Protein AF-0000000083521951 (afdb_homodimer)

Sequence (674 aa):
MRNNLVDVCEKLQLRLASVEKFTAETLSNKSQGVKSNASDARELIIQRLNFIREICENEEQRLLEVIHDEEEQVQQSILTQKTYWMESQQKLVDIKSYLVDTLTKMDDSALLKRQKEIFERAEEAEGILEPVDSNKLNFNLSCAHSHLLGNLWASAAMICIADAEDLHIDEKTLHSSLMLSESKKRLTFVKKKVHSYPDCPERFAHWPNALGLESFQSGLHTWTVDVRNSCAYKVGLAYSCLPRKSSSHESRLGYNSSSWVFSRYDEEYTVAHDGQLKTLDLLRCPKSIGVMVDYDGGEILFYDADACAIIHSYRTKFILPIHAALAVADESIAIVHMRNNLVDVCEKLQLRLASVEKFTAETLSNKSQGVKSNASDARELIIQRLNFIREICENEEQRLLEVIHDEEEQVQQSILTQKTYWMESQQKLVDIKSYLVDTLTKMDDSALLKRQKEIFERAEEAEGILEPVDSNKLNFNLSCAHSHLLGNLWASAAMICIADAEDLHIDEKTLHSSLMLSESKKRLTFVKKKVHSYPDCPERFAHWPNALGLESFQSGLHTWTVDVRNSCAYKVGLAYSCLPRKSSSHESRLGYNSSSWVFSRYDEEYTVAHDGQLKTLDLLRCPKSIGVMVDYDGGEILFYDADACAIIHSYRTKFILPIHAALAVADESIAIVH

pLDDT: mean 91.63, std 6.64, range [57.34, 98.5]

Solvent-accessible surface area (backbone atoms only — not comparable to full-atom values): 35038 Å² total; per-residue (Å²): 111,68,69,58,51,52,52,52,47,52,53,48,50,53,50,46,50,52,46,48,45,42,54,64,47,53,51,45,53,33,51,51,47,28,54,51,51,47,50,52,50,51,49,49,52,50,51,47,50,49,52,49,51,50,52,50,52,52,49,49,54,51,42,54,48,49,43,51,51,50,47,51,52,29,50,50,51,46,51,52,49,44,54,52,48,53,50,49,45,50,50,44,52,50,47,45,51,49,50,50,49,47,65,73,70,45,53,72,72,58,46,63,74,42,40,67,61,53,50,51,49,52,48,54,52,65,67,60,71,80,84,71,93,56,72,73,50,43,67,68,69,71,63,63,63,44,71,64,60,50,49,44,40,49,55,49,44,66,66,66,59,62,81,37,40,90,68,36,50,28,73,66,20,40,9,49,38,48,44,70,43,94,82,24,33,36,42,33,40,39,91,62,72,72,51,86,68,83,87,50,88,65,20,20,65,60,53,50,33,34,34,32,59,59,71,42,82,59,50,78,47,37,38,28,32,39,34,67,68,33,47,24,37,35,46,41,33,24,34,82,80,48,57,32,64,50,81,49,63,57,36,37,87,12,35,22,89,40,24,44,29,43,34,36,52,69,88,45,34,34,38,24,40,50,61,45,72,46,79,49,70,58,61,34,80,63,48,26,45,24,41,36,37,31,45,77,75,16,37,37,38,36,23,32,54,85,73,71,38,82,73,48,74,46,79,47,82,72,86,62,47,35,22,43,29,39,31,44,78,29,48,38,40,29,55,76,46,109,68,68,58,51,53,51,50,47,52,52,48,50,53,52,48,50,51,46,48,46,42,53,62,47,51,48,46,51,33,52,51,47,29,53,50,52,46,49,51,50,51,50,47,52,51,50,49,50,48,50,49,50,50,52,50,51,52,47,49,52,50,41,54,48,48,41,51,52,52,48,51,51,29,50,49,49,46,50,52,50,43,53,51,50,53,51,50,47,50,51,44,51,52,46,46,51,50,50,52,48,47,65,72,72,46,51,72,70,58,47,63,74,42,40,67,62,53,51,52,52,54,48,56,50,66,66,60,69,80,88,73,91,56,74,73,51,45,67,67,69,71,64,62,64,45,72,65,60,51,49,45,40,49,54,49,45,68,66,63,59,65,79,39,40,90,68,37,51,28,74,65,19,41,8,46,39,48,44,68,43,94,80,26,34,34,44,32,38,39,89,64,74,71,52,87,69,83,88,48,87,64,20,21,65,61,52,50,33,34,34,32,59,59,71,44,82,59,50,77,47,38,38,29,30,40,34,67,68,33,48,24,36,34,45,41,34,24,35,80,81,50,55,33,66,50,80,49,63,58,36,37,85,12,35,22,89,42,23,43,28,44,33,34,53,68,89,44,36,35,39,25,39,52,60,45,72,44,80,52,76,46,38,45,81,62,48,25,45,24,42,35,35,30,43,77,76,15,38,37,37,37,25,29,54,84,73,71,38,82,73,47,75,46,79,46,84,71,87,62,46,34,22,43,28,38,31,44,77,28,49,38,36,27,55,77,45

Organism: Scyliorhinus torazame (NCBI:txid75743)

Secondary structure (DSSP, 8-state):
-HHHHHHHHHHHHHHHHHHHHIIIIIHHHHHHHHHHHHHHHHHHHHHHHHHHHHHHHHHHHHHHHHHHHHHHHHHHHHHHHHHHHHHHHHHHHHHHHHHHHHHHH--HHHHHHTHHHHHHHHHHHHTSPPP---GGGS--GGGG--HHHHHHHHHHHHHH--------B-GGG--TTEEE-TTS-EEEE-SS----PPP-TTS-SSS-EEEBS--BSSSEEEEEEE-TT-SEEEEEEEETT---S--SGGGSTTSSTTEEEEEEETTEEEEEETTEEEEE--SS--SEEEEEEETTTTEEEEEETTTTEEEEEEE----S-EEEEEEESSSEEEE--/-HHHHHHHHHHHHHHHHHHHHIIIIIHHHHHHHHHHHHHHHHHHHHHHHHHHHHHHHHHHHHHHHHHHHHHHHHHHHHHHHHHHHHHHHHHHHHHHHHHHHHHHH--HHHHHHTHHHHHHHHHHHHTSPPP---GGGS--GGGG--HHHHHHHHHHHHHH--------B-GGG--TTEEE-TTS-EEEE-SS----PPP-TTS-SSS-EEEEEEEESSSEEEEEEE-TT-SEEEEEEEETT---S--SGGGSTTSSTTEEEEEEETTEEEEEETTEEEEE--SS--SEEEEEEETTTTEEEEEETTTTEEEEEEE----S-EEEEEEESSSEEEE--

Radius of gyration: 38.74 Å; Cα contacts (8 Å, |Δi|>4): 1230; chains: 2; bounding box: 55×136×100 Å

InterPro domains:
  IPR001870 B30.2/SPRY domain [PS50188] (147-337)
  IPR003877 SPRY domain [PF00622] (221-314)
  IPR003879 Butyrophylin-like, SPRY domain [PR01407] (163-180)
  IPR003879 Butyrophylin-like, SPRY domain [PR01407] (203-227)
  IPR003879 Butyrophylin-like, SPRY domain [PR01407] (280-304)
  IPR006574 SPRY-associated [PF13765] (169-216)
  IPR006574 SPRY-associated [SM00589] (164-217)
  IPR013320 Concanavalin A-like lectin/glucanase domain superfamily [SSF49899] (166-331)
  IPR043136 B30.2/SPRY domain superfamily [G3DSA:2.60.120.920] (158-335)
  IPR051051 E3 ubiquitin-protein ligase TRIM/RNF [PTHR25465] (5-328)

Nearest PDB structures (foldseek):
  3kb5-assembly1_A  TM=8.795E-01  e=1.484E-16  Homo sapiens
  7y4s-assembly1_B  TM=4.906E-01  e=6.947E-21  Homo sapiens
  7xz0-assembly1_B  TM=4.959E-01  e=2.452E-20  Mus musculus
  7xt2-assembly1_B  TM=4.968E-01  e=3.055E-19  Homo sapiens
  7xv2-assembly1_A  TM=4.978E-01  e=5.245E-19  Mus musculus

Foldseek 3Di:
DVVVVVVVVVVVVVVVVVVCCCVPPVVVVVVVVVVVVVVVVVVVVVVVVVVVVVVVVVLVVVLVVLQVVLVVQLVVVVVVVVVVVVVLVVLLVVLVVVLVCCVPPDDPVRCVVCVVVNVVSVVVNVVDDDDDDDCSNPRDPCSNDDPVVVVVVLLCCLVPVPPADPWAWDPLAFEQQWDADPSRFKIFGHPDSPDDDDDDQNYAYAAGKTWIPDKDQAFKHKWKKFCQQAQWKKWWKFFSPQHGYDPDLSNPAQCHQTHWIWTGHRHWTWTGHNRDIDTFDDPDDQRMWMWMDHQCQQKIFIARSVVSGTRDMDGDHDDGIMIIMMHGNGTMMGIDD/DVVVVVVVVVVVVVVVVVVCCCVPPVVVVVVVVVVVVVVVVVVVVVVVVVVVVVVVVVLVVVLVVLQVVLVVQLVVVVVVVVVVVVVLVVLLVVLVVVLVCCVPPPDPVRCVVCVVVNVVSVVVNVVDDDDDDDCSNPRDPCSNDDPVVVVVVLLCCLVPVPPADPWAWDPLAFEQQWDADPSRFKIFGHPPSPDDDDDDQNYAYAAGKTWIPDKDQAAKHKWKKFCQQAQWKKKWKFFSPQHGYDPDLSNPAQCHQTHWIWTGHRHWTWIGHNRDIDTFDDPDDARMWMWMDHQVQQKIWIARSVVSGTRDMDGDHDDGIMIIMMGGNGTMMGIDD

Structure (mmCIF, N/CA/C/O backbone):
data_AF-0000000083521951-model_v1
#
loop_
_entity.id
_entity.type
_entity.pdbx_description
1 polymer 'B30.2/SPRY domain-containing protein'
#
loop_
_atom_site.group_PDB
_atom_site.id
_atom_site.type_symbol
_atom_site.label_atom_id
_atom_site.label_alt_id
_atom_site.label_comp_id
_atom_site.label_asym_id
_atom_site.label_entity_id
_atom_site.label_seq_id
_atom_site.pdbx_PDB_ins_code
_atom_site.Cartn_x
_atom_site.Cartn_y
_atom_site.Cartn_z
_atom_site.occupancy
_atom_site.B_iso_or_equiv
_atom_site.auth_seq_id
_atom_site.auth_comp_id
_atom_site.auth_asym_id
_atom_site.auth_atom_id
_atom_site.pdbx_PDB_model_num
ATOM 1 N N . MET A 1 1 ? -1.303 -64.562 -40.531 1 82.94 1 MET A N 1
ATOM 2 C CA . MET A 1 1 ? -2.381 -63.562 -40.562 1 82.94 1 MET A CA 1
ATOM 3 C C . MET A 1 1 ? -3.154 -63.562 -39.25 1 82.94 1 MET A C 1
ATOM 5 O O . MET A 1 1 ? -3.305 -62.531 -38.594 1 82.94 1 MET A O 1
ATOM 9 N N . ARG A 1 2 ? -3.422 -64.875 -38.625 1 86.19 2 ARG A N 1
ATOM 10 C CA . ARG A 1 2 ? -4.246 -64.938 -37.438 1 86.19 2 ARG A CA 1
ATOM 11 C C . ARG A 1 2 ? -3.502 -64.438 -36.219 1 86.19 2 ARG A C 1
ATOM 13 O O . ARG A 1 2 ? -4.078 -63.688 -35.406 1 86.19 2 ARG A O 1
ATOM 20 N N . ASN A 1 3 ? -2.211 -64.75 -36.188 1 86.44 3 ASN A N 1
ATOM 21 C CA . ASN A 1 3 ? -1.419 -64.25 -35.031 1 86.44 3 ASN A CA 1
ATOM 22 C C . ASN A 1 3 ? -1.318 -62.75 -35.031 1 86.44 3 ASN A C 1
ATOM 24 O O . ASN A 1 3 ? -1.378 -62.125 -33.969 1 86.44 3 ASN A O 1
ATOM 28 N N . ASN A 1 4 ? -1.228 -62.188 -36.188 1 87.06 4 ASN A N 1
ATOM 29 C CA . ASN A 1 4 ? -1.158 -60.75 -36.312 1 87.06 4 ASN A CA 1
ATOM 30 C C . ASN A 1 4 ? -2.467 -60.062 -35.906 1 87.06 4 ASN A C 1
ATOM 32 O O . ASN A 1 4 ? -2.457 -59.031 -35.25 1 87.06 4 ASN A O 1
ATOM 36 N N . LEU A 1 5 ? -3.57 -60.719 -36.188 1 88.56 5 LEU A N 1
ATOM 37 C CA . LEU A 1 5 ? -4.883 -60.188 -35.875 1 88.56 5 LEU A CA 1
ATOM 38 C C . LEU A 1 5 ? -5.117 -60.25 -34.344 1 88.56 5 LEU A C 1
ATOM 40 O O . LEU A 1 5 ? -5.758 -59.375 -33.781 1 88.56 5 LEU A O 1
ATOM 44 N N . VAL A 1 6 ? -4.578 -61.344 -33.812 1 91.5 6 VAL A N 1
ATOM 45 C CA . VAL A 1 6 ? -4.691 -61.469 -32.344 1 91.5 6 VAL A CA 1
ATOM 46 C C . VAL A 1 6 ? -3.92 -60.344 -31.672 1 91.5 6 VAL A C 1
ATOM 48 O O . VAL A 1 6 ? -4.398 -59.75 -30.703 1 91.5 6 VAL A O 1
ATOM 51 N N . ASP A 1 7 ? -2.723 -60.031 -32.219 1 91.31 7 ASP A N 1
ATOM 52 C CA . ASP A 1 7 ? -1.905 -58.938 -31.672 1 91.31 7 ASP A CA 1
ATOM 53 C C . ASP A 1 7 ? -2.621 -57.594 -31.797 1 91.31 7 ASP A C 1
ATOM 55 O O . ASP A 1 7 ? -2.57 -56.781 -30.891 1 91.31 7 ASP A O 1
ATOM 59 N N . VAL A 1 8 ? -3.244 -57.375 -32.906 1 90.06 8 VAL A N 1
ATOM 60 C CA . VAL A 1 8 ? -3.977 -56.125 -33.156 1 90.06 8 VAL A CA 1
ATOM 61 C C . VAL A 1 8 ? -5.133 -56 -32.156 1 90.06 8 VAL A C 1
ATOM 63 O O . VAL A 1 8 ? -5.383 -54.906 -31.625 1 90.06 8 VAL A O 1
ATOM 66 N N . CYS A 1 9 ? -5.812 -57.094 -31.891 1 91.25 9 CYS A N 1
ATOM 67 C CA . CYS A 1 9 ? -6.941 -57.094 -30.969 1 91.25 9 CYS A CA 1
ATOM 68 C C . CYS A 1 9 ? -6.48 -56.781 -29.547 1 91.25 9 CYS A C 1
ATOM 70 O O . CYS A 1 9 ? -7.176 -56.094 -28.797 1 91.25 9 CYS A O 1
ATOM 72 N N . GLU A 1 10 ? -5.324 -57.312 -29.203 1 92.38 10 GLU A N 1
ATOM 73 C CA . GLU A 1 10 ? -4.777 -57.031 -27.875 1 92.38 10 GLU A CA 1
ATOM 74 C C . GLU A 1 10 ? -4.422 -55.562 -27.719 1 92.38 10 GLU A C 1
ATOM 76 O O . GLU A 1 10 ? -4.688 -54.969 -26.672 1 92.38 10 GLU A O 1
ATOM 81 N N . LYS A 1 11 ? -3.779 -55 -28.781 1 90.81 11 LYS A N 1
ATOM 82 C CA . LYS A 1 11 ? -3.439 -53.594 -28.75 1 90.81 11 LYS A CA 1
ATOM 83 C C . LYS A 1 11 ? -4.695 -52.719 -28.672 1 90.81 11 LYS A C 1
ATOM 85 O O . LYS A 1 11 ? -4.715 -51.719 -27.953 1 90.81 11 LYS A O 1
ATOM 90 N N . LEU A 1 12 ? -5.703 -53.125 -29.359 1 92.06 12 LEU A N 1
ATOM 91 C CA . LEU A 1 12 ? -6.969 -52.406 -29.359 1 92.06 12 LEU A CA 1
ATOM 92 C C . LEU A 1 12 ? -7.629 -52.469 -27.984 1 92.06 12 LEU A C 1
ATOM 94 O O . LEU A 1 12 ? -8.258 -51.469 -27.562 1 92.06 12 LEU A O 1
ATOM 98 N N . GLN A 1 13 ? -7.445 -53.625 -27.344 1 92.94 13 GLN A N 1
ATOM 99 C CA . GLN A 1 13 ? -8.008 -53.75 -26.016 1 92.94 13 GLN A CA 1
ATOM 100 C C . GLN A 1 13 ? -7.336 -52.812 -25.031 1 92.94 13 GLN A C 1
ATOM 102 O O . GLN A 1 13 ? -8 -52.219 -24.172 1 92.94 13 GLN A O 1
ATOM 107 N N . LEU A 1 14 ? -6.02 -52.656 -25.172 1 92.94 14 LEU A N 1
ATOM 108 C CA . LEU A 1 14 ? -5.281 -51.75 -24.312 1 92.94 14 LEU A CA 1
ATOM 109 C C . LEU A 1 14 ? -5.688 -50.312 -24.578 1 92.94 14 LEU A C 1
ATOM 111 O O . LEU A 1 14 ? -5.855 -49.531 -23.641 1 92.94 14 LEU A O 1
ATOM 115 N N . ARG A 1 15 ? -5.832 -49.969 -25.828 1 92.25 15 ARG A N 1
ATOM 116 C CA . ARG A 1 15 ? -6.246 -48.625 -26.203 1 92.25 15 ARG A CA 1
ATOM 117 C C . ARG A 1 15 ? -7.645 -48.312 -25.672 1 92.25 15 ARG A C 1
ATOM 119 O O . ARG A 1 15 ? -7.906 -47.219 -25.203 1 92.25 15 ARG A O 1
ATOM 126 N N . LEU A 1 16 ? -8.492 -49.312 -25.781 1 93.75 16 LEU A N 1
ATOM 127 C CA . LEU A 1 16 ? -9.867 -49.156 -25.297 1 93.75 16 LEU A CA 1
ATOM 128 C C . LEU A 1 16 ? -9.891 -48.906 -23.797 1 93.75 16 LEU A C 1
ATOM 130 O O . LEU A 1 16 ? -10.656 -48.094 -23.312 1 93.75 16 LEU A O 1
ATOM 134 N N . ALA A 1 17 ? -9.062 -49.656 -23.109 1 93.62 17 ALA A N 1
ATOM 135 C CA . ALA A 1 17 ? -8.984 -49.469 -21.656 1 93.62 17 ALA A CA 1
ATOM 136 C C . ALA A 1 17 ? -8.5 -48.094 -21.281 1 93.62 17 ALA A C 1
ATOM 138 O O . ALA A 1 17 ? -9 -47.469 -20.328 1 93.62 17 ALA A O 1
ATOM 139 N N . SER A 1 18 ? -7.508 -47.594 -21.984 1 92.88 18 SER A N 1
ATOM 140 C CA . SER A 1 18 ? -6.965 -46.25 -21.75 1 92.88 18 SER A CA 1
ATOM 141 C C . SER A 1 18 ? -8.008 -45.188 -22 1 92.88 18 SER A C 1
ATOM 143 O O . SER A 1 18 ? -8.125 -44.219 -21.219 1 92.88 18 SER A O 1
ATOM 145 N N . VAL A 1 19 ? -8.742 -45.344 -23.062 1 94.31 19 VAL A N 1
ATOM 146 C CA . VAL A 1 19 ? -9.773 -44.375 -23.422 1 94.31 19 VAL A CA 1
ATOM 147 C C . VAL A 1 19 ? -10.891 -44.406 -22.391 1 94.31 19 VAL A C 1
ATOM 149 O O . VAL A 1 19 ? -11.406 -43.375 -22 1 94.31 19 VAL A O 1
ATOM 152 N N . GLU A 1 20 ? -11.227 -45.594 -21.938 1 93.06 20 GLU A N 1
ATOM 153 C CA . GLU A 1 20 ? -12.273 -45.75 -20.938 1 93.06 20 GLU A CA 1
ATOM 154 C C . GLU A 1 20 ? -11.867 -45.094 -19.625 1 93.06 20 GLU A C 1
ATOM 156 O O . GLU A 1 20 ? -12.672 -44.375 -19 1 93.06 20 GLU A O 1
ATOM 161 N N . LYS A 1 21 ? -10.68 -45.344 -19.219 1 94.06 21 LYS A N 1
ATOM 162 C CA . LYS A 1 21 ? -10.18 -44.75 -17.984 1 94.06 21 LYS A CA 1
ATOM 163 C C . LYS A 1 21 ? -10.148 -43.219 -18.094 1 94.06 21 LYS A C 1
ATOM 165 O O . LYS A 1 21 ? -10.531 -42.531 -17.156 1 94.06 21 LYS A O 1
ATOM 170 N N . PHE A 1 22 ? -9.672 -42.719 -19.234 1 94.62 22 PHE A N 1
ATOM 171 C CA . PHE A 1 22 ? -9.578 -41.281 -19.453 1 94.62 22 PHE A CA 1
ATOM 172 C C . PHE A 1 22 ? -10.961 -40.625 -19.422 1 94.62 22 PHE A C 1
ATOM 174 O O . PHE A 1 22 ? -11.156 -39.625 -18.766 1 94.62 22 PHE A O 1
ATOM 181 N N . THR A 1 23 ? -11.906 -41.219 -20.062 1 92.31 23 THR A N 1
ATOM 182 C CA . THR A 1 23 ? -13.242 -40.656 -20.203 1 92.31 23 THR A CA 1
ATOM 183 C C . THR A 1 23 ? -14.023 -40.781 -18.891 1 92.31 23 THR A C 1
ATOM 185 O O . THR A 1 23 ? -14.68 -39.812 -18.469 1 92.31 23 THR A O 1
ATOM 188 N N . ALA A 1 24 ? -13.906 -41.844 -18.219 1 90.94 24 ALA A N 1
ATOM 189 C CA . ALA A 1 24 ? -14.742 -42.125 -17.047 1 90.94 24 ALA A CA 1
ATOM 190 C C . ALA A 1 24 ? -14.109 -41.531 -15.789 1 90.94 24 ALA A C 1
ATOM 192 O O . ALA A 1 24 ? -14.805 -40.938 -14.953 1 90.94 24 ALA A O 1
ATOM 193 N N . GLU A 1 25 ? -12.812 -41.656 -15.68 1 92.44 25 GLU A N 1
ATOM 194 C CA . GLU A 1 25 ? -12.18 -41.281 -14.414 1 92.44 25 GLU A CA 1
ATOM 195 C C . GLU A 1 25 ? -11.477 -39.938 -14.523 1 92.44 25 GLU A C 1
ATOM 197 O O . GLU A 1 25 ? -11.797 -39 -13.797 1 92.44 25 GLU A O 1
ATOM 202 N N . THR A 1 26 ? -10.562 -39.812 -15.492 1 93.81 26 THR A N 1
ATOM 203 C CA . THR A 1 26 ? -9.727 -38.625 -15.586 1 93.81 26 THR A CA 1
ATOM 204 C C . THR A 1 26 ? -10.57 -37.375 -15.852 1 93.81 26 THR A C 1
ATOM 206 O O . THR A 1 26 ? -10.453 -36.375 -15.148 1 93.81 26 THR A O 1
ATOM 209 N N . LEU A 1 27 ? -11.461 -37.438 -16.875 1 95.19 27 LEU A N 1
ATOM 210 C CA . LEU A 1 27 ? -12.258 -36.25 -17.234 1 95.19 27 LEU A CA 1
ATOM 211 C C . LEU A 1 27 ? -13.25 -35.938 -16.141 1 95.19 27 LEU A C 1
ATOM 213 O O . LEU A 1 27 ? -13.523 -34.75 -15.875 1 95.19 27 LEU A O 1
ATOM 217 N N . SER A 1 28 ? -13.797 -36.969 -15.508 1 94 28 SER A N 1
ATOM 218 C CA . SER A 1 28 ? -14.711 -36.719 -14.398 1 94 28 SER A CA 1
ATOM 219 C C . SER A 1 28 ? -14 -36.062 -13.227 1 94 28 SER A C 1
ATOM 221 O O . SER A 1 28 ? -14.547 -35.125 -12.625 1 94 28 SER A O 1
ATOM 223 N N . ASN A 1 29 ? -12.805 -36.531 -12.906 1 95 29 ASN A N 1
ATOM 224 C CA . ASN A 1 29 ? -12.016 -35.906 -11.836 1 95 29 ASN A CA 1
ATOM 225 C C . ASN A 1 29 ? -11.633 -34.469 -12.172 1 95 29 ASN A C 1
ATOM 227 O O . ASN A 1 29 ? -11.633 -33.594 -11.289 1 95 29 ASN A O 1
ATOM 231 N N . LYS A 1 30 ? -11.344 -34.281 -13.406 1 95.44 30 LYS A N 1
ATOM 232 C CA . LYS A 1 30 ? -11 -32.938 -13.852 1 95.44 30 LYS A CA 1
ATOM 233 C C . LYS A 1 30 ? -12.195 -31.984 -13.719 1 95.44 30 LYS A C 1
ATOM 235 O O . LYS A 1 30 ? -12.039 -30.844 -13.289 1 95.44 30 LYS A O 1
ATOM 240 N N . SER A 1 31 ? -13.312 -32.5 -14.148 1 96.12 31 SER A N 1
ATOM 241 C CA . SER A 1 31 ? -14.531 -31.688 -14.039 1 96.12 31 SER A CA 1
ATOM 242 C C . SER A 1 31 ? -14.812 -31.312 -12.594 1 96.12 31 SER A C 1
ATOM 244 O O . SER A 1 31 ? -15.148 -30.156 -12.305 1 96.12 31 SER A O 1
ATOM 246 N N . GLN A 1 32 ? -14.656 -32.25 -11.719 1 96.25 32 GLN A N 1
ATOM 247 C CA . GLN A 1 32 ? -14.859 -31.984 -10.297 1 96.25 32 GLN A CA 1
ATOM 248 C C . GLN A 1 32 ? -13.805 -31.016 -9.766 1 96.25 32 GLN A C 1
ATOM 250 O O . GLN A 1 32 ? -14.109 -30.156 -8.93 1 96.25 32 GLN A O 1
ATOM 255 N N . GLY A 1 33 ? -12.562 -31.156 -10.195 1 95.81 33 GLY A N 1
ATOM 256 C CA . GLY A 1 33 ? -11.492 -30.25 -9.797 1 95.81 33 GLY A CA 1
ATOM 257 C C . GLY A 1 33 ? -11.742 -28.828 -10.227 1 95.81 33 GLY A C 1
ATOM 258 O O . GLY A 1 33 ? -11.461 -27.891 -9.469 1 95.81 33 GLY A O 1
ATOM 259 N N . VAL A 1 34 ? -12.273 -28.719 -11.422 1 97.25 34 VAL A N 1
ATOM 260 C CA . VAL A 1 34 ? -12.586 -27.391 -11.945 1 97.25 34 VAL A CA 1
ATOM 261 C C . VAL A 1 34 ? -13.633 -26.719 -11.055 1 97.25 34 VAL A C 1
ATOM 263 O O . VAL A 1 34 ? -13.484 -25.562 -10.672 1 97.25 34 VAL A O 1
ATOM 266 N N . LYS A 1 35 ? -14.656 -27.438 -10.672 1 97.19 35 LYS A N 1
ATOM 267 C CA . LYS A 1 35 ? -15.711 -26.906 -9.82 1 97.19 35 LYS A CA 1
ATOM 268 C C . LYS A 1 35 ? -15.164 -26.516 -8.453 1 97.19 35 LYS A C 1
ATOM 270 O O . LYS A 1 35 ? -15.477 -25.438 -7.938 1 97.19 35 LYS A O 1
ATOM 275 N N . SER A 1 36 ? -14.359 -27.359 -7.895 1 96.25 36 SER A N 1
ATOM 276 C CA . SER A 1 36 ? -13.797 -27.109 -6.57 1 96.25 36 SER A CA 1
ATOM 277 C C . SER A 1 36 ? -12.859 -25.906 -6.586 1 96.25 36 SER A C 1
ATOM 279 O O . SER A 1 36 ? -12.938 -25.047 -5.711 1 96.25 36 SER A O 1
ATOM 281 N N . ASN A 1 37 ? -11.992 -25.844 -7.594 1 94.62 37 ASN A N 1
ATOM 282 C CA . ASN A 1 37 ? -11.047 -24.734 -7.699 1 94.62 37 ASN A CA 1
ATOM 283 C C . ASN A 1 37 ? -11.758 -23.406 -7.926 1 94.62 37 ASN A C 1
ATOM 285 O O . ASN A 1 37 ? -11.375 -22.391 -7.352 1 94.62 37 ASN A O 1
ATOM 289 N N . ALA A 1 38 ? -12.719 -23.469 -8.742 1 97 38 ALA A N 1
ATOM 290 C CA . ALA A 1 38 ? -13.5 -22.25 -8.977 1 97 38 ALA A CA 1
ATOM 291 C C . ALA A 1 38 ? -14.203 -21.797 -7.703 1 97 38 ALA A C 1
ATOM 293 O O . ALA A 1 38 ? -14.203 -20.594 -7.383 1 97 38 ALA A O 1
ATOM 294 N N . SER A 1 39 ? -14.758 -22.734 -6.992 1 96.69 39 SER A N 1
ATOM 295 C CA . SER A 1 39 ? -15.43 -22.422 -5.734 1 96.69 39 SER A CA 1
ATOM 296 C C . SER A 1 39 ? -14.453 -21.844 -4.715 1 96.69 39 SER A C 1
ATOM 298 O O . SER A 1 39 ? -14.758 -20.859 -4.047 1 96.69 39 SER A O 1
ATOM 300 N N . ASP A 1 40 ? -13.344 -22.453 -4.613 1 93.06 40 ASP A N 1
ATOM 301 C CA . ASP A 1 40 ? -12.32 -21.984 -3.689 1 93.06 40 ASP A CA 1
ATOM 302 C C . ASP A 1 40 ? -11.883 -20.562 -4.043 1 93.06 40 ASP A C 1
ATOM 304 O O . ASP A 1 40 ? -11.688 -19.734 -3.158 1 93.06 40 ASP A O 1
ATOM 308 N N . ALA A 1 41 ? -11.688 -20.328 -5.309 1 94.12 41 ALA A N 1
ATOM 309 C CA . ALA A 1 41 ? -11.273 -19.016 -5.77 1 94.12 41 ALA A CA 1
ATOM 310 C C . ALA A 1 41 ? -12.32 -17.953 -5.422 1 94.12 41 ALA A C 1
ATOM 312 O O . ALA A 1 41 ? -11.984 -16.875 -4.938 1 94.12 41 ALA A O 1
ATOM 313 N N . ARG A 1 42 ? -13.586 -18.312 -5.645 1 96.69 42 ARG A N 1
ATOM 314 C CA . ARG A 1 42 ? -14.672 -17.391 -5.324 1 96.69 42 ARG A CA 1
ATOM 315 C C . ARG A 1 42 ? -14.719 -17.109 -3.826 1 96.69 42 ARG A C 1
ATOM 317 O O . ARG A 1 42 ? -14.867 -15.953 -3.412 1 96.69 42 ARG A O 1
ATOM 324 N N . GLU A 1 43 ? -14.594 -18.109 -3.068 1 94.69 43 GLU A N 1
ATOM 325 C CA . GLU A 1 43 ? -14.656 -17.969 -1.618 1 94.69 43 GLU A CA 1
ATOM 326 C C . GLU A 1 43 ? -13.523 -17.094 -1.1 1 94.69 43 GLU A C 1
ATOM 328 O O . GLU A 1 43 ? -13.719 -16.281 -0.191 1 94.69 43 GLU A O 1
ATOM 333 N N . LEU A 1 44 ? -12.359 -17.297 -1.646 1 93.5 44 LEU A N 1
ATOM 334 C CA . LEU A 1 44 ? -11.211 -16.5 -1.224 1 93.5 44 LEU A CA 1
ATOM 335 C C . LEU A 1 44 ? -11.445 -15.016 -1.522 1 93.5 44 LEU A C 1
ATOM 337 O O . LEU A 1 44 ? -11.18 -14.156 -0.679 1 93.5 44 LEU A O 1
ATOM 341 N N . ILE A 1 45 ? -11.922 -14.719 -2.689 1 95 45 ILE A N 1
ATOM 342 C CA . ILE A 1 45 ? -12.203 -13.344 -3.094 1 95 45 ILE A CA 1
ATOM 343 C C . ILE A 1 45 ? -13.219 -12.727 -2.141 1 95 45 ILE A C 1
ATOM 345 O O . ILE A 1 45 ? -13.031 -11.602 -1.66 1 95 45 ILE A O 1
ATOM 349 N N . ILE A 1 46 ? -14.227 -13.484 -1.825 1 96.12 46 ILE A N 1
ATOM 350 C CA . ILE A 1 46 ? -15.297 -13 -0.963 1 96.12 46 ILE A CA 1
ATOM 351 C C . ILE A 1 46 ? -14.758 -12.773 0.449 1 96.12 46 ILE A C 1
ATOM 353 O O . ILE A 1 46 ? -15.086 -11.773 1.09 1 96.12 46 ILE A O 1
ATOM 357 N N . GLN A 1 47 ? -13.961 -13.656 0.851 1 93.75 47 GLN A N 1
ATOM 358 C CA . GLN A 1 47 ? -13.375 -13.531 2.18 1 93.75 47 GLN A CA 1
ATOM 359 C C . GLN A 1 47 ? -12.5 -12.273 2.277 1 93.75 47 GLN A C 1
ATOM 361 O O . GLN A 1 47 ? -12.578 -11.539 3.264 1 93.75 47 GLN A O 1
ATOM 366 N N . ARG A 1 48 ? -11.695 -12.094 1.272 1 93.69 48 ARG A N 1
ATOM 367 C CA . ARG A 1 48 ? -10.812 -10.93 1.264 1 93.69 48 ARG A CA 1
ATOM 368 C C . ARG A 1 48 ? -11.609 -9.633 1.234 1 93.69 48 ARG A C 1
ATOM 370 O O . ARG A 1 48 ? -11.312 -8.695 1.977 1 93.69 48 ARG A O 1
ATOM 377 N N . LEU A 1 49 ? -12.602 -9.633 0.419 1 96.06 49 LEU A N 1
ATOM 378 C CA . LEU A 1 49 ? -13.406 -8.43 0.273 1 96.06 49 LEU A CA 1
ATOM 379 C C . LEU A 1 49 ? -14.195 -8.148 1.548 1 96.06 49 LEU A C 1
ATOM 381 O O . LEU A 1 49 ? -14.328 -6.996 1.961 1 96.06 49 LEU A O 1
ATOM 385 N N . ASN A 1 50 ? -14.695 -9.211 2.146 1 95.44 50 ASN A N 1
ATOM 386 C CA . ASN A 1 50 ? -15.414 -9.047 3.402 1 95.44 50 ASN A CA 1
ATOM 387 C C . ASN A 1 50 ? -14.508 -8.492 4.5 1 95.44 50 ASN A C 1
ATOM 389 O O . ASN A 1 50 ? -14.93 -7.66 5.301 1 95.44 50 ASN A O 1
ATOM 393 N N . PHE A 1 51 ? -13.367 -8.961 4.504 1 93.94 51 PHE A N 1
ATOM 394 C CA . PHE A 1 51 ? -12.406 -8.445 5.469 1 93.94 51 PHE A CA 1
ATOM 395 C C . PHE A 1 51 ? -12.195 -6.949 5.281 1 93.94 51 PHE A C 1
ATOM 397 O O . PHE A 1 51 ? -12.258 -6.184 6.246 1 93.94 51 PHE A O 1
ATOM 404 N N . ILE A 1 52 ? -11.922 -6.523 4.086 1 94.5 52 ILE A N 1
ATOM 405 C CA . ILE A 1 52 ? -11.68 -5.117 3.775 1 94.5 52 ILE A CA 1
ATOM 406 C C . ILE A 1 52 ? -12.914 -4.293 4.148 1 94.5 52 ILE A C 1
ATOM 408 O O . ILE A 1 52 ? -12.797 -3.23 4.762 1 94.5 52 ILE A O 1
ATOM 412 N N . ARG A 1 53 ? -14.086 -4.828 3.797 1 95.56 53 ARG A N 1
ATOM 413 C CA . ARG A 1 53 ? -15.336 -4.129 4.086 1 95.56 53 ARG A CA 1
ATOM 414 C C . ARG A 1 53 ? -15.516 -3.932 5.586 1 95.56 53 ARG A C 1
ATOM 416 O O . ARG A 1 53 ? -15.891 -2.846 6.035 1 95.56 53 ARG A O 1
ATOM 423 N N . GLU A 1 54 ? -15.234 -4.922 6.305 1 95.12 54 GLU A N 1
ATOM 424 C CA . GLU A 1 54 ? -15.398 -4.859 7.754 1 95.12 54 GLU A CA 1
ATOM 425 C C . GLU A 1 54 ? -14.422 -3.857 8.375 1 95.12 54 GLU A C 1
ATOM 427 O O . GLU A 1 54 ? -14.812 -3.064 9.234 1 95.12 54 GLU A O 1
ATOM 432 N N . ILE A 1 55 ? -13.242 -3.934 7.945 1 93.88 55 ILE A N 1
ATOM 433 C CA . ILE A 1 55 ? -12.234 -3.031 8.492 1 93.88 55 ILE A CA 1
ATOM 434 C C . ILE A 1 55 ? -12.594 -1.588 8.148 1 93.88 55 ILE A C 1
ATOM 436 O O . ILE A 1 55 ? -12.43 -0.686 8.969 1 93.88 55 ILE A O 1
ATOM 440 N N . CYS A 1 56 ? -13.008 -1.372 6.926 1 95.06 56 CYS A N 1
ATOM 441 C CA . CYS A 1 56 ? -13.406 -0.035 6.5 1 95.06 56 CYS A CA 1
ATOM 442 C C . CYS A 1 56 ? -14.586 0.476 7.328 1 95.06 56 CYS A C 1
ATOM 444 O O . CYS A 1 56 ? -14.594 1.636 7.742 1 95.06 56 CYS A O 1
ATOM 446 N N . GLU A 1 57 ? -15.578 -0.406 7.582 1 96.12 57 GLU A N 1
ATOM 447 C CA . GLU A 1 57 ? -16.734 -0.022 8.375 1 96.12 57 GLU A CA 1
ATOM 448 C C . GLU A 1 57 ? -16.344 0.342 9.805 1 96.12 57 GLU A C 1
ATOM 450 O O . GLU A 1 57 ? -16.797 1.352 10.344 1 96.12 57 GLU A O 1
ATOM 455 N N . ASN A 1 58 ? -15.484 -0.453 10.383 1 95.88 58 ASN A N 1
ATOM 456 C CA . ASN A 1 58 ? -15 -0.183 11.734 1 95.88 58 ASN A CA 1
ATOM 457 C C . ASN A 1 58 ? -14.219 1.123 11.805 1 95.88 58 ASN A C 1
ATOM 459 O O . ASN A 1 58 ? -14.391 1.911 12.734 1 95.88 58 ASN A O 1
ATOM 463 N N . GLU A 1 59 ? -13.391 1.309 10.836 1 96.12 59 GLU A N 1
ATOM 464 C CA . GLU A 1 59 ? -12.578 2.52 10.805 1 96.12 59 GLU A CA 1
ATOM 465 C C . GLU A 1 59 ? -13.438 3.76 10.594 1 96.12 59 GLU A C 1
ATOM 467 O O . GLU A 1 59 ? -13.18 4.812 11.172 1 96.12 59 GLU A O 1
ATOM 472 N N . GLU A 1 60 ? -14.453 3.607 9.75 1 96.94 60 GLU A N 1
ATOM 473 C CA . GLU A 1 60 ? -15.383 4.707 9.531 1 96.94 60 GLU A CA 1
ATOM 474 C C . GLU A 1 60 ? -16.062 5.129 10.836 1 96.94 60 GLU A C 1
ATOM 476 O O . GLU A 1 60 ? -16.094 6.312 11.172 1 96.94 60 GLU A O 1
ATOM 481 N N . GLN A 1 61 ? -16.547 4.168 11.531 1 97.5 61 GLN A N 1
ATOM 482 C CA . GLN A 1 61 ? -17.219 4.441 12.789 1 97.5 61 GLN A CA 1
ATOM 483 C C . GLN A 1 61 ? -16.281 5.078 13.797 1 97.5 61 GLN A C 1
ATOM 485 O O . GLN A 1 61 ? -16.641 6.051 14.469 1 97.5 61 GLN A O 1
ATOM 490 N N . ARG A 1 62 ? -15.109 4.566 13.875 1 97.38 62 ARG A N 1
ATOM 491 C CA . ARG A 1 62 ? -14.125 5.098 14.812 1 97.38 62 ARG A CA 1
ATOM 492 C C . ARG A 1 62 ? -13.797 6.551 14.492 1 97.38 62 ARG A C 1
ATOM 494 O O . ARG A 1 62 ? -13.805 7.406 15.383 1 97.38 62 ARG A O 1
ATOM 501 N N . LEU A 1 63 ? -13.492 6.836 13.211 1 97.62 63 LEU A N 1
ATOM 502 C CA . LEU A 1 63 ? -13.086 8.172 12.797 1 97.62 63 LEU A CA 1
ATOM 503 C C . LEU A 1 63 ? -14.219 9.172 12.992 1 97.62 63 LEU A C 1
ATOM 505 O O . LEU A 1 63 ? -13.992 10.297 13.445 1 97.62 63 LEU A O 1
ATOM 509 N N . LEU A 1 64 ? -15.461 8.758 12.656 1 97.88 64 LEU A N 1
ATOM 510 C CA . LEU A 1 64 ? -16.594 9.656 12.828 1 97.88 64 LEU A CA 1
ATOM 511 C C . LEU A 1 64 ? -16.844 9.945 14.305 1 97.88 64 LEU A C 1
ATOM 513 O O . LEU A 1 64 ? -17.188 11.07 14.672 1 97.88 64 LEU A O 1
ATOM 517 N N . GLU A 1 65 ? -16.625 8.961 15.133 1 98.06 65 GLU A N 1
ATOM 518 C CA . GLU A 1 65 ? -16.766 9.156 16.578 1 98.06 65 GLU A CA 1
ATOM 519 C C . GLU A 1 65 ? -15.711 10.109 17.109 1 98.06 65 GLU A C 1
ATOM 521 O O . GLU A 1 65 ? -16.016 10.992 17.922 1 98.06 65 GLU A O 1
ATOM 526 N N . VAL A 1 66 ? -14.539 9.914 16.703 1 98 66 VAL A N 1
ATOM 527 C CA . VAL A 1 66 ? -13.438 10.75 17.172 1 98 66 VAL A CA 1
ATOM 528 C C . VAL A 1 66 ? -13.672 12.203 16.75 1 98 66 VAL A C 1
ATOM 530 O O . VAL A 1 66 ? -13.422 13.133 17.516 1 98 66 VAL A O 1
ATOM 533 N N . ILE A 1 67 ? -14.094 12.391 15.516 1 97.88 67 ILE A N 1
ATOM 534 C CA . ILE A 1 67 ? -14.375 13.727 15.008 1 97.88 67 ILE A CA 1
ATOM 535 C C . ILE A 1 67 ? -15.5 14.359 15.82 1 97.88 67 ILE A C 1
ATOM 537 O O . ILE A 1 67 ? -15.414 15.531 16.203 1 97.88 67 ILE A O 1
ATOM 541 N N . HIS A 1 68 ? -16.547 13.594 16.109 1 97.94 68 HIS A N 1
ATOM 542 C CA . HIS A 1 68 ? -17.672 14.078 16.891 1 97.94 68 HIS A CA 1
ATOM 543 C C . HIS A 1 68 ? -17.234 14.492 18.297 1 97.94 68 HIS A C 1
ATOM 545 O O . HIS A 1 68 ? -17.609 15.562 18.766 1 97.94 68 HIS A O 1
ATOM 551 N N . ASP A 1 69 ? -16.438 13.656 18.906 1 98.19 69 ASP A N 1
ATOM 552 C CA . ASP A 1 69 ? -15.945 13.938 20.25 1 98.19 69 ASP A CA 1
ATOM 553 C C . ASP A 1 69 ? -15.086 15.203 20.266 1 98.19 69 ASP A C 1
ATOM 555 O O . ASP A 1 69 ? -15.203 16.031 21.172 1 98.19 69 ASP A O 1
ATOM 559 N N . GLU A 1 70 ? -14.203 15.336 19.266 1 98.19 70 GLU A N 1
ATOM 560 C CA . GLU A 1 70 ? -13.359 16.516 19.172 1 98.19 70 GLU A CA 1
ATOM 561 C C . GLU A 1 70 ? -14.195 17.781 18.969 1 98.19 70 GLU A C 1
ATOM 563 O O . GLU A 1 70 ? -13.953 18.797 19.609 1 98.19 70 GLU A O 1
ATOM 568 N N . GLU A 1 71 ? -15.156 17.688 18.078 1 98.12 71 GLU A N 1
ATOM 569 C CA . GLU A 1 71 ? -16.047 18.812 17.828 1 98.12 71 GLU A CA 1
ATOM 570 C C . GLU A 1 71 ? -16.781 19.234 19.109 1 98.12 71 GLU A C 1
ATOM 572 O O . GLU A 1 71 ? -16.812 20.422 19.438 1 98.12 71 GLU A O 1
ATOM 577 N N . GLU A 1 72 ? -17.297 18.312 19.844 1 97.81 72 GLU A N 1
ATOM 578 C CA . GLU A 1 72 ? -18.047 18.578 21.062 1 97.81 72 GLU A CA 1
ATOM 579 C C . GLU A 1 72 ? -17.125 19.172 22.141 1 97.81 72 GLU A C 1
ATOM 581 O O . GLU A 1 72 ? -17.516 20.109 22.844 1 97.81 72 GLU A O 1
ATOM 586 N N . GLN A 1 73 ? -16 18.641 22.266 1 97.62 73 GLN A N 1
ATOM 587 C CA . GLN A 1 73 ? -15.07 19.109 23.281 1 97.62 73 GLN A CA 1
ATOM 588 C C . GLN A 1 73 ? -14.641 20.547 23.031 1 97.62 73 GLN A C 1
ATOM 590 O O . GLN A 1 73 ? -14.633 21.375 23.938 1 97.62 73 GLN A O 1
ATOM 595 N N . VAL A 1 74 ? -14.289 20.828 21.766 1 97.94 74 VAL A N 1
ATOM 596 C CA . VAL A 1 74 ? -13.844 22.172 21.422 1 97.94 74 VAL A CA 1
ATOM 597 C C . VAL A 1 74 ? -15.008 23.141 21.562 1 97.94 74 VAL A C 1
ATOM 599 O O . VAL A 1 74 ? -14.836 24.25 22.078 1 97.94 74 VAL A O 1
ATOM 602 N N . GLN A 1 75 ? -16.25 22.703 21.156 1 97.38 75 GLN A N 1
ATOM 603 C CA . GLN A 1 75 ? -17.438 23.547 21.281 1 97.38 75 GLN A CA 1
ATOM 604 C C . GLN A 1 75 ? -17.719 23.859 22.75 1 97.38 75 GLN A C 1
ATOM 606 O O . GLN A 1 75 ? -18.109 24.984 23.094 1 97.38 75 GLN A O 1
ATOM 611 N N . GLN A 1 76 ? -17.516 22.906 23.609 1 97.12 76 GLN A N 1
ATOM 612 C CA . GLN A 1 76 ? -17.719 23.109 25.031 1 97.12 76 GLN A CA 1
ATOM 613 C C . GLN A 1 76 ? -16.688 24.078 25.609 1 97.12 76 GLN A C 1
ATOM 615 O O . GLN A 1 76 ? -17 24.891 26.484 1 97.12 76 GLN A O 1
ATOM 620 N N . SER A 1 77 ? -15.531 23.969 25.141 1 96.38 77 SER A N 1
ATOM 621 C CA . SER A 1 77 ? -14.484 24.891 25.578 1 96.38 77 SER A CA 1
ATOM 622 C C . SER A 1 77 ? -14.805 26.328 25.156 1 96.38 77 SER A C 1
ATOM 624 O O . SER A 1 77 ? -14.586 27.266 25.922 1 96.38 77 SER A O 1
ATOM 626 N N . ILE A 1 78 ? -15.297 26.422 23.891 1 96.69 78 ILE A N 1
ATOM 627 C CA . ILE A 1 78 ? -15.672 27.734 23.391 1 96.69 78 ILE A CA 1
ATOM 628 C C . ILE A 1 78 ? -16.812 28.297 24.234 1 96.69 78 ILE A C 1
ATOM 630 O O . ILE A 1 78 ? -16.812 29.484 24.609 1 96.69 78 ILE A O 1
ATOM 634 N N . LEU A 1 79 ? -17.797 27.484 24.594 1 95.62 79 LEU A N 1
ATOM 635 C CA . LEU A 1 79 ? -18.938 27.906 25.391 1 95.62 79 LEU A CA 1
ATOM 636 C C . LEU A 1 79 ? -18.484 28.328 26.797 1 95.62 79 LEU A C 1
ATOM 638 O O . LEU A 1 79 ? -18.984 29.328 27.328 1 95.62 79 LEU A O 1
ATOM 642 N N . THR A 1 80 ? -17.547 27.594 27.344 1 95.81 80 THR A N 1
ATOM 643 C CA . THR A 1 80 ? -17 27.938 28.656 1 95.81 80 THR A CA 1
ATOM 644 C C . THR A 1 80 ? -16.297 29.281 28.609 1 95.81 80 THR A C 1
ATOM 646 O O . THR A 1 80 ? -16.469 30.125 29.5 1 95.81 80 THR A O 1
ATOM 649 N N . GLN A 1 81 ? -15.523 29.484 27.562 1 94.62 81 GLN A N 1
ATOM 650 C CA . GLN A 1 81 ? -14.844 30.766 27.391 1 94.62 81 GLN A CA 1
ATOM 651 C C . GLN A 1 81 ? -15.852 31.891 27.188 1 94.62 81 GLN A C 1
ATOM 653 O O . GLN A 1 81 ? -15.688 32.969 27.75 1 94.62 81 GLN A O 1
ATOM 658 N N . LYS A 1 82 ? -16.859 31.625 26.391 1 94.31 82 LYS A N 1
ATOM 659 C CA . LYS A 1 82 ? -17.891 32.625 26.141 1 94.31 82 LYS A CA 1
ATOM 660 C C . LYS A 1 82 ? -18.578 33.062 27.438 1 94.31 82 LYS A C 1
ATOM 662 O O . LYS A 1 82 ? -18.766 34.25 27.688 1 94.31 82 LYS A O 1
ATOM 667 N N . THR A 1 83 ? -18.906 32.125 28.297 1 95.31 83 THR A N 1
ATOM 668 C CA . THR A 1 83 ? -19.547 32.406 29.578 1 95.31 83 THR A CA 1
ATOM 669 C C . THR A 1 83 ? -18.625 33.219 30.484 1 95.31 83 THR A C 1
ATOM 671 O O . THR A 1 83 ? -19.047 34.219 31.094 1 95.31 83 THR A O 1
ATOM 674 N N . TYR A 1 84 ? -17.422 32.812 30.516 1 95.06 84 TYR A N 1
ATOM 675 C CA . TYR A 1 84 ? -16.453 33.5 31.359 1 95.06 84 TYR A CA 1
ATOM 676 C C . TYR A 1 84 ? -16.297 34.969 30.922 1 95.06 84 TYR A C 1
ATOM 678 O O . TYR A 1 84 ? -16.328 35.875 31.75 1 95.06 84 TYR A O 1
ATOM 686 N N . TRP A 1 85 ? -16.188 35.125 29.703 1 95.19 85 TRP A N 1
ATOM 687 C CA . TRP A 1 85 ? -15.875 36.469 29.219 1 95.19 85 TRP A CA 1
ATOM 688 C C . TRP A 1 85 ? -17.125 37.344 29.203 1 95.19 85 TRP A C 1
ATOM 690 O O . TRP A 1 85 ? -17.047 38.562 29.328 1 95.19 85 TRP A O 1
ATOM 700 N N . MET A 1 86 ? -18.266 36.719 29.078 1 94.69 86 MET A N 1
ATOM 701 C CA . MET A 1 86 ? -19.516 37.469 29.234 1 94.69 86 MET A CA 1
ATOM 702 C C . MET A 1 86 ? -19.656 38 30.656 1 94.69 86 MET A C 1
ATOM 704 O O . MET A 1 86 ? -20.062 39.156 30.844 1 94.69 86 MET A O 1
ATOM 708 N N . GLU A 1 87 ? -19.234 37.219 31.609 1 95.12 87 GLU A N 1
ATOM 709 C CA . GLU A 1 87 ? -19.266 37.656 33 1 95.12 87 GLU A CA 1
ATOM 710 C C . GLU A 1 87 ? -18.234 38.719 33.281 1 95.12 87 GLU A C 1
ATOM 712 O O . GLU A 1 87 ? -18.5 39.688 34 1 95.12 87 GLU A O 1
ATOM 717 N N . SER A 1 88 ? -17.109 38.5 32.719 1 94.5 88 SER A N 1
ATOM 718 C CA . SER A 1 88 ? -16.031 39.469 32.875 1 94.5 88 SER A CA 1
ATOM 719 C C . SER A 1 88 ? -16.406 40.812 32.25 1 94.5 88 SER A C 1
ATOM 721 O O . SER A 1 88 ? -16.094 41.875 32.812 1 94.5 88 SER A O 1
ATOM 723 N N . GLN A 1 89 ? -17.047 40.719 31.094 1 94.75 89 GLN A N 1
ATOM 724 C CA . GLN A 1 89 ? -17.5 41.938 30.422 1 94.75 89 GLN A CA 1
ATOM 725 C C . GLN A 1 89 ? -18.484 42.719 31.281 1 94.75 89 GLN A C 1
ATOM 727 O O . GLN A 1 89 ? -18.391 43.938 31.406 1 94.75 89 GLN A O 1
ATOM 732 N N . GLN A 1 90 ? -19.391 42.031 31.891 1 95.19 90 GLN A N 1
ATOM 733 C CA . GLN A 1 90 ? -20.375 42.656 32.75 1 95.19 90 GLN A CA 1
ATOM 734 C C . GLN A 1 90 ? -19.719 43.312 33.969 1 95.19 90 GLN A C 1
ATOM 736 O O . GLN A 1 90 ? -20.078 44.438 34.344 1 95.19 90 GLN A O 1
ATOM 741 N N . LYS A 1 91 ? -18.766 42.625 34.5 1 94.81 91 LYS A N 1
ATOM 742 C CA . LYS A 1 91 ? -18.031 43.188 35.625 1 94.81 91 LYS A CA 1
ATOM 743 C C . LYS A 1 91 ? -17.312 44.469 35.25 1 94.81 91 LYS A C 1
ATOM 745 O O . LYS A 1 91 ? -17.328 45.438 35.969 1 94.81 91 LYS A O 1
ATOM 750 N N . LEU A 1 92 ? -16.734 44.406 34.094 1 94.94 92 LEU A N 1
ATOM 751 C CA . LEU A 1 92 ? -16 45.594 33.625 1 94.94 92 LEU A CA 1
ATOM 752 C C . LEU A 1 92 ? -16.953 46.75 33.375 1 94.94 92 LEU A C 1
ATOM 754 O O . LEU A 1 92 ? -16.641 47.906 33.688 1 94.94 92 LEU A O 1
ATOM 758 N N . VAL A 1 93 ? -18.062 46.406 32.812 1 94.94 93 VAL A N 1
ATOM 759 C CA . VAL A 1 93 ? -19.062 47.438 32.531 1 94.94 93 VAL A CA 1
ATOM 760 C C . VAL A 1 93 ? -19.531 48.062 33.844 1 94.94 93 VAL A C 1
ATOM 762 O O . VAL A 1 93 ? -19.656 49.281 33.938 1 94.94 93 VAL A O 1
ATOM 765 N N . ASP A 1 94 ? -19.719 47.281 34.875 1 95.69 94 ASP A N 1
ATOM 766 C CA . ASP A 1 94 ? -20.156 47.75 36.188 1 95.69 94 ASP A CA 1
ATOM 767 C C . ASP A 1 94 ? -19.109 48.656 36.812 1 95.69 94 ASP A C 1
ATOM 769 O O . ASP A 1 94 ? -19.438 49.719 37.344 1 95.69 94 ASP A O 1
ATOM 773 N N . ILE A 1 95 ? -17.938 48.188 36.688 1 95 95 ILE A N 1
ATOM 774 C CA . ILE A 1 95 ? -16.859 48.969 37.281 1 95 95 ILE A CA 1
ATOM 775 C C . ILE A 1 95 ? -16.703 50.281 36.562 1 95 95 ILE A C 1
ATOM 777 O O . ILE A 1 95 ? -16.547 51.344 37.188 1 95 95 ILE A O 1
ATOM 781 N N . LYS A 1 96 ? -16.734 50.25 35.281 1 94.25 96 LYS A N 1
ATOM 782 C CA . LYS A 1 96 ? -16.625 51.469 34.5 1 94.25 96 LYS A CA 1
ATOM 783 C C . LYS A 1 96 ? -17.75 52.438 34.844 1 94.25 96 LYS A C 1
ATOM 785 O O . LYS A 1 96 ? -17.516 53.625 35.031 1 94.25 96 LYS A O 1
ATOM 790 N N . SER A 1 97 ? -18.984 51.906 34.875 1 94.38 97 SER A N 1
ATOM 791 C CA . SER A 1 97 ? -20.125 52.75 35.219 1 94.38 97 SER A CA 1
ATOM 792 C C . SER A 1 97 ? -19.938 53.375 36.594 1 94.38 97 SER A C 1
ATOM 794 O O . SER A 1 97 ? -20.266 54.562 36.781 1 94.38 97 SER A O 1
ATOM 796 N N . TYR A 1 98 ? -19.422 52.594 37.469 1 94.5 98 TYR A N 1
ATOM 797 C CA . TYR A 1 98 ? -19.156 53.094 38.812 1 94.5 98 TYR A CA 1
ATOM 798 C C . TYR A 1 98 ? -18.125 54.219 38.781 1 94.5 98 TYR A C 1
ATOM 800 O O . TYR A 1 98 ? -18.328 55.281 39.406 1 94.5 98 TYR A O 1
ATOM 808 N N . LEU A 1 99 ? -17.109 54 38.094 1 92.69 99 LEU A N 1
ATOM 809 C CA . LEU A 1 99 ? -16.031 54.969 38.031 1 92.69 99 LEU A CA 1
ATOM 810 C C . LEU A 1 99 ? -16.469 56.25 37.312 1 92.69 99 LEU A C 1
ATOM 812 O O . LEU A 1 99 ? -16.141 57.344 37.75 1 92.69 99 LEU A O 1
ATOM 816 N N . VAL A 1 100 ? -17.203 56.031 36.25 1 92.75 100 VAL A N 1
ATOM 817 C CA . VAL A 1 100 ? -17.703 57.188 35.531 1 92.75 100 VAL A CA 1
ATOM 818 C C . VAL A 1 100 ? -18.672 58 36.375 1 92.75 100 VAL A C 1
ATOM 820 O O . VAL A 1 100 ? -18.625 59.219 36.406 1 92.75 100 VAL A O 1
ATOM 823 N N . ASP A 1 101 ? -19.531 57.312 37.125 1 92.56 101 ASP A N 1
ATOM 824 C CA . ASP A 1 101 ? -20.469 57.969 38.031 1 92.56 101 ASP A CA 1
ATOM 825 C C . ASP A 1 101 ? -19.734 58.75 39.125 1 92.56 101 ASP A C 1
ATOM 827 O O . ASP A 1 101 ? -20.109 59.875 39.5 1 92.56 101 ASP A O 1
ATOM 831 N N . THR A 1 102 ? -18.703 58.094 39.562 1 90.62 102 THR A N 1
ATOM 832 C CA . THR A 1 102 ? -17.891 58.719 40.625 1 90.62 102 THR A CA 1
ATOM 833 C C . THR A 1 102 ? -17.219 59.969 40.125 1 90.62 102 THR A C 1
ATOM 835 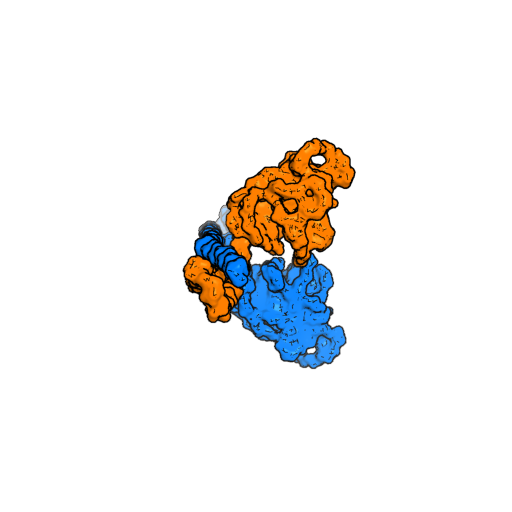O O . THR A 1 102 ? -17.188 61 40.812 1 90.62 102 THR A O 1
ATOM 838 N N . LEU A 1 103 ? -16.781 59.938 38.938 1 88.94 103 LEU A N 1
ATOM 839 C CA . LEU A 1 103 ? -16.062 61.062 38.344 1 88.94 103 LEU A CA 1
ATOM 840 C C . LEU A 1 103 ? -17.016 62.219 38.031 1 88.94 103 LEU A C 1
ATOM 842 O O . LEU A 1 103 ? -16.641 63.375 38.125 1 88.94 103 LEU A O 1
ATOM 846 N N . THR A 1 104 ? -18.203 61.906 37.656 1 91.06 104 THR A N 1
ATOM 847 C CA . THR A 1 104 ? -19.125 62.938 37.188 1 91.06 104 THR A CA 1
ATOM 848 C C . THR A 1 104 ? -19.938 63.5 38.344 1 91.06 104 THR A C 1
ATOM 850 O O . THR A 1 104 ? -20.297 64.688 38.312 1 91.06 104 THR A O 1
ATOM 853 N N . LYS A 1 105 ? -20.188 62.719 39.375 1 90.19 105 LYS A N 1
ATOM 854 C CA . LYS A 1 105 ? -21.141 63.156 40.375 1 90.19 105 LYS A CA 1
ATOM 855 C C . LYS A 1 105 ? -20.422 63.625 41.656 1 90.19 105 LYS A C 1
ATOM 857 O O . LYS A 1 105 ? -20.984 64.375 42.438 1 90.19 105 LYS A O 1
ATOM 862 N N . MET A 1 106 ? -19.25 63.125 41.875 1 88.44 106 MET A N 1
ATOM 863 C CA . MET A 1 106 ? -18.594 63.438 43.125 1 88.44 106 MET A CA 1
ATOM 864 C C . MET A 1 106 ? -17.641 64.625 43 1 88.44 106 MET A C 1
ATOM 866 O O . MET A 1 106 ? -16.969 64.75 41.969 1 88.44 106 MET A O 1
ATOM 870 N N . ASP A 1 107 ? -17.641 65.438 44.062 1 88.94 107 ASP A N 1
ATOM 871 C CA . ASP A 1 107 ? -16.656 66.5 44.094 1 88.94 107 ASP A CA 1
ATOM 872 C C . ASP A 1 107 ? -15.312 66 44.625 1 88.94 107 ASP A C 1
ATOM 874 O O . ASP A 1 107 ? -15.195 64.875 45.094 1 88.94 107 ASP A O 1
ATOM 878 N N . ASP A 1 108 ? -14.281 66.875 44.625 1 85.5 108 ASP A N 1
ATOM 879 C CA . ASP A 1 108 ? -12.906 66.5 44.906 1 85.5 108 ASP A CA 1
ATOM 880 C C . ASP A 1 108 ? -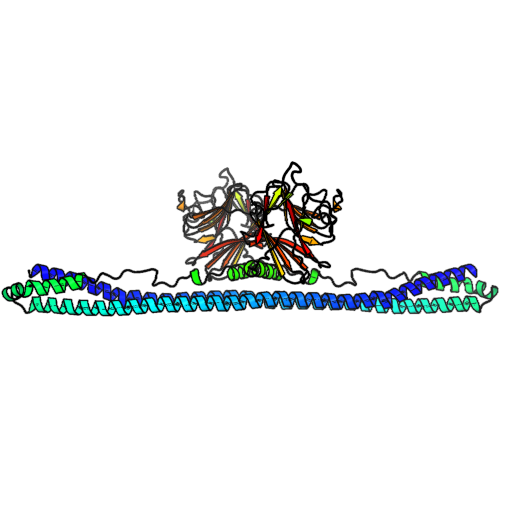12.773 66 46.375 1 85.5 108 ASP A C 1
ATOM 882 O O . ASP A 1 108 ? -12.016 65.062 46.656 1 85.5 108 ASP A O 1
ATOM 886 N N . SER A 1 109 ? -13.523 66.688 47.25 1 90.38 109 SER A N 1
ATOM 887 C CA . SER A 1 109 ? -13.445 66.312 48.656 1 90.38 109 SER A CA 1
ATOM 888 C C . SER A 1 109 ? -14.039 64.938 48.875 1 90.38 109 SER A C 1
ATOM 890 O O . SER A 1 109 ? -13.477 64.125 49.625 1 90.38 109 SER A O 1
ATOM 892 N N . ALA A 1 110 ? -15.133 64.688 48.188 1 89.5 110 ALA A N 1
ATOM 893 C CA . ALA A 1 110 ? -15.797 63.406 48.281 1 89.5 110 ALA A CA 1
ATOM 894 C C . ALA A 1 110 ? -14.938 62.281 47.688 1 89.5 110 ALA A C 1
ATOM 896 O O . ALA A 1 110 ? -14.891 61.188 48.219 1 89.5 110 ALA A O 1
ATOM 897 N N . LEU A 1 111 ? -14.195 62.625 46.625 1 88.5 111 LEU A N 1
ATOM 898 C CA . LEU A 1 111 ? -13.336 61.688 45.938 1 88.5 111 LEU A CA 1
ATOM 899 C C . LEU A 1 111 ? -12.18 61.25 46.844 1 88.5 111 LEU A C 1
ATOM 901 O O . LEU A 1 111 ? -11.812 60.062 46.875 1 88.5 111 LEU A O 1
ATOM 905 N N . LEU A 1 112 ? -11.641 62.125 47.594 1 86.69 112 LEU A N 1
ATOM 906 C CA . LEU A 1 112 ? -10.516 61.875 48.469 1 86.69 112 LEU A CA 1
ATOM 907 C C . LEU A 1 112 ? -10.93 60.969 49.625 1 86.69 112 LEU A C 1
ATOM 909 O O . LEU A 1 112 ? -10.148 60.125 50.062 1 86.69 112 LEU A O 1
ATOM 913 N N . LYS A 1 113 ? -12.203 61.031 50.031 1 91.12 113 LYS A N 1
ATOM 914 C CA . LYS A 1 113 ? -12.711 60.219 51.156 1 91.12 113 LYS A CA 1
ATOM 915 C C . LYS A 1 113 ? -12.938 58.781 50.719 1 91.12 113 LYS A C 1
ATOM 917 O O . LYS A 1 113 ? -12.82 57.844 51.531 1 91.12 113 LYS A O 1
ATOM 922 N N . ARG A 1 114 ? -13.25 58.688 49.469 1 91.12 114 ARG A N 1
ATOM 923 C CA . ARG A 1 114 ? -13.562 57.344 48.969 1 91.12 114 ARG A CA 1
ATOM 924 C C . ARG A 1 114 ? -12.422 56.812 48.094 1 91.12 114 ARG A C 1
ATOM 926 O O . ARG A 1 114 ? -12.625 55.938 47.25 1 91.12 114 ARG A O 1
ATOM 933 N N . GLN A 1 115 ? -11.258 57.375 48.312 1 89.12 115 GLN A N 1
ATOM 934 C CA . GLN A 1 115 ? -10.094 57.094 47.469 1 89.12 115 GLN A CA 1
ATOM 935 C C . GLN A 1 115 ? -9.742 55.625 47.531 1 89.12 115 GLN A C 1
ATOM 937 O O . GLN A 1 115 ? -9.438 55 46.5 1 89.12 115 GLN A O 1
ATOM 942 N N . LYS A 1 116 ? -9.773 55.031 48.688 1 90.62 116 LYS A N 1
ATOM 943 C CA . LYS A 1 116 ? -9.406 53.625 48.844 1 90.62 116 LYS A CA 1
ATOM 944 C C . LYS A 1 116 ? -10.359 52.719 48.062 1 90.62 116 LYS A C 1
ATOM 946 O O . LYS A 1 116 ? -9.914 51.781 47.375 1 90.62 116 LYS A O 1
ATOM 951 N N . GLU A 1 117 ? -11.68 52.906 48.219 1 90.94 117 GLU A N 1
ATOM 952 C CA . GLU A 1 117 ? -12.695 52.125 47.531 1 90.94 117 GLU A CA 1
ATOM 953 C C . GLU A 1 117 ? -12.547 52.219 46.031 1 90.94 117 GLU A C 1
ATOM 955 O O . GLU A 1 117 ? -12.68 51.25 45.312 1 90.94 117 GLU A O 1
ATOM 960 N N . ILE A 1 118 ? -12.32 53.438 45.562 1 90.81 118 ILE A N 1
ATOM 961 C CA . ILE A 1 118 ? -12.18 53.719 44.156 1 90.81 118 ILE A CA 1
ATOM 962 C C . ILE A 1 118 ? -10.984 52.938 43.594 1 90.81 118 ILE A C 1
ATOM 964 O O . ILE A 1 118 ? -11.086 52.281 42.531 1 90.81 118 ILE A O 1
ATOM 968 N N . PHE A 1 119 ? -9.898 52.906 44.312 1 88.12 119 PHE A N 1
ATOM 969 C CA . PHE A 1 119 ? -8.695 52.219 43.844 1 88.12 119 PHE A CA 1
ATOM 970 C C . PHE A 1 119 ? -8.883 50.719 43.875 1 88.12 119 PHE A C 1
ATOM 972 O O . PHE A 1 119 ? -8.352 50 43.031 1 88.12 119 PHE A O 1
ATOM 979 N N . GLU A 1 120 ? -9.578 50.25 44.844 1 91.56 120 GLU A N 1
ATOM 980 C CA . GLU A 1 120 ? -9.852 48.844 44.938 1 91.56 120 GLU A CA 1
ATOM 981 C C . GLU A 1 120 ? -10.68 48.344 43.75 1 91.56 120 GLU A C 1
ATOM 983 O O . GLU A 1 120 ? -10.422 47.281 43.188 1 91.56 120 GLU A O 1
ATOM 988 N N . ARG A 1 121 ? -11.648 49.125 43.344 1 90.5 121 ARG A N 1
ATOM 989 C CA . ARG A 1 121 ? -12.484 48.781 42.188 1 90.5 121 ARG A CA 1
ATOM 990 C C . ARG A 1 121 ? -11.68 48.844 40.906 1 90.5 121 ARG A C 1
ATOM 992 O O . ARG A 1 121 ? -11.867 48 40 1 90.5 121 ARG A O 1
ATOM 999 N N . ALA A 1 122 ? -10.859 49.844 40.812 1 88.06 122 ALA A N 1
ATOM 1000 C CA . ALA A 1 122 ? -10.008 50 39.656 1 88.06 122 ALA A CA 1
ATOM 1001 C C . ALA A 1 122 ? -9.055 48.812 39.531 1 88.06 122 ALA A C 1
ATOM 1003 O O . ALA A 1 122 ? -8.789 48.312 38.406 1 88.06 122 ALA A O 1
ATOM 1004 N N . GLU A 1 123 ? -8.555 48.375 40.656 1 90.5 123 GLU A N 1
ATOM 1005 C CA . GLU A 1 123 ? -7.641 47.219 40.688 1 90.5 123 GLU A CA 1
ATOM 1006 C C . GLU A 1 123 ? -8.359 45.938 40.312 1 90.5 123 GLU A C 1
ATOM 1008 O O . GLU A 1 123 ? -7.762 45.062 39.688 1 90.5 123 GLU A O 1
ATOM 1013 N N . GLU A 1 124 ? -9.57 45.844 40.75 1 90.19 124 GLU A N 1
ATOM 1014 C CA . GLU A 1 124 ? -10.367 44.688 40.375 1 90.19 124 GLU A CA 1
ATOM 1015 C C . GLU A 1 124 ? -10.5 44.562 38.844 1 90.19 124 GLU A C 1
ATOM 1017 O O . GLU A 1 124 ? -10.43 43.469 38.281 1 90.19 124 GLU A O 1
ATOM 1022 N N . ALA A 1 125 ? -10.727 45.656 38.219 1 88.06 125 ALA A N 1
ATOM 1023 C CA . ALA A 1 125 ? -10.828 45.688 36.75 1 88.06 125 ALA A CA 1
ATOM 1024 C C . ALA A 1 125 ? -9.5 45.312 36.094 1 88.06 125 ALA A C 1
ATOM 1026 O O . ALA A 1 125 ? -9.477 44.625 35.062 1 88.06 125 ALA A O 1
ATOM 1027 N N . GLU A 1 126 ? -8.406 45.812 36.75 1 86.38 126 GLU A N 1
ATOM 1028 C CA . GLU A 1 126 ? -7.078 45.5 36.219 1 86.38 126 GLU A CA 1
ATOM 1029 C C . GLU A 1 126 ? -6.758 44.031 36.312 1 86.38 126 GLU A C 1
ATOM 1031 O O . GLU A 1 126 ? -5.941 43.5 35.562 1 86.38 126 GLU A O 1
ATOM 1036 N N . GLY A 1 127 ? -7.383 43.375 37.188 1 87.75 127 GLY A N 1
ATOM 1037 C CA . GLY A 1 127 ? -7.176 41.938 37.375 1 87.75 127 GLY A CA 1
ATOM 1038 C C . GLY A 1 127 ? -7.773 41.094 36.25 1 87.75 127 GLY A C 1
ATOM 1039 O O . GLY A 1 127 ? -7.387 39.938 36.062 1 87.75 127 GLY A O 1
ATOM 1040 N N . ILE A 1 128 ? -8.766 41.656 35.531 1 90.25 128 ILE A N 1
ATOM 1041 C CA . ILE A 1 128 ? -9.359 40.969 34.406 1 90.25 128 ILE A CA 1
ATOM 1042 C C . ILE A 1 128 ? -8.492 41.156 33.156 1 90.25 128 ILE A C 1
ATOM 1044 O O . ILE A 1 128 ? -8.531 42.188 32.531 1 90.25 128 ILE A O 1
ATOM 1048 N N . LEU A 1 129 ? -7.723 40.156 32.906 1 85.69 129 LEU A N 1
ATOM 1049 C CA . LEU A 1 129 ? -6.766 40.219 31.797 1 85.69 129 LEU A CA 1
ATOM 1050 C C . LEU A 1 129 ? -7.477 40.125 30.453 1 85.69 129 LEU A C 1
ATOM 1052 O O . LEU A 1 129 ? -8.656 39.781 30.391 1 85.69 129 LEU A O 1
ATOM 1056 N N . GLU A 1 130 ? -6.816 40.5 29.406 1 89.06 130 GLU A N 1
ATOM 1057 C CA . GLU A 1 130 ? -7.355 40.469 28.047 1 89.06 130 GLU A CA 1
ATOM 1058 C C . GLU A 1 130 ? -7.379 39.031 27.516 1 89.06 130 GLU A C 1
ATOM 1060 O O . GLU A 1 130 ? -6.516 38.219 27.859 1 89.06 130 GLU A O 1
ATOM 1065 N N . PRO A 1 131 ? -8.445 38.781 26.703 1 91.06 131 PRO A N 1
ATOM 1066 C CA . PRO A 1 131 ? -8.539 37.438 26.125 1 91.06 131 PRO A CA 1
ATOM 1067 C C . PRO A 1 131 ? -7.426 37.125 25.125 1 91.06 131 PRO A C 1
ATOM 1069 O O . PRO A 1 131 ? -6.973 38.031 24.422 1 91.06 131 PRO A O 1
ATOM 1072 N N . VAL A 1 132 ? -6.883 35.938 25.156 1 87 132 VAL A N 1
ATOM 1073 C CA . VAL A 1 132 ? -5.852 35.5 24.234 1 87 132 VAL A CA 1
ATOM 1074 C 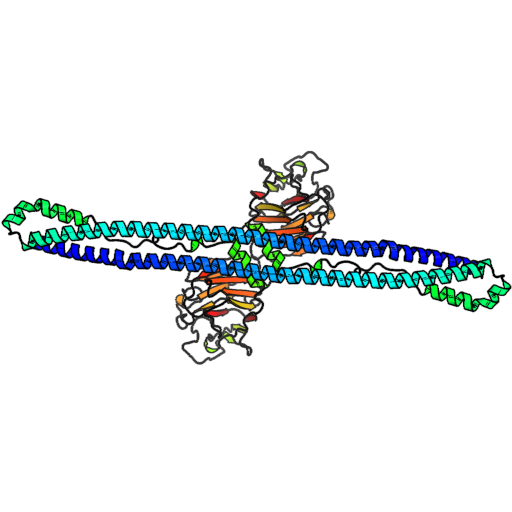C . VAL A 1 132 ? -6.379 34.312 23.422 1 87 132 VAL A C 1
ATOM 1076 O O . VAL A 1 132 ? -7.07 33.438 23.953 1 87 132 VAL A O 1
ATOM 1079 N N . ASP A 1 133 ? -6.129 34.438 22.141 1 86.31 133 ASP A N 1
ATOM 1080 C CA . ASP A 1 133 ? -6.52 33.344 21.266 1 86.31 133 ASP A CA 1
ATOM 1081 C C . ASP A 1 133 ? -5.703 32.094 21.531 1 86.31 133 ASP A C 1
ATOM 1083 O O . ASP A 1 133 ? -4.543 32.188 21.953 1 86.31 133 ASP A O 1
ATOM 1087 N N . SER A 1 134 ? -6.367 30.969 21.594 1 86.62 134 SER A N 1
ATOM 1088 C CA . SER A 1 134 ? -5.711 29.688 21.875 1 86.62 134 SER A CA 1
ATOM 1089 C C . SER A 1 134 ? -6.055 28.656 20.812 1 86.62 134 SER A C 1
ATOM 1091 O O . SER A 1 134 ? -7.16 28.656 20.266 1 86.62 134 SER A O 1
ATOM 1093 N N . ASN A 1 135 ? -5.074 27.812 20.531 1 87.94 135 ASN A N 1
ATOM 1094 C CA . ASN A 1 135 ? -5.289 26.703 19.609 1 87.94 135 ASN A CA 1
ATOM 1095 C C . ASN A 1 135 ? -6.277 25.688 20.156 1 87.94 135 ASN A C 1
ATOM 1097 O O . ASN A 1 135 ? -6.855 24.906 19.406 1 87.94 135 ASN A O 1
ATOM 1101 N N . LYS A 1 136 ? -6.395 25.781 21.422 1 89.38 136 LYS A N 1
ATOM 1102 C CA . LYS A 1 136 ? -7.32 24.875 22.078 1 89.38 136 LYS A CA 1
ATOM 1103 C C . LYS A 1 136 ? -8.766 25.156 21.656 1 89.38 136 LYS A C 1
ATOM 1105 O O . LYS A 1 136 ? -9.648 24.328 21.875 1 89.38 136 LYS A O 1
ATOM 1110 N N . LEU A 1 137 ? -8.945 26.344 21.062 1 95.06 137 LEU A N 1
ATOM 1111 C CA . LEU A 1 137 ? -10.289 26.734 20.641 1 95.06 137 LEU A CA 1
ATOM 1112 C C . LEU A 1 137 ? -10.5 26.438 19.156 1 95.06 137 LEU A C 1
ATOM 1114 O O . LEU A 1 137 ? -11.5 26.859 18.578 1 95.06 137 LEU A O 1
ATOM 1118 N N . ASN A 1 138 ? -9.539 25.703 18.547 1 95.12 138 ASN A N 1
ATOM 1119 C CA . ASN A 1 138 ? -9.641 25.281 17.156 1 95.12 138 ASN A CA 1
ATOM 1120 C C . ASN A 1 138 ? -9.859 23.781 17.047 1 95.12 138 ASN A C 1
ATOM 1122 O O . ASN A 1 138 ? -9.461 23.016 17.922 1 95.12 138 ASN A O 1
ATOM 1126 N N . PHE A 1 139 ? -10.57 23.453 15.961 1 96 139 PHE A N 1
ATOM 1127 C CA . PHE A 1 139 ? -10.734 22.031 15.648 1 96 139 PHE A CA 1
ATOM 1128 C C . PHE A 1 139 ? -9.398 21.406 15.266 1 96 139 PHE A C 1
ATOM 1130 O O . PHE A 1 139 ? -8.672 21.953 14.422 1 96 139 PHE A O 1
ATOM 1137 N N . ASN A 1 140 ? -9.016 20.328 15.953 1 94.38 140 ASN A N 1
ATOM 1138 C CA . ASN A 1 140 ? -7.785 19.609 15.617 1 94.38 140 ASN A CA 1
ATOM 1139 C C . ASN A 1 140 ? -7.984 18.672 14.43 1 94.38 140 ASN A C 1
ATOM 1141 O O . ASN A 1 140 ? -8.492 17.562 14.578 1 94.38 140 ASN A O 1
ATOM 1145 N N . LEU A 1 141 ? -7.496 19.109 13.391 1 88.5 141 LEU A N 1
ATOM 1146 C CA . LEU A 1 141 ? -7.695 18.359 12.156 1 88.5 141 LEU A CA 1
ATOM 1147 C C . LEU A 1 141 ? -6.969 17.016 12.211 1 88.5 141 LEU A C 1
ATOM 1149 O O . LEU A 1 141 ? -7.344 16.078 11.508 1 88.5 141 LEU A O 1
ATOM 1153 N N . SER A 1 142 ? -5.934 16.859 12.961 1 88.75 142 SER A N 1
ATOM 1154 C CA . SER A 1 142 ? -5.105 15.664 13.016 1 88.75 142 SER A CA 1
ATOM 1155 C C . SER A 1 142 ? -5.895 14.477 13.562 1 88.75 142 SER A C 1
ATOM 1157 O O . SER A 1 142 ? -5.512 13.3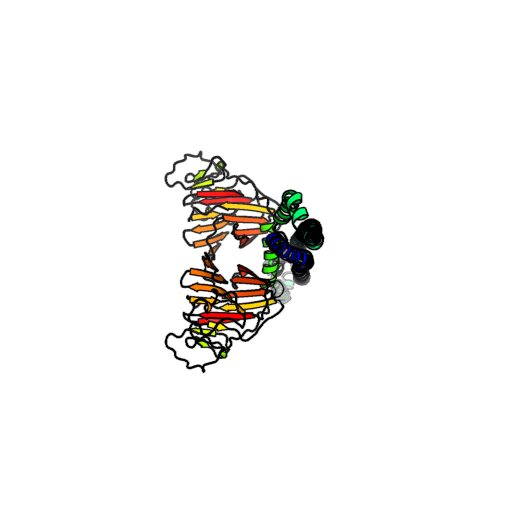2 13.352 1 88.75 142 SER A O 1
ATOM 1159 N N . CYS A 1 143 ? -7.008 14.797 14.234 1 92.75 143 CYS A N 1
ATOM 1160 C CA . CYS A 1 143 ? -7.789 13.711 14.82 1 92.75 143 CYS A CA 1
ATOM 1161 C C . CYS A 1 143 ? -8.453 12.867 13.734 1 92.75 143 CYS A C 1
ATOM 1163 O O . CYS A 1 143 ? -8.812 11.719 13.969 1 92.75 143 CYS A O 1
ATOM 1165 N N . ALA A 1 144 ? -8.586 13.445 12.555 1 90.94 144 ALA A N 1
ATOM 1166 C CA . ALA A 1 144 ? -9.242 12.75 11.453 1 90.94 144 ALA A CA 1
ATOM 1167 C C . ALA A 1 144 ? -8.227 11.969 10.625 1 90.94 144 ALA A C 1
ATOM 1169 O O . ALA A 1 144 ? -8.586 11.32 9.633 1 90.94 144 ALA A O 1
ATOM 1170 N N . HIS A 1 145 ? -7.02 12.008 11 1 88.25 145 HIS A N 1
ATOM 1171 C CA . HIS A 1 145 ? -5.984 11.305 10.25 1 88.25 145 HIS A CA 1
ATOM 1172 C C . HIS A 1 145 ? -6 9.812 10.562 1 88.25 145 HIS A C 1
ATOM 1174 O O . HIS A 1 145 ? -6.062 9.422 11.727 1 88.25 145 HIS A O 1
ATOM 1180 N N . SER A 1 146 ? -6.078 9.078 9.508 1 91.44 146 SER A N 1
ATOM 1181 C CA . SER A 1 146 ? -6.055 7.625 9.641 1 91.44 146 SER A CA 1
ATOM 1182 C C . SER A 1 146 ? -5.02 7.004 8.711 1 91.44 146 SER A C 1
ATOM 1184 O O . SER A 1 146 ? -5.148 7.086 7.484 1 91.44 146 SER A O 1
ATOM 1186 N N . HIS A 1 147 ? -4.113 6.312 9.289 1 86.19 147 HIS A N 1
ATOM 1187 C CA . HIS A 1 147 ? -3.1 5.621 8.5 1 86.19 147 HIS A CA 1
ATOM 1188 C C . HIS A 1 147 ? -3.719 4.516 7.656 1 86.19 147 HIS A C 1
ATOM 1190 O O . HIS A 1 147 ? -3.354 4.344 6.488 1 86.19 147 HIS A O 1
ATOM 1196 N N . LEU A 1 148 ? -4.609 3.82 8.227 1 89.38 148 LEU A N 1
ATOM 1197 C CA . LEU A 1 148 ? -5.285 2.736 7.516 1 89.38 148 LEU A CA 1
ATOM 1198 C C . LEU A 1 148 ? -6.039 3.266 6.305 1 89.38 148 LEU A C 1
ATOM 1200 O O . LEU A 1 148 ? -5.82 2.807 5.18 1 89.38 148 LEU A O 1
ATOM 1204 N N . LEU A 1 149 ? -6.883 4.238 6.551 1 92.38 149 LEU A N 1
ATOM 1205 C CA . LEU A 1 149 ? -7.695 4.777 5.469 1 92.38 149 LEU A CA 1
ATOM 1206 C C . LEU A 1 1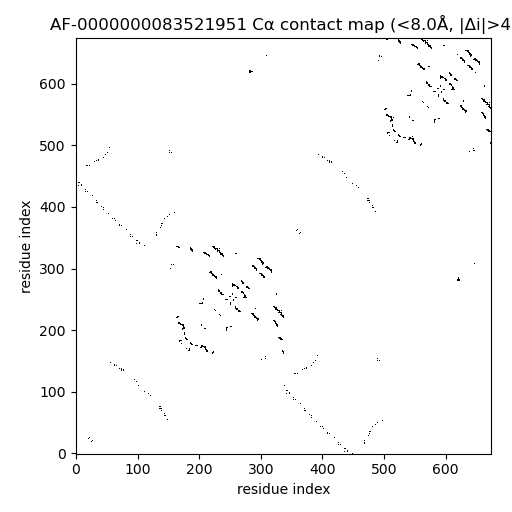49 ? -6.82 5.395 4.387 1 92.38 149 LEU A C 1
ATOM 1208 O O . LEU A 1 149 ? -7.066 5.203 3.193 1 92.38 149 LEU A O 1
ATOM 1212 N N . GLY A 1 150 ? -5.809 6.125 4.871 1 88.81 150 GLY A N 1
ATOM 1213 C CA . GLY A 1 150 ? -4.895 6.734 3.922 1 88.81 150 GLY A CA 1
ATOM 1214 C C . GLY A 1 150 ? -4.219 5.727 3.012 1 88.81 150 GLY A C 1
ATOM 1215 O O . GLY A 1 150 ? -4.152 5.926 1.797 1 88.81 150 GLY A O 1
ATOM 1216 N N . ASN A 1 151 ? -3.828 4.652 3.518 1 86.94 151 ASN A N 1
ATOM 1217 C CA . ASN A 1 151 ? -3.131 3.625 2.752 1 86.94 151 ASN A CA 1
ATOM 1218 C C . ASN A 1 151 ? -4.078 2.893 1.803 1 86.94 151 ASN A C 1
ATOM 1220 O O . ASN A 1 151 ? -3.715 2.602 0.662 1 86.94 151 ASN A O 1
ATOM 1224 N N . LEU A 1 152 ? -5.18 2.549 2.311 1 91.44 152 LEU A N 1
ATOM 1225 C CA . LEU A 1 152 ? -6.156 1.87 1.464 1 91.44 152 LEU A CA 1
ATOM 1226 C C . LEU A 1 152 ? -6.543 2.744 0.276 1 91.44 152 LEU A C 1
ATOM 1228 O O . LEU A 1 152 ? -6.566 2.275 -0.865 1 91.44 152 LEU A O 1
ATOM 1232 N N . TRP A 1 153 ? -6.797 3.965 0.579 1 91.38 153 TRP A N 1
ATOM 1233 C CA . TRP A 1 153 ? -7.16 4.895 -0.483 1 91.38 153 TRP A CA 1
ATOM 1234 C C . TRP A 1 153 ? -6.023 5.051 -1.487 1 91.38 153 TRP A C 1
ATOM 1236 O O . TRP A 1 153 ? -6.242 4.977 -2.699 1 91.38 153 TRP A O 1
ATOM 1246 N N . ALA A 1 154 ? -4.891 5.289 -0.955 1 86.88 154 ALA A N 1
ATOM 1247 C CA . ALA A 1 154 ? -3.736 5.496 -1.829 1 86.88 154 ALA A CA 1
ATOM 1248 C C . ALA A 1 154 ? -3.5 4.277 -2.721 1 86.88 154 ALA A C 1
ATOM 1250 O O . ALA A 1 154 ? -3.273 4.418 -3.924 1 86.88 154 ALA A O 1
ATOM 1251 N N . SER A 1 155 ? -3.562 3.135 -2.17 1 84.94 155 SER A N 1
ATOM 1252 C CA . SER A 1 155 ? -3.365 1.904 -2.93 1 84.94 155 SER A CA 1
ATOM 1253 C C . SER A 1 155 ? -4.406 1.767 -4.035 1 84.94 155 SER A C 1
ATOM 1255 O O . SER A 1 155 ? -4.066 1.435 -5.176 1 84.94 155 SER A O 1
ATOM 1257 N N . ALA A 1 156 ? -5.609 2.008 -3.693 1 88.81 156 ALA A N 1
ATOM 1258 C CA . ALA A 1 156 ? -6.691 1.919 -4.668 1 88.81 156 ALA A CA 1
ATOM 1259 C C . ALA A 1 156 ? -6.531 2.971 -5.762 1 88.81 156 ALA A C 1
ATOM 1261 O O . ALA A 1 156 ? -6.672 2.668 -6.949 1 88.81 156 ALA A O 1
ATOM 1262 N N . ALA A 1 157 ? -6.195 4.145 -5.355 1 86.38 157 ALA A N 1
ATOM 1263 C CA . ALA A 1 157 ? -6.094 5.254 -6.301 1 86.38 157 ALA A CA 1
ATOM 1264 C C . ALA A 1 157 ? -4.938 5.043 -7.273 1 86.38 157 ALA A C 1
ATOM 1266 O O . ALA A 1 157 ? -5.07 5.301 -8.469 1 86.38 157 ALA A O 1
ATOM 1267 N N . MET A 1 158 ? -3.869 4.578 -6.82 1 82.5 158 MET A N 1
ATOM 1268 C CA . MET A 1 158 ? -2.688 4.383 -7.656 1 82.5 158 MET A CA 1
ATOM 1269 C C . MET A 1 158 ? -2.934 3.307 -8.703 1 82.5 158 MET A C 1
ATOM 1271 O O . MET A 1 158 ? -2.443 3.408 -9.828 1 82.5 158 MET A O 1
ATOM 1275 N N . ILE A 1 159 ? -3.73 2.359 -8.297 1 79.88 159 ILE A N 1
ATOM 1276 C CA . ILE A 1 159 ? -3.947 1.229 -9.195 1 79.88 159 ILE A CA 1
ATOM 1277 C C . ILE A 1 159 ? -5.07 1.556 -10.172 1 79.88 159 ILE A C 1
ATOM 1279 O O . ILE A 1 159 ? -5 1.2 -11.352 1 79.88 159 ILE A O 1
ATOM 1283 N N . CYS A 1 160 ? -6.059 2.205 -9.68 1 78 160 CYS A N 1
ATOM 1284 C CA . CYS A 1 160 ? -7.266 2.367 -10.484 1 78 160 CYS A CA 1
ATOM 1285 C C . CYS A 1 160 ? -7.199 3.641 -11.32 1 78 160 CYS A C 1
ATOM 1287 O O . CYS A 1 160 ? -7.906 3.771 -12.32 1 78 160 CYS A O 1
ATOM 1289 N N . ILE A 1 161 ? -6.523 4.711 -10.812 1 69.44 161 ILE A N 1
ATOM 1290 C CA . ILE A 1 161 ? -6.59 5.988 -11.508 1 69.44 161 ILE A CA 1
ATOM 1291 C C . ILE A 1 161 ? -5.656 5.969 -12.719 1 69.44 161 ILE A C 1
ATOM 1293 O O . ILE A 1 161 ? -4.441 6.125 -12.57 1 69.44 161 ILE A O 1
ATOM 1297 N N . ALA A 1 162 ? -5.695 4.918 -13.531 1 57.34 162 ALA A N 1
ATOM 1298 C CA . ALA A 1 162 ? -4.922 4.754 -14.758 1 57.34 162 ALA A CA 1
ATOM 1299 C C . ALA A 1 162 ? -4.863 6.062 -15.547 1 57.34 162 ALA A C 1
ATOM 1301 O O . ALA A 1 162 ? -3.869 6.344 -16.219 1 57.34 162 ALA A O 1
ATOM 1302 N N . ASP A 1 163 ? -5.918 6.84 -15.539 1 62.12 163 ASP A N 1
ATOM 1303 C CA . ASP A 1 163 ? -5.875 7.785 -16.641 1 62.12 163 ASP A CA 1
ATOM 1304 C C . ASP A 1 163 ? -4.992 8.984 -16.312 1 62.12 163 ASP A C 1
ATOM 1306 O O . ASP A 1 163 ? -5.465 9.969 -15.742 1 62.12 163 ASP A O 1
ATOM 1310 N N . ALA A 1 164 ? -3.68 8.547 -16.25 1 67.75 164 ALA A N 1
ATOM 1311 C CA . ALA A 1 164 ? -2.684 9.602 -16.078 1 67.75 164 ALA A CA 1
ATOM 1312 C C . ALA A 1 164 ? -2.945 10.758 -17.047 1 67.75 164 ALA A C 1
ATOM 1314 O O . ALA A 1 164 ? -3.438 10.547 -18.156 1 67.75 164 ALA A O 1
ATOM 1315 N N . GLU A 1 165 ? -2.939 11.992 -16.438 1 76.75 165 GLU A N 1
ATOM 1316 C CA . GLU A 1 165 ? -3.109 13.219 -17.203 1 76.75 165 GLU A CA 1
ATOM 1317 C C . GLU A 1 165 ? -2.094 13.297 -18.344 1 76.75 165 GLU A C 1
ATOM 1319 O O . GLU A 1 165 ? -0.96 12.828 -18.203 1 76.75 165 GLU A O 1
ATOM 1324 N N . ASP A 1 166 ? -2.637 13.57 -19.469 1 85.69 166 ASP A N 1
ATOM 1325 C CA . ASP A 1 166 ? -1.705 13.93 -20.531 1 85.69 166 ASP A CA 1
ATOM 1326 C C . ASP A 1 166 ? -1.15 15.336 -20.312 1 85.69 166 ASP A C 1
ATOM 1328 O O . ASP A 1 166 ? -1.662 16.297 -20.891 1 85.69 166 ASP A O 1
ATOM 1332 N N . LEU A 1 167 ? -0.061 15.383 -19.562 1 93.31 167 LEU A N 1
ATOM 1333 C CA . LEU A 1 167 ? 0.499 16.672 -19.188 1 93.31 167 LEU A CA 1
ATOM 1334 C C . LEU A 1 167 ? 1.604 17.094 -20.156 1 93.31 167 LEU A C 1
ATOM 1336 O O . LEU A 1 167 ? 2.309 16.234 -20.703 1 93.31 167 LEU A O 1
ATOM 1340 N N . HIS A 1 168 ? 1.685 18.422 -20.344 1 96.69 168 HIS A N 1
ATOM 1341 C CA . HIS A 1 168 ? 2.748 19.031 -21.141 1 96.69 168 HIS A CA 1
ATOM 1342 C C . HIS A 1 168 ? 3.496 20.094 -20.359 1 96.69 168 HIS A C 1
ATOM 1344 O O . HIS A 1 168 ? 2.928 20.719 -19.453 1 96.69 168 HIS A O 1
ATOM 1350 N N . ILE A 1 169 ? 4.727 20.219 -20.75 1 97.31 169 ILE A N 1
ATOM 1351 C CA . ILE A 1 169 ? 5.527 21.25 -20.109 1 97.31 169 ILE A CA 1
ATOM 1352 C C . ILE A 1 169 ? 5.305 22.594 -20.812 1 97.31 169 ILE A C 1
ATOM 1354 O O . ILE A 1 169 ? 5.258 22.641 -22.047 1 97.31 169 ILE A O 1
ATOM 1358 N N . ASP A 1 170 ? 5.172 23.609 -20.062 1 96.56 170 ASP A N 1
ATOM 1359 C CA . ASP A 1 170 ? 4.953 24.953 -20.594 1 96.56 170 ASP A CA 1
ATOM 1360 C C . ASP A 1 170 ? 6.27 25.578 -21.031 1 96.56 170 ASP A C 1
ATOM 1362 O O . ASP A 1 170 ? 7.074 26.016 -20.203 1 96.56 170 ASP A O 1
ATOM 1366 N N . GLU A 1 171 ? 6.414 25.766 -22.266 1 94.75 171 GLU A N 1
ATOM 1367 C CA . GLU A 1 171 ? 7.641 26.312 -22.828 1 94.75 171 GLU A CA 1
ATOM 1368 C C . GLU A 1 171 ? 7.91 27.719 -22.312 1 94.75 171 GLU A C 1
ATOM 1370 O O . GLU A 1 171 ? 9.07 28.125 -22.156 1 94.75 171 GLU A O 1
ATOM 1375 N N . LYS A 1 172 ? 6.875 28.406 -21.969 1 93.94 172 LYS A N 1
ATOM 1376 C CA . LYS A 1 172 ? 7.016 29.781 -21.5 1 93.94 172 LYS A CA 1
ATOM 1377 C C . LYS A 1 172 ? 7.727 29.844 -20.156 1 93.94 172 LYS A C 1
ATOM 1379 O O . LYS A 1 172 ? 8.258 30.891 -19.766 1 93.94 172 LYS A O 1
ATOM 1384 N N . THR A 1 173 ? 7.723 28.703 -19.453 1 94.88 173 THR A N 1
ATOM 1385 C CA . THR A 1 173 ? 8.273 28.719 -18.094 1 94.88 173 THR A CA 1
ATOM 1386 C C . THR A 1 173 ? 9.719 28.234 -18.094 1 94.88 173 THR A C 1
ATOM 1388 O O . THR A 1 173 ? 10.414 28.344 -17.078 1 94.88 173 THR A O 1
ATOM 1391 N N . LEU A 1 174 ? 10.266 27.922 -19.125 1 93.56 174 LEU A N 1
ATOM 1392 C CA . LEU A 1 174 ? 11.531 27.188 -19.219 1 93.56 174 LEU A CA 1
ATOM 1393 C C . LEU A 1 174 ? 12.703 28.109 -18.891 1 93.56 174 LEU A C 1
ATOM 1395 O O . LEU A 1 174 ? 12.797 29.219 -19.406 1 93.56 174 LEU A O 1
ATOM 1399 N N . HIS A 1 175 ? 13.516 27.562 -18.078 1 91.56 175 HIS A N 1
ATOM 1400 C CA . HIS A 1 175 ? 14.812 28.203 -17.891 1 91.56 175 HIS A CA 1
ATOM 1401 C C . HIS A 1 175 ? 15.68 28.062 -19.141 1 91.56 175 HIS A C 1
ATOM 1403 O O . HIS A 1 175 ? 15.5 27.125 -19.922 1 91.56 175 HIS A O 1
ATOM 1409 N N . SER A 1 176 ? 16.688 28.828 -19.219 1 89.88 176 SER A N 1
ATOM 1410 C CA . SER A 1 176 ? 17.5 28.891 -20.438 1 89.88 176 SER A CA 1
ATOM 1411 C C . SER A 1 176 ? 18.422 27.688 -20.547 1 89.88 176 SER A C 1
ATOM 1413 O O . SER A 1 176 ? 18.891 27.359 -21.625 1 89.88 176 SER A O 1
ATOM 1415 N N . SER A 1 177 ? 18.594 27.078 -19.406 1 92 177 SER A N 1
ATOM 1416 C CA . SER A 1 177 ? 19.484 25.922 -19.438 1 92 177 SER A CA 1
ATOM 1417 C C . SER A 1 177 ? 18.719 24.641 -19.75 1 92 177 SER A C 1
ATOM 1419 O O . SER A 1 177 ? 19.25 23.531 -19.609 1 92 177 SER A O 1
ATOM 1421 N N . LEU A 1 178 ? 17.5 24.766 -20.109 1 94.62 178 LEU A N 1
ATOM 1422 C CA . LEU A 1 178 ? 16.672 23.594 -20.375 1 94.62 178 LEU A CA 1
ATOM 1423 C C . LEU A 1 178 ? 16.188 23.578 -21.828 1 94.62 178 LEU A C 1
ATOM 1425 O O . LEU A 1 178 ? 15.875 24.625 -22.391 1 94.62 178 LEU A O 1
ATOM 1429 N N . MET A 1 179 ? 16.188 22.422 -22.422 1 94.44 179 MET A N 1
ATOM 1430 C CA . MET A 1 179 ? 15.609 22.188 -23.734 1 94.44 179 MET A CA 1
ATOM 1431 C C . MET A 1 179 ? 14.359 21.312 -23.641 1 94.44 179 MET A C 1
ATOM 1433 O O . MET A 1 179 ? 14.32 20.359 -22.844 1 94.44 179 MET A O 1
ATOM 1437 N N . LEU A 1 180 ? 13.453 21.656 -24.438 1 95.31 180 LEU A N 1
ATOM 1438 C CA . LEU A 1 180 ? 12.172 20.953 -24.453 1 95.31 180 LEU A CA 1
ATOM 1439 C C . LEU A 1 180 ? 11.984 20.188 -25.75 1 95.31 180 LEU A C 1
ATOM 1441 O O . LEU A 1 180 ? 12.281 20.703 -26.828 1 95.31 180 LEU A O 1
ATOM 1445 N N . SER A 1 181 ? 11.562 19.016 -25.594 1 95.81 181 SER A N 1
ATOM 1446 C CA . SER A 1 181 ? 11.297 18.203 -26.781 1 95.81 181 SER A CA 1
ATOM 1447 C C . SER A 1 181 ? 10.117 18.75 -27.562 1 95.81 181 SER A C 1
ATOM 1449 O O . SER A 1 181 ? 9.375 19.609 -27.078 1 95.81 181 SER A O 1
ATOM 1451 N N . GLU A 1 182 ? 9.891 18.172 -28.766 1 94.81 182 GLU A N 1
ATOM 1452 C CA . GLU A 1 182 ? 8.781 18.594 -29.625 1 94.81 182 GLU A CA 1
ATOM 1453 C C . GLU A 1 182 ? 7.438 18.203 -29.016 1 94.81 182 GLU A C 1
ATOM 1455 O O . GLU A 1 182 ? 6.445 18.922 -29.172 1 94.81 182 GLU A O 1
ATOM 1460 N N . SER A 1 183 ? 7.449 17.094 -28.328 1 94.5 183 SER A N 1
ATOM 1461 C CA . SER A 1 183 ? 6.211 16.609 -27.719 1 94.5 183 SER A CA 1
ATOM 1462 C C . SER A 1 183 ? 5.883 17.391 -26.453 1 94.5 183 SER A C 1
ATOM 1464 O O . SER A 1 183 ? 4.805 17.219 -25.875 1 94.5 183 SER A O 1
ATOM 1466 N N . LYS A 1 184 ? 6.836 18.203 -25.969 1 96.44 184 LYS A N 1
ATOM 1467 C CA . LYS A 1 184 ? 6.699 19.016 -24.766 1 96.44 184 LYS A CA 1
ATOM 1468 C C . LYS A 1 184 ? 6.602 18.141 -23.516 1 96.44 184 LYS A C 1
ATOM 1470 O O . LYS A 1 184 ? 5.879 18.469 -22.578 1 96.44 184 LYS A O 1
ATOM 1475 N N . LYS A 1 185 ? 7.312 17.016 -23.578 1 96.81 185 LYS A N 1
ATOM 1476 C CA . LYS A 1 185 ? 7.223 16.094 -22.453 1 96.81 185 LYS A CA 1
ATOM 1477 C C . LYS A 1 185 ? 8.594 15.844 -21.844 1 96.81 185 LYS A C 1
ATOM 1479 O O . LYS A 1 185 ? 8.695 15.43 -20.688 1 96.81 185 LYS A O 1
ATOM 1484 N N . ARG A 1 186 ? 9.602 16.125 -22.578 1 97.56 186 ARG A N 1
ATOM 1485 C CA . ARG A 1 186 ? 10.945 15.805 -22.109 1 97.56 186 ARG A CA 1
ATOM 1486 C C . ARG A 1 186 ? 11.758 17.062 -21.859 1 97.56 186 ARG A C 1
ATOM 1488 O O . ARG A 1 186 ? 11.797 17.969 -22.703 1 97.56 186 ARG A O 1
ATOM 1495 N N . LEU A 1 187 ? 12.406 17.156 -20.781 1 96.94 187 LEU A N 1
ATOM 1496 C CA . LEU A 1 187 ? 13.289 18.25 -20.391 1 96.94 187 LEU A CA 1
ATOM 1497 C C . LEU A 1 187 ? 14.742 17.781 -20.312 1 96.94 187 LEU A C 1
ATOM 1499 O O . LEU A 1 187 ? 15.047 16.797 -19.641 1 96.94 187 LEU A O 1
ATOM 1503 N N . THR A 1 188 ? 15.555 18.453 -21.031 1 96.62 188 THR A N 1
ATOM 1504 C CA . THR A 1 188 ? 16.969 18.094 -21.031 1 96.62 188 THR A CA 1
ATOM 1505 C C . THR A 1 188 ? 17.828 19.266 -20.547 1 96.62 188 THR A C 1
ATOM 1507 O O . THR A 1 188 ? 17.641 20.406 -20.984 1 96.62 188 THR A O 1
ATOM 1510 N N . PHE A 1 189 ? 18.75 18.984 -19.672 1 96.62 189 PHE A N 1
ATOM 1511 C CA . PHE A 1 189 ? 19.672 20 -19.156 1 96.62 189 PHE A CA 1
ATOM 1512 C C . PHE A 1 189 ? 20.844 20.203 -20.109 1 96.62 189 PHE A C 1
ATOM 1514 O O . PHE A 1 189 ? 21.469 19.234 -20.547 1 96.62 189 PHE A O 1
ATOM 1521 N N . VAL A 1 190 ? 20.969 21.453 -20.391 1 92.25 190 VAL A N 1
ATOM 1522 C CA . VAL A 1 190 ? 22.094 21.797 -21.25 1 92.25 190 VAL A CA 1
ATOM 1523 C C . VAL A 1 190 ? 23 22.797 -20.562 1 92.25 190 VAL A C 1
ATOM 1525 O O . VAL A 1 190 ? 22.547 23.875 -20.141 1 92.25 190 VAL A O 1
ATOM 1528 N N . LYS A 1 191 ? 24.312 22.547 -20.344 1 78.31 191 LYS A N 1
ATOM 1529 C CA . LYS A 1 191 ? 25.266 23.406 -19.625 1 78.31 191 LYS A CA 1
ATOM 1530 C C . LYS A 1 191 ? 25.453 24.734 -20.328 1 78.31 191 LYS A C 1
ATOM 1532 O O . LYS A 1 191 ? 25.453 25.797 -19.688 1 78.31 191 LYS A O 1
ATOM 1537 N N . LYS A 1 192 ? 25.672 24.703 -21.516 1 73.06 192 LYS A N 1
ATOM 1538 C CA . LYS A 1 192 ? 25.875 25.938 -22.266 1 73.06 192 LYS A CA 1
ATOM 1539 C C . LYS A 1 192 ? 24.547 26.516 -22.75 1 73.06 192 LYS A C 1
ATOM 1541 O O . LYS A 1 192 ? 23.703 25.781 -23.281 1 73.06 192 LYS A O 1
ATOM 1546 N N . LYS A 1 193 ? 24.281 27.75 -22.297 1 63.94 193 LYS A N 1
ATOM 1547 C CA . LYS A 1 193 ? 23.062 28.438 -22.656 1 63.94 193 LYS A CA 1
ATOM 1548 C C . LYS A 1 193 ? 22.812 28.375 -24.172 1 63.94 193 LYS A C 1
ATOM 1550 O O . LYS A 1 193 ? 23.609 28.891 -24.953 1 63.94 193 LYS A O 1
ATOM 1555 N N . VAL A 1 194 ? 22.234 27.344 -24.547 1 61.12 194 VAL A N 1
ATOM 1556 C CA . VAL A 1 194 ? 22.141 27.156 -26 1 61.12 194 VAL A CA 1
ATOM 1557 C C . VAL A 1 194 ? 20.906 27.891 -26.531 1 61.12 194 VAL A C 1
ATOM 1559 O O . VAL A 1 194 ? 20.938 28.453 -27.625 1 61.12 194 VAL A O 1
ATOM 1562 N N . HIS A 1 195 ? 19.844 27.922 -25.562 1 65.38 195 HIS A N 1
ATOM 1563 C CA . HIS A 1 195 ? 18.625 28.391 -26.219 1 65.38 195 HIS A CA 1
ATOM 1564 C C . HIS A 1 195 ? 18.234 29.781 -25.734 1 65.38 195 HIS A C 1
ATOM 1566 O O . HIS A 1 195 ? 18.344 30.078 -24.547 1 65.38 195 HIS A O 1
ATOM 1572 N N . SER A 1 196 ? 18.188 30.609 -26.625 1 73.06 196 SER A N 1
ATOM 1573 C CA . SER A 1 196 ? 17.734 31.969 -26.344 1 73.06 196 SER A CA 1
ATOM 1574 C C . SER A 1 196 ? 16.219 32.062 -26.328 1 73.06 196 SER A C 1
ATOM 1576 O O . SER A 1 196 ? 15.578 31.953 -27.391 1 73.06 196 SER A O 1
ATOM 1578 N N . TYR A 1 197 ? 15.594 31.969 -25.156 1 79.88 197 TYR A N 1
ATOM 1579 C CA . TYR A 1 197 ? 14.156 32.188 -25.062 1 79.88 197 TYR A CA 1
ATOM 1580 C C . TYR A 1 197 ? 13.852 33.656 -24.734 1 79.88 197 TYR A C 1
ATOM 1582 O O . TYR A 1 197 ? 14.609 34.312 -24 1 79.88 197 TYR A O 1
ATOM 1590 N N . PRO A 1 198 ? 12.789 34.094 -25.422 1 84.44 198 PRO A N 1
ATOM 1591 C CA . PRO A 1 198 ? 12.414 35.469 -25.031 1 84.44 198 PRO A CA 1
ATOM 1592 C C . PRO A 1 198 ? 12.094 35.594 -23.547 1 84.44 198 PRO A C 1
ATOM 1594 O O . PRO A 1 198 ? 11.523 34.656 -22.953 1 84.44 198 PRO A O 1
ATOM 1597 N N . ASP A 1 199 ? 12.555 36.656 -23.031 1 85.69 199 ASP A N 1
ATOM 1598 C CA . ASP A 1 199 ? 12.266 36.906 -21.625 1 85.69 199 ASP A CA 1
ATOM 1599 C C . ASP A 1 199 ? 10.781 37.188 -21.406 1 85.69 199 ASP A C 1
ATOM 1601 O O . ASP A 1 199 ? 10.148 37.844 -22.219 1 85.69 199 ASP A O 1
ATOM 1605 N N . CYS A 1 200 ? 10.141 36.562 -20.484 1 89.62 200 CYS A N 1
ATOM 1606 C CA . CYS A 1 200 ? 8.766 36.781 -20.047 1 89.62 200 CYS A CA 1
ATOM 1607 C C . CYS A 1 200 ? 8.609 36.531 -18.562 1 89.62 200 CYS A C 1
ATOM 1609 O O . CYS A 1 200 ? 9.461 35.875 -17.938 1 89.62 200 CYS A O 1
ATOM 1611 N N . PRO A 1 201 ? 7.641 37.125 -18 1 90.06 201 PRO A N 1
ATOM 1612 C CA . PRO A 1 201 ? 7.473 37 -16.547 1 90.06 201 PRO A CA 1
ATOM 1613 C C . PRO A 1 201 ? 7.312 35.562 -16.094 1 90.06 201 PRO A C 1
ATOM 1615 O O . PRO A 1 201 ? 7.645 35.219 -14.953 1 90.06 201 PRO A O 1
ATOM 1618 N N . GLU A 1 202 ? 6.906 34.688 -16.984 1 93.12 202 GLU A N 1
ATOM 1619 C CA . GLU A 1 202 ? 6.621 33.312 -16.625 1 93.12 202 GLU A CA 1
ATOM 1620 C C . GLU A 1 202 ? 7.895 32.469 -16.609 1 93.12 202 GLU A C 1
ATOM 1622 O O . GLU A 1 202 ? 7.938 31.406 -15.984 1 93.12 202 GLU A O 1
ATOM 1627 N N . ARG A 1 203 ? 8.93 32.938 -17.234 1 93.56 203 ARG A N 1
ATOM 1628 C CA . ARG A 1 203 ? 10.125 32.125 -17.422 1 93.56 203 ARG A CA 1
ATOM 1629 C C . ARG A 1 203 ? 11.023 32.156 -16.188 1 93.56 203 ARG A C 1
ATOM 1631 O O . ARG A 1 203 ? 11.234 33.219 -15.594 1 93.56 203 ARG A O 1
ATOM 1638 N N . PHE A 1 204 ? 11.469 31.078 -15.812 1 93.06 204 PHE A N 1
ATOM 1639 C CA . PHE A 1 204 ? 12.438 31.016 -14.727 1 93.06 204 PHE A CA 1
ATOM 1640 C C . PHE A 1 204 ? 13.781 31.594 -15.156 1 93.06 204 PHE A C 1
ATOM 1642 O O . PHE A 1 204 ? 14.258 31.312 -16.266 1 93.06 204 PHE A O 1
ATOM 1649 N N . ALA A 1 205 ? 14.414 32.312 -14.305 1 89.94 205 ALA A N 1
ATOM 1650 C CA . ALA A 1 205 ? 15.633 33 -14.711 1 89.94 205 ALA A CA 1
ATOM 1651 C C . ALA A 1 205 ? 16.859 32.375 -14.078 1 89.94 205 ALA A C 1
ATOM 1653 O O . ALA A 1 205 ? 17.938 32.344 -14.68 1 89.94 205 ALA A O 1
ATOM 1654 N N . HIS A 1 206 ? 16.719 31.828 -12.93 1 89.94 206 HIS A N 1
ATOM 1655 C CA . HIS A 1 206 ? 17.922 31.438 -12.227 1 89.94 206 HIS A CA 1
ATOM 1656 C C . HIS A 1 206 ? 18 29.906 -12.078 1 89.94 206 HIS A C 1
ATOM 1658 O O . HIS A 1 206 ? 19.047 29.312 -12.344 1 89.94 206 HIS A O 1
ATOM 1664 N N . TRP A 1 207 ? 16.906 29.391 -11.68 1 92.44 207 TRP A N 1
ATOM 1665 C CA . TRP A 1 207 ? 16.891 27.953 -11.438 1 92.44 207 TRP A CA 1
ATOM 1666 C C . TRP A 1 207 ? 16.344 27.188 -12.648 1 92.44 207 TRP A C 1
ATOM 1668 O O . TRP A 1 207 ? 15.398 27.656 -13.297 1 92.44 207 TRP A O 1
ATOM 1678 N N . PRO A 1 208 ? 16.922 26.031 -12.922 1 93.69 208 PRO A N 1
ATOM 1679 C CA . PRO A 1 208 ? 16.5 25.281 -14.102 1 93.69 208 PRO A CA 1
ATOM 1680 C C . PRO A 1 208 ? 15.164 24.562 -13.898 1 93.69 208 PRO A C 1
ATOM 1682 O O . PRO A 1 208 ? 15.102 23.328 -13.938 1 93.69 208 PRO A O 1
ATOM 1685 N N . ASN A 1 209 ? 14.133 25.312 -13.758 1 95.62 209 ASN A N 1
ATOM 1686 C CA . ASN A 1 209 ? 12.789 24.828 -13.484 1 95.62 209 ASN A CA 1
ATOM 1687 C C . ASN A 1 209 ? 11.891 24.938 -14.711 1 95.62 209 ASN A C 1
ATOM 1689 O O . ASN A 1 209 ? 12.227 25.641 -15.672 1 95.62 209 ASN A O 1
ATOM 1693 N N . ALA A 1 210 ? 10.867 24.25 -14.68 1 96.31 210 ALA A N 1
ATOM 1694 C CA . ALA A 1 210 ? 9.758 24.359 -15.633 1 96.31 210 ALA A CA 1
ATOM 1695 C C . ALA A 1 210 ? 8.438 23.938 -14.984 1 96.31 210 ALA A C 1
ATOM 1697 O O . ALA A 1 210 ? 8.422 23.094 -14.078 1 96.31 210 ALA A O 1
ATOM 1698 N N . LEU A 1 211 ? 7.359 24.5 -15.422 1 97.12 211 LEU A N 1
ATOM 1699 C CA . LEU A 1 211 ? 6.031 24.141 -14.938 1 97.12 211 LEU A CA 1
ATOM 1700 C C . LEU A 1 211 ? 5.207 23.5 -16.047 1 97.12 211 LEU A C 1
ATOM 1702 O O . LEU A 1 211 ? 5.484 23.688 -17.234 1 97.12 211 LEU A O 1
ATOM 1706 N N . GLY A 1 212 ? 4.328 22.766 -15.578 1 96.5 212 GLY A N 1
ATOM 1707 C CA . GLY A 1 212 ? 3.377 22.203 -16.531 1 96.5 212 GLY A CA 1
ATOM 1708 C C . GLY A 1 212 ? 2.396 23.234 -17.062 1 96.5 212 GLY A C 1
ATOM 1709 O O . GLY A 1 212 ? 2.08 24.203 -16.391 1 96.5 212 GLY A O 1
ATOM 1710 N N . LEU A 1 213 ? 1.902 22.891 -18.219 1 96.38 213 LEU A N 1
ATOM 1711 C CA . LEU A 1 213 ? 0.942 23.766 -18.891 1 96.38 213 LEU A CA 1
ATOM 1712 C C . LEU A 1 213 ? -0.436 23.656 -18.25 1 96.38 213 LEU A C 1
ATOM 1714 O O . LEU A 1 213 ? -1.112 24.656 -18.047 1 96.38 213 LEU A O 1
ATOM 1718 N N . GLU A 1 214 ? -0.87 22.422 -17.969 1 95 214 GLU A N 1
ATOM 1719 C CA . GLU A 1 214 ? -2.197 22.172 -17.422 1 95 214 GLU A CA 1
ATOM 1720 C C . GLU A 1 214 ? -2.268 22.562 -15.953 1 95 214 GLU A C 1
ATOM 1722 O O . GLU A 1 214 ? -1.308 22.375 -15.203 1 95 214 GLU A O 1
ATOM 1727 N N . SER A 1 215 ? -3.365 23.109 -15.562 1 95.12 215 SER A N 1
ATOM 1728 C CA . SER A 1 215 ? -3.598 23.5 -14.18 1 95.12 215 SER A CA 1
ATOM 1729 C C . SER A 1 215 ? -4.797 22.766 -13.586 1 95.12 215 SER A C 1
ATOM 1731 O O . SER A 1 215 ? -5.742 22.438 -14.305 1 95.12 215 SER A O 1
ATOM 1733 N N . PHE A 1 216 ? -4.738 22.516 -12.289 1 94.62 216 PHE A N 1
ATOM 1734 C CA . PHE A 1 216 ? -5.801 21.781 -11.609 1 94.62 216 PHE A CA 1
ATOM 1735 C C . PHE A 1 216 ? -6.27 22.531 -10.367 1 94.62 216 PHE A C 1
ATOM 1737 O O . PHE A 1 216 ? -5.457 23.109 -9.633 1 94.62 216 PHE A O 1
ATOM 1744 N N . GLN A 1 217 ? -7.586 22.562 -10.156 1 95.81 217 GLN A N 1
ATOM 1745 C CA . GLN A 1 217 ? -8.133 23.25 -8.992 1 95.81 217 GLN A CA 1
ATOM 1746 C C . GLN A 1 217 ? -9.242 22.438 -8.336 1 95.81 217 GLN A C 1
ATOM 1748 O O . GLN A 1 217 ? -10.055 22.984 -7.594 1 95.81 217 GLN A O 1
ATOM 1753 N N . SER A 1 218 ? -9.312 21.219 -8.75 1 93.06 218 SER A N 1
ATOM 1754 C CA . SER A 1 218 ? -10.25 20.266 -8.156 1 93.06 218 SER A CA 1
ATOM 1755 C C . SER A 1 218 ? -9.969 18.844 -8.633 1 93.06 218 SER A C 1
ATOM 1757 O O . SER A 1 218 ? -9.281 18.656 -9.641 1 93.06 218 SER A O 1
ATOM 1759 N N . GLY A 1 219 ? -10.398 17.906 -7.824 1 90.38 219 GLY A N 1
ATOM 1760 C CA . GLY A 1 219 ? -10.398 16.531 -8.289 1 90.38 219 GLY A CA 1
ATOM 1761 C C . GLY A 1 219 ? -9.078 15.812 -8.047 1 90.38 219 GLY A C 1
ATOM 1762 O O . GLY A 1 219 ? -8.242 16.297 -7.277 1 90.38 219 GLY A O 1
ATOM 1763 N N . LEU A 1 220 ? -9.047 14.602 -8.57 1 90.88 220 LEU A N 1
ATOM 1764 C CA . LEU A 1 220 ? -7.891 13.727 -8.438 1 90.88 220 LEU A CA 1
ATOM 1765 C C . LEU A 1 220 ? -7.074 13.711 -9.727 1 90.88 220 LEU A C 1
ATOM 1767 O O . LEU A 1 220 ? -7.613 13.453 -10.805 1 90.88 220 LEU A O 1
ATOM 1771 N N . HIS A 1 221 ? -5.781 14 -9.578 1 91.75 221 HIS A N 1
ATOM 1772 C CA . HIS A 1 221 ? -4.898 14.062 -10.742 1 91.75 221 HIS A CA 1
ATOM 1773 C C . HIS A 1 221 ? -3.602 13.305 -10.484 1 91.75 221 HIS A C 1
ATOM 1775 O O . HIS A 1 221 ? -3.123 13.25 -9.352 1 91.75 221 HIS A O 1
ATOM 1781 N N . THR A 1 222 ? -3.09 12.719 -11.562 1 92.62 222 THR A N 1
ATOM 1782 C CA . THR A 1 222 ? -1.836 11.984 -11.43 1 92.62 222 THR A CA 1
ATOM 1783 C C . THR A 1 222 ? -0.981 12.141 -12.68 1 92.62 222 THR A C 1
ATOM 1785 O O . THR A 1 222 ? -1.51 12.297 -13.781 1 92.62 222 THR A O 1
ATOM 1788 N N . TRP A 1 223 ? 0.329 12.18 -12.477 1 93.12 223 TRP A N 1
ATOM 1789 C CA . TRP A 1 223 ? 1.273 12.086 -13.586 1 93.12 223 TRP A CA 1
ATOM 1790 C C . TRP A 1 223 ? 2.553 11.375 -13.156 1 93.12 223 TRP A C 1
ATOM 1792 O O . TRP A 1 223 ? 2.838 11.266 -11.961 1 93.12 223 TRP A O 1
ATOM 1802 N N . THR A 1 224 ? 3.223 10.789 -14.133 1 93.38 224 THR A N 1
ATOM 1803 C CA . THR A 1 224 ? 4.453 10.047 -13.891 1 93.38 224 THR A CA 1
ATOM 1804 C C . THR A 1 224 ? 5.605 10.625 -14.703 1 93.38 224 THR A C 1
ATOM 1806 O O . THR A 1 224 ? 5.43 10.992 -15.867 1 93.38 224 THR A O 1
ATOM 1809 N N . VAL A 1 225 ? 6.738 10.727 -14.039 1 96 225 VAL A N 1
ATOM 1810 C CA . VAL A 1 225 ? 7.926 11.273 -14.688 1 96 225 VAL A CA 1
ATOM 1811 C C . VAL A 1 225 ? 9.023 10.211 -14.742 1 96 225 VAL A C 1
ATOM 1813 O O . VAL A 1 225 ? 9.391 9.641 -13.711 1 96 225 VAL A O 1
ATOM 1816 N N . ASP A 1 226 ? 9.477 9.977 -15.914 1 97 226 ASP A N 1
ATOM 1817 C CA . ASP A 1 226 ? 10.641 9.117 -16.094 1 97 226 ASP A CA 1
ATOM 1818 C C . ASP A 1 226 ? 11.922 9.836 -15.664 1 97 226 ASP A C 1
ATOM 1820 O O . ASP A 1 226 ? 12.258 10.891 -16.203 1 97 226 ASP A O 1
ATOM 1824 N N . VAL A 1 227 ? 12.625 9.289 -14.719 1 96.88 227 VAL A N 1
ATOM 1825 C CA . VAL A 1 227 ? 13.789 9.977 -14.172 1 96.88 227 VAL A CA 1
ATOM 1826 C C . VAL A 1 227 ? 15.016 9.078 -14.273 1 96.88 227 VAL A C 1
ATOM 1828 O O . VAL A 1 227 ? 16.047 9.352 -13.648 1 96.88 227 VAL A O 1
ATOM 1831 N N . ARG A 1 228 ? 15.086 8.078 -15.031 1 93.62 228 ARG A N 1
ATOM 1832 C CA . ARG A 1 228 ? 16.094 7.023 -15.07 1 93.62 228 ARG A CA 1
ATOM 1833 C C . ARG A 1 228 ? 17.453 7.578 -15.469 1 93.62 228 ARG A C 1
ATOM 1835 O O . ARG A 1 228 ? 18.484 7.109 -14.984 1 93.62 228 ARG A O 1
ATOM 1842 N N . ASN A 1 229 ? 17.438 8.625 -16.188 1 93.38 229 ASN A N 1
ATOM 1843 C CA . ASN A 1 229 ? 18.688 9.062 -16.797 1 93.38 229 ASN A CA 1
ATOM 1844 C C . ASN A 1 229 ? 19.328 10.195 -16.016 1 93.38 229 ASN A C 1
ATOM 1846 O O . ASN A 1 229 ? 20.438 10.633 -16.328 1 93.38 229 ASN A O 1
ATOM 1850 N N . SER A 1 230 ? 18.672 10.633 -15.023 1 96.38 230 SER A N 1
ATOM 1851 C CA . SER A 1 230 ? 19.188 11.828 -14.344 1 96.38 230 SER A CA 1
ATOM 1852 C C . SER A 1 230 ? 19.547 11.531 -12.898 1 96.38 230 SER A C 1
ATOM 1854 O O . SER A 1 230 ? 18.828 10.805 -12.203 1 96.38 230 SER A O 1
ATOM 1856 N N . CYS A 1 231 ? 20.656 12.18 -12.453 1 95.06 231 CYS A N 1
ATOM 1857 C CA . CYS A 1 231 ? 21.062 12.062 -11.062 1 95.06 231 CYS A CA 1
ATOM 1858 C C . CYS A 1 231 ? 20.828 13.375 -10.312 1 95.06 231 CYS A C 1
ATOM 1860 O O . CYS A 1 231 ? 21.266 13.523 -9.172 1 95.06 231 CYS A O 1
ATOM 1862 N N . ALA A 1 232 ? 20.219 14.266 -10.914 1 97.06 232 ALA A N 1
ATOM 1863 C CA . ALA A 1 232 ? 19.906 15.547 -10.289 1 97.06 232 ALA A CA 1
ATOM 1864 C C . ALA A 1 232 ? 18.609 16.125 -10.859 1 97.06 232 ALA A C 1
ATOM 1866 O O . ALA A 1 232 ? 18.625 16.734 -11.93 1 97.06 232 ALA A O 1
ATOM 1867 N N . TYR A 1 233 ? 17.547 15.938 -10.117 1 98.06 233 TYR A N 1
ATOM 1868 C CA . TYR A 1 233 ? 16.25 16.391 -10.594 1 98.06 233 TYR A CA 1
ATOM 1869 C C . TYR A 1 233 ? 15.312 16.688 -9.43 1 98.06 233 TYR A C 1
ATOM 1871 O O . TYR A 1 233 ? 15.594 16.312 -8.289 1 98.06 233 TYR A O 1
ATOM 1879 N N . LYS A 1 234 ? 14.25 17.406 -9.742 1 98.38 234 LYS A N 1
ATOM 1880 C CA . LYS A 1 234 ? 13.094 17.594 -8.867 1 98.38 234 LYS A CA 1
ATOM 1881 C C . LYS A 1 234 ? 11.789 17.328 -9.609 1 98.38 234 LYS A C 1
ATOM 1883 O O . LYS A 1 234 ? 11.648 17.688 -10.781 1 98.38 234 LYS A O 1
ATOM 1888 N N . VAL A 1 235 ? 10.914 16.625 -8.953 1 98.38 235 VAL A N 1
ATOM 1889 C CA . VAL A 1 235 ? 9.586 16.328 -9.477 1 98.38 235 VAL A CA 1
ATOM 1890 C C . VAL A 1 235 ? 8.531 16.688 -8.422 1 98.38 235 VAL A C 1
ATOM 1892 O O . VAL A 1 235 ? 8.664 16.312 -7.254 1 98.38 235 VAL A O 1
ATOM 1895 N N . GLY A 1 236 ? 7.488 17.438 -8.852 1 98.25 236 GLY A N 1
ATOM 1896 C CA . GLY A 1 236 ? 6.434 17.766 -7.906 1 98.25 236 GLY A CA 1
ATOM 1897 C C . GLY A 1 236 ? 5.379 18.688 -8.477 1 98.25 236 GLY A C 1
ATOM 1898 O O . GLY A 1 236 ? 4.914 18.484 -9.602 1 98.25 236 GLY A O 1
ATOM 1899 N N . LEU A 1 237 ? 4.891 19.578 -7.637 1 98.19 237 LEU A N 1
ATOM 1900 C CA . LEU A 1 237 ? 3.852 20.516 -8.047 1 98.19 237 LEU A CA 1
ATOM 1901 C C . LEU A 1 237 ? 4.074 21.875 -7.406 1 98.19 237 LEU A C 1
ATOM 1903 O O . LEU A 1 237 ? 4.82 22 -6.426 1 98.19 237 LEU A O 1
ATOM 1907 N N . ALA A 1 238 ? 3.475 22.875 -8.016 1 97.75 238 ALA A N 1
ATOM 1908 C CA . ALA A 1 238 ? 3.611 24.25 -7.535 1 97.75 238 ALA A CA 1
ATOM 1909 C C . ALA A 1 238 ? 2.385 25.078 -7.895 1 97.75 238 ALA A C 1
ATOM 1911 O O . ALA A 1 238 ? 1.653 24.75 -8.828 1 97.75 238 ALA A O 1
ATOM 1912 N N . TYR A 1 239 ? 2.227 26.094 -7.078 1 96.75 239 TYR A N 1
ATOM 1913 C CA . TYR A 1 239 ? 1.259 27.109 -7.453 1 96.75 239 TYR A CA 1
ATOM 1914 C C . TYR A 1 239 ? 1.785 27.969 -8.602 1 96.75 239 TYR A C 1
ATOM 1916 O O . TYR A 1 239 ? 2.998 28.062 -8.805 1 96.75 239 TYR A O 1
ATOM 1924 N N . SER A 1 240 ? 0.838 28.578 -9.273 1 90.06 240 SER A N 1
ATOM 1925 C CA . SER A 1 240 ? 1.203 29.453 -10.383 1 90.06 240 SER A CA 1
ATOM 1926 C C . SER A 1 240 ? 1.985 30.672 -9.891 1 90.06 240 SER A C 1
ATOM 1928 O O . SER A 1 240 ? 2.779 31.25 -10.641 1 90.06 240 SER A O 1
ATOM 1930 N N . CYS A 1 241 ? 1.857 31 -8.633 1 89.62 241 CYS A N 1
ATOM 1931 C CA . CYS A 1 241 ? 2.432 32.25 -8.125 1 89.62 241 CYS A CA 1
ATOM 1932 C C . CYS A 1 241 ? 3.848 32 -7.609 1 89.62 241 CYS A C 1
ATOM 1934 O O . CYS A 1 241 ? 4.441 32.906 -7.008 1 89.62 241 CYS A O 1
ATOM 1936 N N . LEU A 1 242 ? 4.398 30.922 -7.797 1 90.88 242 LEU A N 1
ATOM 1937 C CA . LEU A 1 242 ? 5.781 30.641 -7.418 1 90.88 242 LEU A CA 1
ATOM 1938 C C . LEU A 1 242 ? 6.727 31.688 -8.016 1 90.88 242 LEU A C 1
ATOM 1940 O O . LEU A 1 242 ? 6.582 32.062 -9.18 1 90.88 242 LEU A O 1
ATOM 1944 N N . PRO A 1 243 ? 7.652 32.188 -7.141 1 89.81 243 PRO A N 1
ATOM 1945 C CA . PRO A 1 243 ? 8.633 33.125 -7.684 1 89.81 243 PRO A CA 1
ATOM 1946 C C . PRO A 1 243 ? 9.5 32.5 -8.781 1 89.81 243 PRO A C 1
ATOM 1948 O O . PRO A 1 243 ? 9.945 31.375 -8.656 1 89.81 243 PRO A O 1
ATOM 1951 N N . ARG A 1 244 ? 9.852 33.375 -9.828 1 91.88 244 ARG A N 1
ATOM 1952 C CA . ARG A 1 244 ? 10.516 32.781 -10.992 1 91.88 244 ARG A CA 1
ATOM 1953 C C . ARG A 1 244 ? 11.844 33.5 -11.258 1 91.88 244 ARG A C 1
ATOM 1955 O O . ARG A 1 244 ? 12.75 32.906 -11.859 1 91.88 244 ARG A O 1
ATOM 1962 N N . LYS A 1 245 ? 12.008 34.719 -10.836 1 90.19 245 LYS A N 1
ATOM 1963 C CA . LYS A 1 245 ? 13.117 35.531 -11.32 1 90.19 245 LYS A CA 1
ATOM 1964 C C . LYS A 1 245 ? 14.234 35.625 -10.281 1 90.19 245 LYS A C 1
ATOM 1966 O O . LYS A 1 245 ? 15.391 35.844 -10.617 1 90.19 245 LYS A O 1
ATOM 1971 N N . SER A 1 246 ? 13.914 35.344 -9.031 1 87.06 246 SER A N 1
ATOM 1972 C CA . SER A 1 246 ? 14.875 35.594 -7.961 1 87.06 246 SER A CA 1
ATOM 1973 C C . SER A 1 246 ? 15.883 34.438 -7.867 1 87.06 246 SER A C 1
ATOM 1975 O O . SER A 1 246 ? 15.555 33.281 -8.172 1 87.06 246 SER A O 1
ATOM 1977 N N . SER A 1 247 ? 17.125 34.812 -7.461 1 86.75 247 SER A N 1
ATOM 1978 C CA . SER A 1 247 ? 18.172 33.812 -7.211 1 86.75 247 SER A CA 1
ATOM 1979 C C . SER A 1 247 ? 18.125 33.312 -5.77 1 86.75 247 SER A C 1
ATOM 1981 O O . SER A 1 247 ? 18.844 32.375 -5.41 1 86.75 247 SER A O 1
ATOM 1983 N N . SER A 1 248 ? 17.234 33.906 -5.109 1 87.75 248 SER A N 1
ATOM 1984 C CA . SER A 1 248 ? 17.125 33.531 -3.703 1 87.75 248 SER A CA 1
ATOM 1985 C C . SER A 1 248 ? 16.562 32.125 -3.547 1 87.75 248 SER A C 1
ATOM 1987 O O . SER A 1 248 ? 15.906 31.609 -4.461 1 87.75 248 SER A O 1
ATOM 1989 N N . HIS A 1 249 ? 16.812 31.5 -2.402 1 86.88 249 HIS A N 1
ATOM 1990 C CA . HIS A 1 249 ? 16.312 30.172 -2.1 1 86.88 249 HIS A CA 1
ATOM 1991 C C . HIS A 1 249 ? 14.789 30.125 -2.154 1 86.88 249 HIS A C 1
ATOM 1993 O O . HIS A 1 249 ? 14.203 29.062 -2.398 1 86.88 249 HIS A O 1
ATOM 1999 N N . GLU A 1 250 ? 14.25 31.266 -2.129 1 84.31 250 GLU A N 1
ATOM 2000 C CA . GLU A 1 250 ? 12.797 31.328 -2.125 1 84.31 250 GLU A CA 1
ATOM 2001 C C . GLU A 1 250 ? 12.219 30.969 -3.49 1 84.31 250 GLU A C 1
ATOM 2003 O O . GLU A 1 250 ? 11.047 30.578 -3.598 1 84.31 250 GLU A O 1
ATOM 2008 N N . SER A 1 251 ? 13.078 31.062 -4.5 1 86.12 251 SER A N 1
ATOM 2009 C CA . SER A 1 251 ? 12.609 30.734 -5.844 1 86.12 251 SER A CA 1
ATOM 2010 C C . SER A 1 251 ? 12.945 29.297 -6.215 1 86.12 251 SER A C 1
ATOM 2012 O O . SER A 1 251 ? 12.562 28.828 -7.289 1 86.12 251 SER A O 1
ATOM 2014 N N . ARG A 1 252 ? 13.562 28.641 -5.332 1 92.31 252 ARG A N 1
ATOM 2015 C CA . ARG A 1 252 ? 13.906 27.25 -5.547 1 92.31 252 ARG A CA 1
ATOM 2016 C C . ARG A 1 252 ? 12.742 26.328 -5.195 1 92.31 252 ARG A C 1
ATOM 2018 O O . ARG A 1 252 ? 12.102 26.5 -4.156 1 92.31 252 ARG A O 1
ATOM 2025 N N . LEU A 1 253 ? 12.516 25.406 -6.082 1 96.5 253 LEU A N 1
ATOM 2026 C CA . LEU A 1 253 ? 11.438 24.469 -5.805 1 96.5 253 LEU A CA 1
ATOM 2027 C C . LEU A 1 253 ? 11.656 23.766 -4.473 1 96.5 253 LEU A C 1
ATOM 2029 O O . LEU A 1 253 ? 12.758 23.266 -4.207 1 96.5 253 LEU A O 1
ATOM 2033 N N . GLY A 1 254 ? 10.641 23.75 -3.631 1 96.56 254 GLY A N 1
ATOM 2034 C CA . GLY A 1 254 ? 10.711 23.062 -2.348 1 96.56 254 GLY A CA 1
ATOM 2035 C C . GLY A 1 254 ? 11.094 23.984 -1.203 1 96.56 254 GLY A C 1
ATOM 2036 O O . GLY A 1 254 ? 10.938 23.625 -0.034 1 96.56 254 GLY A O 1
ATOM 2037 N N . TYR A 1 255 ? 11.539 25.188 -1.451 1 95 255 TYR A N 1
ATOM 2038 C CA . TYR A 1 255 ? 12.039 26.078 -0.41 1 95 255 TYR A CA 1
ATOM 2039 C C . TYR A 1 255 ? 11.07 27.219 -0.163 1 95 255 TYR A C 1
ATOM 2041 O O . TYR A 1 255 ? 11.445 28.25 0.415 1 95 255 TYR A O 1
ATOM 2049 N N . ASN A 1 256 ? 9.945 27.062 -0.702 1 93.69 256 ASN A N 1
ATOM 2050 C CA . ASN A 1 256 ? 8.875 28.047 -0.538 1 93.69 256 ASN A CA 1
ATOM 2051 C C . ASN A 1 256 ? 7.543 27.375 -0.205 1 93.69 256 ASN A C 1
ATOM 2053 O O . ASN A 1 256 ? 7.438 26.141 -0.241 1 93.69 256 ASN A O 1
ATOM 2057 N N . SER A 1 257 ? 6.562 28.125 0.149 1 94.06 257 SER A N 1
ATOM 2058 C CA . SER A 1 257 ? 5.27 27.594 0.558 1 94.06 257 SER A CA 1
ATOM 2059 C C . SER A 1 257 ? 4.406 27.25 -0.652 1 94.06 257 SER A C 1
ATOM 2061 O O . SER A 1 257 ? 3.293 26.734 -0.503 1 94.06 257 SER A O 1
ATOM 2063 N N . SER A 1 258 ? 4.984 27.438 -1.845 1 95.62 258 SER A N 1
ATOM 2064 C CA . SER A 1 258 ? 4.16 27.312 -3.043 1 95.62 258 SER A CA 1
ATOM 2065 C C . SER A 1 258 ? 4.531 26.062 -3.834 1 95.62 258 SER A C 1
ATOM 2067 O O . SER A 1 258 ? 3.988 25.812 -4.914 1 95.62 258 SER A O 1
ATOM 2069 N N . SER A 1 259 ? 5.484 25.312 -3.391 1 97.56 259 SER A N 1
ATOM 2070 C CA . SER A 1 259 ? 5.883 24.125 -4.16 1 97.56 259 SER A CA 1
ATOM 2071 C C . SER A 1 259 ? 6.184 22.953 -3.25 1 97.56 259 SER A C 1
ATOM 2073 O O . SER A 1 259 ? 6.605 23.125 -2.107 1 97.56 259 SER A O 1
ATOM 2075 N N . TRP A 1 260 ? 5.859 21.688 -3.662 1 98.12 260 TRP A N 1
ATOM 2076 C CA . TRP A 1 260 ? 6.145 20.391 -3.061 1 98.12 260 TRP A CA 1
ATOM 2077 C C . TRP A 1 260 ? 6.938 19.516 -4.02 1 98.12 260 TRP A C 1
ATOM 2079 O O . TRP A 1 260 ? 6.469 19.203 -5.117 1 98.12 260 TRP A O 1
ATOM 2089 N N . VAL A 1 261 ? 8.164 19.047 -3.555 1 98.44 261 VAL A N 1
ATOM 2090 C CA . VAL A 1 261 ? 8.938 18.344 -4.57 1 98.44 261 VAL A CA 1
ATOM 2091 C C . VAL A 1 261 ? 9.641 17.141 -3.943 1 98.44 261 VAL A C 1
ATOM 2093 O O . VAL A 1 261 ? 9.953 17.141 -2.75 1 98.44 261 VAL A O 1
ATOM 2096 N N . PHE A 1 262 ? 9.75 16.156 -4.703 1 97.94 262 PHE A N 1
ATOM 2097 C CA . PHE A 1 262 ? 10.695 15.055 -4.527 1 97.94 262 PHE A CA 1
ATOM 2098 C C . PHE A 1 262 ? 11.945 15.273 -5.371 1 97.94 262 PHE A C 1
ATOM 2100 O O . PHE A 1 262 ? 11.852 15.641 -6.543 1 97.94 262 PHE A O 1
ATOM 2107 N N . SER A 1 263 ? 13.141 15.078 -4.73 1 97 263 SER A N 1
ATOM 2108 C CA . SER A 1 263 ? 14.352 15.406 -5.469 1 97 263 SER A CA 1
ATOM 2109 C C . SER A 1 263 ? 15.43 14.344 -5.273 1 97 263 SER A C 1
ATOM 2111 O O . SER A 1 263 ? 15.406 13.602 -4.285 1 97 263 SER A O 1
ATOM 2113 N N . ARG A 1 264 ? 16.203 14.305 -6.254 1 95.94 264 ARG A N 1
ATOM 2114 C CA . ARG A 1 264 ? 17.438 13.523 -6.191 1 95.94 264 ARG A CA 1
ATOM 2115 C C . ARG A 1 264 ? 18.656 14.375 -6.52 1 95.94 264 ARG A C 1
ATOM 2117 O O . ARG A 1 264 ? 18.625 15.164 -7.469 1 95.94 264 ARG A O 1
ATOM 2124 N N . TYR A 1 265 ? 19.672 14.25 -5.742 1 94.62 265 TYR A N 1
ATOM 2125 C CA . TYR A 1 265 ? 21 14.781 -6.035 1 94.62 265 TYR A CA 1
ATOM 2126 C C . TYR A 1 265 ? 22.078 13.734 -5.789 1 94.62 265 TYR A C 1
ATOM 2128 O O . TYR A 1 265 ? 22.422 13.453 -4.641 1 94.62 265 TYR A O 1
ATOM 2136 N N . ASP A 1 266 ? 22.484 13.188 -6.879 1 91.12 266 ASP A N 1
ATOM 2137 C CA . ASP A 1 266 ? 23.438 12.07 -6.82 1 91.12 266 ASP A CA 1
ATOM 2138 C C . ASP A 1 266 ? 22.812 10.875 -6.102 1 91.12 266 ASP A C 1
ATOM 2140 O O . ASP A 1 266 ? 21.938 10.203 -6.645 1 91.12 266 ASP A O 1
ATOM 2144 N N . GLU A 1 267 ? 23.281 10.719 -4.871 1 84.38 267 GLU A N 1
ATOM 2145 C CA . GLU A 1 267 ? 22.766 9.531 -4.195 1 84.38 267 GLU A CA 1
ATOM 2146 C C . GLU A 1 267 ? 21.766 9.906 -3.107 1 84.38 267 GLU A C 1
ATOM 2148 O O . GLU A 1 267 ? 21.188 9.031 -2.463 1 84.38 267 GLU A O 1
ATOM 2153 N N . GLU A 1 268 ? 21.516 11.125 -3.049 1 90.12 268 GLU A N 1
ATOM 2154 C CA . GLU A 1 268 ? 20.656 11.586 -1.963 1 90.12 268 GLU A CA 1
ATOM 2155 C C . GLU A 1 268 ? 19.25 11.891 -2.471 1 90.12 268 GLU A C 1
ATOM 2157 O O . GLU A 1 268 ? 19.094 12.57 -3.482 1 90.12 268 GLU A O 1
ATOM 2162 N N . TYR A 1 269 ? 18.281 11.328 -1.812 1 92.62 269 TYR A N 1
ATOM 2163 C CA . TYR A 1 269 ? 16.891 11.609 -2.102 1 92.62 269 TYR A CA 1
ATOM 2164 C C . TYR A 1 269 ? 16.25 12.438 -0.992 1 92.62 269 TYR A C 1
ATOM 2166 O O . TYR A 1 269 ? 16.469 12.172 0.192 1 92.62 269 TYR A O 1
ATOM 2174 N N . THR A 1 270 ? 15.453 13.484 -1.437 1 95.44 270 THR A N 1
ATOM 2175 C CA . THR A 1 270 ? 14.859 14.383 -0.454 1 95.44 270 THR A CA 1
ATOM 2176 C C . THR A 1 270 ? 13.461 14.805 -0.887 1 95.44 270 THR A C 1
ATOM 2178 O O . THR A 1 270 ? 13.164 14.852 -2.082 1 95.44 270 THR A O 1
ATOM 2181 N N . VAL A 1 271 ? 12.602 15.016 0.099 1 96.88 271 VAL A N 1
ATOM 2182 C CA . VAL A 1 271 ? 11.352 15.742 -0.13 1 96.88 271 VAL A CA 1
ATOM 2183 C C . VAL A 1 271 ? 11.422 17.109 0.551 1 96.88 271 VAL A C 1
ATOM 2185 O O . VAL A 1 271 ? 12.055 17.25 1.601 1 96.88 271 VAL A O 1
ATOM 2188 N N . ALA A 1 272 ? 10.828 18.062 -0.141 1 97.5 272 ALA A N 1
ATOM 2189 C CA . ALA A 1 272 ? 10.961 19.422 0.396 1 97.5 272 ALA A CA 1
ATOM 2190 C C . ALA A 1 272 ? 9.688 20.219 0.173 1 97.5 272 ALA A C 1
ATOM 2192 O O . ALA A 1 272 ? 9.055 20.125 -0.88 1 97.5 272 ALA A O 1
ATOM 2193 N N . HIS A 1 273 ? 9.328 20.969 1.171 1 97.25 273 HIS A N 1
ATOM 2194 C CA . HIS A 1 273 ? 8.25 21.953 1.141 1 97.25 273 HIS A CA 1
ATOM 2195 C C . HIS A 1 273 ? 8.477 23.047 2.178 1 97.25 273 HIS A C 1
ATOM 2197 O O . HIS A 1 273 ? 8.773 22.75 3.338 1 97.25 273 HIS A O 1
ATOM 2203 N N . ASP A 1 274 ? 8.414 24.25 1.734 1 95.31 274 ASP A N 1
ATOM 2204 C CA . ASP A 1 274 ? 8.492 25.406 2.609 1 95.31 274 ASP A CA 1
ATOM 2205 C C . ASP A 1 274 ? 9.805 25.422 3.398 1 95.31 274 ASP A C 1
ATOM 2207 O O . ASP A 1 274 ? 9.805 25.672 4.605 1 95.31 274 ASP A O 1
ATOM 2211 N N . GLY A 1 275 ? 10.805 25.016 2.748 1 92.88 275 GLY A N 1
ATOM 2212 C CA . GLY A 1 275 ? 12.133 25.047 3.342 1 92.88 275 GLY A CA 1
ATOM 2213 C C . GLY A 1 275 ? 12.406 23.859 4.246 1 92.88 275 GLY A C 1
ATOM 2214 O O . GLY A 1 275 ? 13.508 23.734 4.781 1 92.88 275 GLY A O 1
ATOM 2215 N N . GLN A 1 276 ? 11.414 23.078 4.488 1 94.88 276 GLN A N 1
ATOM 2216 C CA . GLN A 1 276 ? 11.617 21.875 5.273 1 94.88 276 GLN A CA 1
ATOM 2217 C C . GLN A 1 276 ? 12.008 20.688 4.379 1 94.88 276 GLN A C 1
ATOM 2219 O O . GLN A 1 276 ? 11.266 20.328 3.469 1 94.88 276 GLN A O 1
ATOM 2224 N N . LEU A 1 277 ? 13.188 20.172 4.684 1 94.62 277 LEU A N 1
ATOM 2225 C CA . LEU A 1 277 ? 13.711 19.062 3.893 1 94.62 277 LEU A CA 1
ATOM 2226 C C . LEU A 1 277 ? 13.773 17.781 4.719 1 94.62 277 LEU A C 1
ATOM 2228 O O . LEU A 1 277 ? 14.086 17.828 5.91 1 94.62 277 LEU A O 1
ATOM 2232 N N . LYS A 1 278 ? 13.367 16.734 4.16 1 94.06 278 LYS A N 1
ATOM 2233 C CA . LYS A 1 278 ? 13.516 15.422 4.766 1 94.06 278 LYS A CA 1
ATOM 2234 C C . LYS A 1 278 ? 14.258 14.461 3.834 1 94.06 278 LYS A C 1
ATOM 2236 O O . LYS A 1 278 ? 13.812 14.219 2.709 1 94.06 278 LYS A O 1
ATOM 2241 N N . THR A 1 279 ? 15.336 13.953 4.332 1 91.75 279 THR A N 1
ATOM 2242 C CA . THR A 1 279 ? 16.094 12.977 3.572 1 91.75 279 THR A CA 1
ATOM 2243 C C . THR A 1 279 ? 15.438 11.602 3.646 1 91.75 279 THR A C 1
ATOM 2245 O O . THR A 1 279 ? 14.984 11.18 4.711 1 91.75 279 THR A O 1
ATOM 2248 N N . LEU A 1 280 ? 15.469 11.039 2.416 1 86.5 280 LEU A N 1
ATOM 2249 C CA . LEU A 1 280 ? 14.852 9.719 2.334 1 86.5 280 LEU A CA 1
ATOM 2250 C C . LEU A 1 280 ? 15.906 8.633 2.164 1 86.5 280 LEU A C 1
ATOM 2252 O O . LEU A 1 280 ? 16.906 8.836 1.462 1 86.5 280 LEU A O 1
ATOM 2256 N N . ASP A 1 281 ? 15.797 7.609 2.889 1 76.56 281 ASP A N 1
ATOM 2257 C CA . ASP A 1 281 ? 16.703 6.469 2.758 1 76.56 281 ASP A CA 1
ATOM 2258 C C . ASP A 1 281 ? 16.172 5.465 1.731 1 76.56 281 ASP A C 1
ATOM 2260 O O . ASP A 1 281 ? 15.594 4.441 2.096 1 76.56 281 ASP A O 1
ATOM 2264 N N . LEU A 1 282 ? 16.359 5.887 0.462 1 75.75 282 LEU A N 1
ATOM 2265 C CA . LEU A 1 282 ? 15.922 4.988 -0.601 1 75.75 282 LEU A CA 1
ATOM 2266 C C . LEU A 1 282 ? 17.047 4.062 -1.038 1 75.75 282 LEU A C 1
ATOM 2268 O O . LEU A 1 282 ? 18.188 4.504 -1.218 1 75.75 282 LEU A O 1
ATOM 2272 N N . LEU A 1 283 ? 16.859 2.814 -1.023 1 65.12 283 LEU A N 1
ATOM 2273 C CA . LEU A 1 283 ? 17.859 1.844 -1.438 1 65.12 283 LEU A CA 1
ATOM 2274 C C . LEU A 1 283 ? 17.953 1.763 -2.959 1 65.12 283 LEU A C 1
ATOM 2276 O O . LEU A 1 283 ? 19.031 1.577 -3.516 1 65.12 283 LEU A O 1
ATOM 2280 N N . ARG A 1 284 ? 16.734 1.86 -3.59 1 67.25 284 ARG A N 1
ATOM 2281 C CA . ARG A 1 284 ? 16.672 1.765 -5.043 1 67.25 284 ARG A CA 1
ATOM 2282 C C . ARG A 1 284 ? 16.5 3.141 -5.676 1 67.25 284 ARG A C 1
ATOM 2284 O O . ARG A 1 284 ? 15.867 4.023 -5.09 1 67.25 284 ARG A O 1
ATOM 2291 N N . CYS A 1 285 ? 17.078 3.168 -6.805 1 77.88 285 CYS A N 1
ATOM 2292 C CA . CYS A 1 285 ? 16.891 4.355 -7.633 1 77.88 285 CYS A CA 1
ATOM 2293 C C . CYS A 1 285 ? 15.609 4.258 -8.445 1 77.88 285 CYS A C 1
ATOM 2295 O O . CYS A 1 285 ? 15.531 3.479 -9.398 1 77.88 285 CYS A O 1
ATOM 2297 N N . PRO A 1 286 ? 14.617 4.969 -8.039 1 86.81 286 PRO A N 1
ATOM 2298 C CA . PRO A 1 286 ? 13.398 4.914 -8.852 1 86.81 286 PRO A CA 1
ATOM 2299 C C . PRO A 1 286 ? 13.625 5.32 -10.305 1 86.81 286 PRO A C 1
ATOM 2301 O O . PRO A 1 286 ? 14.383 6.262 -10.57 1 86.81 286 PRO A O 1
ATOM 2304 N N . LYS A 1 287 ? 13.008 4.52 -11.148 1 90.31 287 LYS A N 1
ATOM 2305 C CA . LYS A 1 287 ? 13.109 4.848 -12.57 1 90.31 287 LYS A CA 1
ATOM 2306 C C . LYS A 1 287 ? 12.047 5.859 -12.977 1 90.31 287 LYS A C 1
ATOM 2308 O O . LYS A 1 287 ? 12.234 6.625 -13.922 1 90.31 287 LYS A O 1
ATOM 2313 N N . SER A 1 288 ? 10.953 5.793 -12.297 1 92.94 288 SER A N 1
ATOM 2314 C CA . SER A 1 288 ? 9.844 6.703 -12.555 1 92.94 288 SER A CA 1
ATOM 2315 C C . SER A 1 288 ? 9.18 7.148 -11.258 1 92.94 288 SER A C 1
ATOM 2317 O O . SER A 1 288 ? 8.961 6.34 -10.359 1 92.94 288 SER A O 1
ATOM 2319 N N . ILE A 1 289 ? 8.953 8.438 -11.195 1 93.62 289 ILE A N 1
ATOM 2320 C CA . ILE A 1 289 ? 8.305 9.008 -10.016 1 93.62 289 ILE A CA 1
ATOM 2321 C C . ILE A 1 289 ? 6.875 9.414 -10.367 1 93.62 289 ILE A C 1
ATOM 2323 O O . ILE A 1 289 ? 6.652 10.164 -11.32 1 93.62 289 ILE A O 1
ATOM 2327 N N . GLY A 1 290 ? 5.961 8.867 -9.609 1 92.62 290 GLY A N 1
ATOM 2328 C CA . GLY A 1 290 ? 4.578 9.297 -9.742 1 92.62 290 GLY A CA 1
ATOM 2329 C C . GLY A 1 290 ? 4.184 10.367 -8.742 1 92.62 290 GLY A C 1
ATOM 2330 O O . GLY A 1 290 ? 4.617 10.336 -7.594 1 92.62 290 GLY A O 1
ATOM 2331 N N . VAL A 1 291 ? 3.344 11.289 -9.195 1 94.81 291 VAL A N 1
ATOM 2332 C CA . VAL A 1 291 ? 2.734 12.312 -8.352 1 94.81 291 VAL A CA 1
ATOM 2333 C C . VAL A 1 291 ? 1.213 12.211 -8.438 1 94.81 291 VAL A C 1
ATOM 2335 O O . VAL A 1 291 ? 0.644 12.203 -9.531 1 94.81 291 VAL A O 1
ATOM 2338 N N . MET A 1 292 ? 0.619 12.039 -7.297 1 93.5 292 MET A N 1
ATOM 2339 C CA . MET A 1 292 ? -0.839 12.039 -7.23 1 93.5 292 MET A CA 1
ATOM 2340 C C . MET A 1 292 ? -1.344 13.141 -6.309 1 93.5 292 MET A C 1
ATOM 2342 O O . MET A 1 292 ? -0.848 13.297 -5.191 1 93.5 292 MET A O 1
ATOM 2346 N N . VAL A 1 293 ? -2.336 13.898 -6.836 1 94.12 293 VAL A N 1
ATOM 2347 C CA . VAL A 1 293 ? -2.873 15.016 -6.059 1 94.12 293 VAL A CA 1
ATOM 2348 C C . VAL A 1 293 ? -4.391 14.875 -5.938 1 94.12 293 VAL A C 1
ATOM 2350 O O . VAL A 1 293 ? -5.098 14.836 -6.949 1 94.12 293 VAL A O 1
ATOM 2353 N N . ASP A 1 294 ? -4.801 14.75 -4.773 1 92.75 294 ASP A N 1
ATOM 2354 C CA . ASP A 1 294 ? -6.211 14.945 -4.465 1 92.75 294 ASP A CA 1
ATOM 2355 C C . ASP A 1 294 ? -6.477 16.375 -4.004 1 92.75 294 ASP A C 1
ATOM 2357 O O . ASP A 1 294 ? -6.355 16.688 -2.814 1 92.75 294 ASP A O 1
ATOM 2361 N N . TYR A 1 295 ? -6.895 17.188 -4.898 1 93.56 295 TYR A N 1
ATOM 2362 C CA . TYR A 1 295 ? -7.004 18.625 -4.629 1 93.56 295 TYR A CA 1
ATOM 2363 C C . TYR A 1 295 ? -8.008 18.891 -3.516 1 93.56 295 TYR A C 1
ATOM 2365 O O . TYR A 1 295 ? -7.715 19.625 -2.568 1 93.56 295 TYR A O 1
ATOM 2373 N N . ASP A 1 296 ? -9.117 18.281 -3.633 1 90.38 296 ASP A N 1
ATOM 2374 C CA . ASP A 1 296 ? -10.195 18.547 -2.684 1 90.38 296 ASP A CA 1
ATOM 2375 C C . ASP A 1 296 ? -9.883 17.938 -1.317 1 90.38 296 ASP A C 1
ATOM 2377 O O . ASP A 1 296 ? -10.211 18.516 -0.282 1 90.38 296 ASP A O 1
ATOM 2381 N N . GLY A 1 297 ? -9.234 16.859 -1.311 1 89.38 297 GLY A N 1
ATOM 2382 C CA . GLY A 1 297 ? -8.883 16.188 -0.067 1 89.38 297 GLY A CA 1
ATOM 2383 C C . GLY A 1 297 ? -7.598 16.703 0.55 1 89.38 297 GLY A C 1
ATOM 2384 O O . GLY A 1 297 ? -7.309 16.422 1.716 1 89.38 297 GLY A O 1
ATOM 2385 N N . GLY A 1 298 ? -6.836 17.391 -0.232 1 91.44 298 GLY A N 1
ATOM 2386 C CA . GLY A 1 298 ? -5.613 18 0.28 1 91.44 298 GLY A CA 1
ATOM 2387 C C . GLY A 1 298 ? -4.512 16.984 0.535 1 91.44 298 GLY A C 1
ATOM 2388 O O . GLY A 1 298 ? -3.898 16.984 1.604 1 91.44 298 GLY A O 1
ATOM 2389 N N . GLU A 1 299 ? -4.297 16.141 -0.369 1 92.44 299 GLU A N 1
ATOM 2390 C CA . GLU A 1 299 ? -3.258 15.133 -0.197 1 92.44 299 GLU A CA 1
ATOM 2391 C C . GLU A 1 299 ? -2.379 15.031 -1.44 1 92.44 299 GLU A C 1
ATOM 2393 O O . GLU A 1 299 ? -2.879 15.086 -2.566 1 92.44 299 GLU A O 1
ATOM 2398 N N . ILE A 1 300 ? -1.073 14.977 -1.202 1 95.56 300 ILE A N 1
ATOM 2399 C CA . ILE A 1 300 ? -0.089 14.75 -2.256 1 95.56 300 ILE A CA 1
ATOM 2400 C C . ILE A 1 300 ? 0.65 13.438 -2.002 1 95.56 300 ILE A C 1
ATOM 2402 O O . ILE A 1 300 ? 1.13 13.195 -0.892 1 95.56 300 ILE A O 1
ATOM 2406 N N . LEU A 1 301 ? 0.675 12.641 -3.006 1 93.25 301 LEU A N 1
ATOM 2407 C CA . LEU A 1 301 ? 1.435 11.398 -2.889 1 93.25 301 LEU A CA 1
ATOM 2408 C C . LEU A 1 301 ? 2.566 11.359 -3.91 1 93.25 301 LEU A C 1
ATOM 2410 O O . LEU A 1 301 ? 2.34 11.578 -5.102 1 93.25 301 LEU A O 1
ATOM 2414 N N . PHE A 1 302 ? 3.799 11.18 -3.439 1 94 302 PHE A N 1
ATOM 2415 C CA . PHE A 1 302 ? 4.918 10.766 -4.277 1 94 302 PHE A CA 1
ATOM 2416 C C . PHE A 1 302 ? 5.133 9.258 -4.191 1 94 302 PHE A C 1
ATOM 2418 O O . PHE A 1 302 ? 5.195 8.695 -3.094 1 94 302 PHE A O 1
ATOM 2425 N N . TYR A 1 303 ? 5.195 8.633 -5.312 1 88 303 TYR A N 1
ATOM 2426 C CA . TYR A 1 303 ? 5.324 7.184 -5.25 1 88 303 TYR A CA 1
ATOM 2427 C C . TYR A 1 303 ? 6.203 6.66 -6.379 1 88 303 TYR A C 1
ATOM 2429 O O . TYR A 1 303 ? 6.422 7.355 -7.375 1 88 303 TYR A O 1
ATOM 2437 N N . ASP A 1 304 ? 6.836 5.516 -6.176 1 86.75 304 ASP A N 1
ATOM 2438 C CA . ASP A 1 304 ? 7.527 4.777 -7.23 1 86.75 304 ASP A CA 1
ATOM 2439 C C . ASP A 1 304 ? 6.531 4.141 -8.195 1 86.75 304 ASP A C 1
ATOM 2441 O O . ASP A 1 304 ? 5.836 3.189 -7.84 1 86.75 304 ASP A O 1
ATOM 2445 N N . ALA A 1 305 ? 6.527 4.637 -9.336 1 83.31 305 ALA A N 1
ATOM 2446 C CA . ALA A 1 305 ? 5.492 4.223 -10.273 1 83.31 305 ALA A CA 1
ATOM 2447 C C . ALA A 1 305 ? 5.672 2.76 -10.68 1 83.31 305 ALA A C 1
ATOM 2449 O O . ALA A 1 305 ? 4.691 2.053 -10.922 1 83.31 305 ALA A O 1
ATOM 2450 N N . ASP A 1 306 ? 6.871 2.314 -10.766 1 78.88 306 ASP A N 1
ATOM 2451 C CA . ASP A 1 306 ? 7.137 0.943 -11.188 1 78.88 306 ASP A CA 1
ATOM 2452 C C . ASP A 1 306 ? 6.727 -0.054 -10.102 1 78.88 306 ASP A C 1
ATOM 2454 O O . ASP A 1 306 ? 6.141 -1.097 -10.406 1 78.88 306 ASP A O 1
ATOM 2458 N N . ALA A 1 307 ? 7.023 0.366 -8.898 1 71.94 307 ALA A N 1
ATOM 2459 C CA . ALA A 1 307 ? 6.754 -0.543 -7.793 1 71.94 307 ALA A CA 1
ATOM 2460 C C . ALA A 1 307 ? 5.395 -0.255 -7.16 1 71.94 307 ALA A C 1
ATOM 2462 O O . ALA A 1 307 ? 4.941 -0.996 -6.285 1 71.94 307 ALA A O 1
ATOM 2463 N N . CYS A 1 308 ? 4.723 0.792 -7.539 1 76.56 308 CYS A N 1
ATOM 2464 C CA . CYS A 1 308 ? 3.471 1.235 -6.934 1 76.56 308 CYS A CA 1
ATOM 2465 C C . CYS A 1 308 ? 3.605 1.346 -5.418 1 76.56 308 CYS A C 1
ATOM 2467 O O . CYS A 1 308 ? 2.781 0.81 -4.676 1 76.56 308 CYS A O 1
ATOM 2469 N N . ALA A 1 309 ? 4.66 1.947 -5 1 78.06 309 ALA A N 1
ATOM 2470 C CA . ALA A 1 309 ? 4.953 2.105 -3.578 1 78.06 309 ALA A CA 1
ATOM 2471 C C . ALA A 1 309 ? 5.027 3.58 -3.193 1 78.06 309 ALA A C 1
ATOM 2473 O O . ALA A 1 309 ? 5.73 4.363 -3.838 1 78.06 309 ALA A O 1
ATOM 2474 N N . ILE A 1 310 ? 4.348 3.904 -2.152 1 83.69 310 ILE A N 1
ATOM 2475 C CA . ILE A 1 310 ? 4.328 5.289 -1.689 1 83.69 310 ILE A CA 1
ATOM 2476 C C . ILE A 1 310 ? 5.695 5.66 -1.117 1 83.69 310 ILE A C 1
ATOM 2478 O O . ILE A 1 310 ? 6.266 4.914 -0.318 1 83.69 310 ILE A O 1
ATOM 2482 N N . ILE A 1 311 ? 6.207 6.773 -1.533 1 86.44 311 ILE A N 1
ATOM 2483 C CA . ILE A 1 311 ? 7.477 7.281 -1.022 1 86.44 311 ILE A CA 1
ATOM 2484 C C . ILE A 1 311 ? 7.219 8.289 0.097 1 86.44 311 ILE A C 1
ATOM 2486 O O . ILE A 1 311 ? 7.82 8.203 1.169 1 86.44 311 ILE A O 1
ATOM 2490 N N . HIS A 1 312 ? 6.281 9.211 -0.178 1 89.62 312 HIS A N 1
ATOM 2491 C CA . HIS A 1 312 ? 5.977 10.258 0.79 1 89.62 312 HIS A CA 1
ATOM 2492 C C . HIS A 1 312 ? 4.609 10.883 0.514 1 89.62 312 HIS A C 1
ATOM 2494 O O . HIS A 1 312 ? 4.16 10.922 -0.634 1 89.62 312 HIS A O 1
ATOM 2500 N N . SER A 1 313 ? 4.055 11.336 1.581 1 90.06 313 SER A N 1
ATOM 2501 C CA . SER A 1 313 ? 2.76 12 1.452 1 90.06 313 SER A CA 1
ATOM 2502 C C . SER A 1 313 ? 2.754 13.344 2.17 1 90.06 313 SER A C 1
ATOM 2504 O O . SER A 1 313 ? 3.369 13.492 3.229 1 90.06 313 SER A O 1
ATOM 2506 N N . TYR A 1 314 ? 2.096 14.336 1.55 1 92.44 314 TYR A N 1
ATOM 2507 C CA . TYR A 1 314 ? 1.817 15.617 2.186 1 92.44 314 TYR A CA 1
ATOM 2508 C C . TYR A 1 314 ? 0.317 15.836 2.35 1 92.44 314 TYR A C 1
ATOM 2510 O O . TYR A 1 314 ? -0.469 15.445 1.482 1 92.44 314 TYR A O 1
ATOM 2518 N N . ARG A 1 315 ? 0.014 16.359 3.48 1 88.62 315 ARG A N 1
ATOM 2519 C CA . ARG A 1 315 ? -1.335 16.891 3.652 1 88.62 315 ARG A CA 1
ATOM 2520 C C . ARG A 1 315 ? -1.334 18.406 3.615 1 88.62 315 ARG A C 1
ATOM 2522 O O . ARG A 1 315 ? -0.544 19.062 4.309 1 88.62 315 ARG A O 1
ATOM 2529 N N . THR A 1 316 ? -2.105 18.922 2.725 1 90.38 316 THR A N 1
ATOM 2530 C CA . THR A 1 316 ? -2.152 20.375 2.59 1 90.38 316 THR A CA 1
ATOM 2531 C C . THR A 1 316 ? -3.502 20.812 2.041 1 90.38 316 THR A C 1
ATOM 2533 O O . THR A 1 316 ? -4.105 20.125 1.221 1 90.38 316 THR A O 1
ATOM 2536 N N . LYS A 1 317 ? -3.949 21.906 2.566 1 88.81 317 LYS A N 1
ATOM 2537 C CA . LYS A 1 317 ? -5.129 22.531 1.973 1 88.81 317 LYS A CA 1
ATOM 2538 C C . LYS A 1 317 ? -4.742 23.453 0.822 1 88.81 317 LYS A C 1
ATOM 2540 O O . LYS A 1 317 ? -4.129 24.5 1.039 1 88.81 317 LYS A O 1
ATOM 2545 N N . PHE A 1 318 ? -5.152 23.078 -0.361 1 94.38 318 PHE A N 1
ATOM 2546 C CA . PHE A 1 318 ? -4.816 23.875 -1.536 1 94.38 318 PHE A CA 1
ATOM 2547 C C . PHE A 1 318 ? -5.703 25.109 -1.631 1 94.38 318 PHE A C 1
ATOM 2549 O O . PHE A 1 318 ? -6.902 25.047 -1.349 1 94.38 318 PHE A O 1
ATOM 2556 N N . ILE A 1 319 ? -5.07 26.172 -2.031 1 93.81 319 ILE A N 1
ATOM 2557 C CA . ILE A 1 319 ? -5.824 27.422 -2.084 1 93.81 319 ILE A CA 1
ATOM 2558 C C . ILE A 1 319 ? -5.715 28.031 -3.477 1 93.81 319 ILE A C 1
ATOM 2560 O O . ILE A 1 319 ? -6.438 28.984 -3.807 1 93.81 319 ILE A O 1
ATOM 2564 N N . LEU A 1 320 ? -4.816 27.562 -4.309 1 96.5 320 LEU A N 1
ATOM 2565 C CA . LEU A 1 320 ? -4.605 28.062 -5.664 1 96.5 320 LEU A CA 1
ATOM 2566 C C . LEU A 1 320 ? -4.445 26.906 -6.648 1 96.5 320 LEU A C 1
ATOM 2568 O O . LEU A 1 320 ? -4.191 25.766 -6.238 1 96.5 320 LEU A O 1
ATOM 2572 N N . PRO A 1 321 ? -4.641 27.219 -7.91 1 96.56 321 PRO A N 1
ATOM 2573 C CA . PRO A 1 321 ? -4.41 26.156 -8.898 1 96.56 321 PRO A CA 1
ATOM 2574 C C . PRO A 1 321 ? -2.979 25.625 -8.867 1 96.56 321 PRO A C 1
ATOM 2576 O O . PRO A 1 321 ? -2.039 26.391 -8.609 1 96.56 321 PRO A O 1
ATOM 2579 N N . ILE A 1 322 ? -2.947 24.312 -9.219 1 97.38 322 ILE A N 1
ATOM 2580 C CA . ILE A 1 322 ? -1.632 23.688 -9.125 1 97.38 322 ILE A CA 1
ATOM 2581 C C . ILE A 1 322 ? -1.178 23.234 -10.508 1 97.38 322 ILE A C 1
ATOM 2583 O O . ILE A 1 322 ? -2.006 22.922 -11.367 1 97.38 322 ILE A O 1
ATOM 2587 N N . HIS A 1 323 ? 0.19 23.281 -10.695 1 97.31 323 HIS A N 1
ATOM 2588 C CA . HIS A 1 323 ? 0.86 22.797 -11.891 1 97.31 323 HIS A CA 1
ATOM 2589 C C . HIS A 1 323 ? 1.917 21.75 -11.547 1 97.31 323 HIS A C 1
ATOM 2591 O O . HIS A 1 323 ? 2.471 21.766 -10.445 1 97.31 323 HIS A O 1
ATOM 2597 N N . ALA A 1 324 ? 2.137 20.891 -12.539 1 97.19 324 ALA A N 1
ATOM 2598 C CA . ALA A 1 324 ? 3.34 20.062 -12.383 1 97.19 324 ALA A CA 1
ATOM 2599 C C . ALA A 1 324 ? 4.59 20.938 -12.344 1 97.19 324 ALA A C 1
ATOM 2601 O O . ALA A 1 324 ? 4.684 21.938 -13.062 1 97.19 324 ALA A O 1
ATOM 2602 N N . ALA A 1 325 ? 5.477 20.609 -11.477 1 98.12 325 ALA A N 1
ATOM 2603 C CA . ALA A 1 325 ? 6.738 21.328 -11.367 1 98.12 325 ALA A CA 1
ATOM 2604 C C . ALA A 1 325 ? 7.926 20.391 -11.555 1 98.12 325 ALA A C 1
ATOM 2606 O O . ALA A 1 325 ? 7.996 19.328 -10.938 1 98.12 325 ALA A O 1
ATOM 2607 N N . LEU A 1 326 ? 8.867 20.781 -12.398 1 98.25 326 LEU A N 1
ATOM 2608 C CA . LEU A 1 326 ? 10.023 19.969 -12.711 1 98.25 326 LEU A CA 1
ATOM 2609 C C . LEU A 1 326 ? 11.305 20.781 -12.664 1 98.25 326 LEU A C 1
ATOM 2611 O O . LEU A 1 326 ? 11.289 21.984 -12.977 1 98.25 326 LEU A O 1
ATOM 2615 N N . ALA A 1 327 ? 12.352 20.156 -12.289 1 97.81 327 ALA A N 1
ATOM 2616 C CA . ALA A 1 327 ? 13.711 20.703 -12.391 1 97.81 327 ALA A CA 1
ATOM 2617 C C . ALA A 1 327 ? 14.703 19.609 -12.758 1 97.81 327 ALA A C 1
ATOM 2619 O O . ALA A 1 327 ? 14.57 18.469 -12.328 1 97.81 327 ALA A O 1
ATOM 2620 N N . VAL A 1 328 ? 15.633 19.922 -13.586 1 97.81 328 VAL A N 1
ATOM 2621 C CA . VAL A 1 328 ? 16.656 18.953 -13.945 1 97.81 328 VAL A CA 1
ATOM 2622 C C . VAL A 1 328 ? 18 19.656 -14.133 1 97.81 328 VAL A C 1
ATOM 2624 O O . VAL A 1 328 ? 18.062 20.719 -14.734 1 97.81 328 VAL A O 1
ATOM 2627 N N . ALA A 1 329 ? 19.031 19.078 -13.586 1 96.31 329 ALA A N 1
ATOM 2628 C CA . ALA A 1 329 ? 20.375 19.672 -13.695 1 96.31 329 ALA A CA 1
ATOM 2629 C C . ALA A 1 329 ? 21.375 18.641 -14.195 1 96.31 329 ALA A C 1
ATOM 2631 O O . ALA A 1 329 ? 22.594 18.828 -14.078 1 96.31 329 ALA A O 1
ATOM 2632 N N . ASP A 1 330 ? 20.812 17.516 -14.602 1 96.69 330 ASP A N 1
ATOM 2633 C CA . ASP A 1 330 ? 21.625 16.453 -15.164 1 96.69 330 ASP A CA 1
ATOM 2634 C C . ASP A 1 330 ? 20.828 15.641 -16.188 1 96.69 330 ASP A C 1
ATOM 2636 O O . ASP A 1 330 ? 19.797 15.055 -15.859 1 96.69 330 ASP A O 1
ATOM 2640 N N . GLU A 1 331 ? 21.297 15.578 -17.375 1 96.44 331 GLU A N 1
ATOM 2641 C CA . GLU A 1 331 ? 20.688 14.812 -18.453 1 96.44 331 GLU A CA 1
ATOM 2642 C C . GLU A 1 331 ? 19.219 15.195 -18.641 1 96.44 331 GLU A C 1
ATOM 2644 O O . GLU A 1 331 ? 18.891 16.375 -18.719 1 96.44 331 GLU A O 1
ATOM 2649 N N . SER A 1 332 ? 18.297 14.156 -18.672 1 97.44 332 SER A N 1
ATOM 2650 C CA . SER A 1 332 ? 16.922 14.516 -19.031 1 97.44 332 SER A CA 1
ATOM 2651 C C . SER A 1 332 ? 15.914 13.742 -18.188 1 97.44 332 SER A C 1
ATOM 2653 O O . SER A 1 332 ? 16.234 12.688 -17.625 1 97.44 332 SER A O 1
ATOM 2655 N N . ILE A 1 333 ? 14.758 14.328 -17.984 1 98.25 333 ILE A N 1
ATOM 2656 C CA . ILE A 1 333 ? 13.578 13.688 -17.422 1 98.25 333 ILE A CA 1
ATOM 2657 C C . ILE A 1 333 ? 12.375 13.922 -18.328 1 98.25 333 ILE A C 1
ATOM 2659 O O . ILE A 1 333 ? 12.391 14.836 -19.156 1 98.25 333 ILE A O 1
ATOM 2663 N N . ALA A 1 334 ? 11.367 13.016 -18.266 1 97.75 334 ALA A N 1
ATOM 2664 C CA . ALA A 1 334 ? 10.25 13.141 -19.188 1 97.75 334 ALA A CA 1
ATOM 2665 C C . ALA A 1 334 ? 8.938 12.727 -18.531 1 97.75 334 ALA A C 1
ATOM 2667 O O . ALA A 1 334 ? 8.891 11.75 -17.781 1 97.75 334 ALA A O 1
ATOM 2668 N N . ILE A 1 335 ? 7.934 13.492 -18.812 1 96.12 335 ILE A N 1
ATOM 2669 C CA . ILE A 1 335 ? 6.594 13.094 -18.406 1 96.12 335 ILE A CA 1
ATOM 2670 C C . ILE A 1 335 ? 6.113 11.938 -19.281 1 96.12 335 ILE A C 1
ATOM 2672 O O . ILE A 1 335 ? 6.133 12.031 -20.516 1 96.12 335 ILE A O 1
ATOM 2676 N N . VAL A 1 336 ? 5.637 10.844 -18.734 1 91.12 336 VAL A N 1
ATOM 2677 C CA . VAL A 1 336 ? 5.285 9.664 -19.516 1 91.12 336 VAL A CA 1
ATOM 2678 C C . VAL A 1 336 ? 3.791 9.383 -19.375 1 91.12 336 VAL A C 1
ATOM 2680 O O . VAL A 1 336 ? 3.176 8.797 -20.281 1 91.12 336 VAL A O 1
ATOM 2683 N N . HIS A 1 337 ? 3.199 9.633 -18.188 1 82.38 337 HIS A N 1
ATOM 2684 C CA . HIS A 1 337 ? 1.763 9.438 -18.016 1 82.38 337 HIS A CA 1
ATOM 2685 C C . HIS A 1 337 ? 1.154 10.531 -17.141 1 82.38 337 HIS A C 1
ATOM 2687 O O . HIS A 1 337 ? 1.855 11.148 -16.344 1 82.38 337 HIS A O 1
ATOM 2693 N N . MET B 1 1 ? -5.895 63.188 41.344 1 83 1 MET B N 1
ATOM 2694 C CA . MET B 1 1 ? -6.766 62 41.5 1 83 1 MET B CA 1
ATOM 2695 C C . MET B 1 1 ? -7.73 61.875 40.344 1 83 1 MET B C 1
ATOM 2697 O O . MET B 1 1 ? -7.797 60.812 39.719 1 83 1 MET B O 1
ATOM 2701 N N . ARG B 1 2 ? -8.312 63.094 39.812 1 86.31 2 ARG B N 1
ATOM 2702 C CA . ARG B 1 2 ? -9.32 63.031 38.75 1 86.31 2 ARG B CA 1
ATOM 2703 C C . ARG B 1 2 ? -8.695 62.625 37.406 1 86.31 2 ARG B C 1
ATOM 2705 O O . ARG B 1 2 ? -9.258 61.812 36.688 1 86.31 2 ARG B O 1
ATOM 2712 N N . ASN B 1 3 ? -7.512 63.156 37.188 1 86.31 3 ASN B N 1
ATOM 2713 C CA . ASN B 1 3 ? -6.84 62.812 35.938 1 86.31 3 ASN B CA 1
ATOM 2714 C C . ASN B 1 3 ? -6.48 61.344 35.875 1 86.31 3 ASN B C 1
ATOM 2716 O O . ASN B 1 3 ? -6.598 60.719 34.844 1 86.31 3 ASN B O 1
ATOM 2720 N N . ASN B 1 4 ? -6.105 60.812 37.031 1 87.06 4 ASN B N 1
ATOM 2721 C CA . ASN B 1 4 ? -5.762 59.406 37.094 1 87.06 4 ASN B CA 1
ATOM 2722 C C . ASN B 1 4 ? -6.984 58.5 36.875 1 87.06 4 ASN B C 1
ATOM 2724 O O . ASN B 1 4 ? -6.895 57.469 36.25 1 87.06 4 ASN B O 1
ATOM 2728 N N . LEU B 1 5 ? -8.125 58.969 37.375 1 88.5 5 LEU B N 1
ATOM 2729 C CA . LEU B 1 5 ? -9.359 58.219 37.25 1 88.5 5 LEU B CA 1
ATOM 2730 C C . LEU B 1 5 ? -9.844 58.219 35.781 1 88.5 5 LEU B C 1
ATOM 2732 O O . LEU B 1 5 ? -10.398 57.219 35.312 1 88.5 5 LEU B O 1
ATOM 2736 N N . VAL B 1 6 ? -9.594 59.406 35.156 1 91.5 6 VAL B N 1
ATOM 2737 C CA . VAL B 1 6 ? -9.953 59.469 33.75 1 91.5 6 VAL B CA 1
ATOM 2738 C C . VAL B 1 6 ? -9.117 58.5 32.938 1 91.5 6 VAL B C 1
ATOM 2740 O O . VAL B 1 6 ? -9.633 57.812 32.062 1 91.5 6 VAL B O 1
ATOM 2743 N N . ASP B 1 7 ? -7.816 58.375 33.312 1 91.31 7 ASP B N 1
ATOM 2744 C CA . ASP B 1 7 ? -6.918 57.438 32.625 1 91.31 7 ASP B CA 1
ATOM 2745 C C . ASP B 1 7 ? -7.363 56 32.844 1 91.31 7 ASP B C 1
ATOM 2747 O O . ASP B 1 7 ? -7.309 55.188 31.922 1 91.31 7 ASP B O 1
ATOM 2751 N N . VAL B 1 8 ? -7.75 55.656 34.031 1 90 8 VAL B N 1
ATOM 2752 C CA . VAL B 1 8 ? -8.211 54.344 34.375 1 90 8 VAL B CA 1
ATOM 2753 C C . VAL B 1 8 ? -9.469 54 33.562 1 90 8 VAL B C 1
ATOM 2755 O O . VAL B 1 8 ? -9.609 52.875 33.062 1 90 8 VAL B O 1
ATOM 2758 N N . CYS B 1 9 ? -10.359 54.938 33.406 1 91.25 9 CYS B N 1
ATOM 2759 C CA . CYS B 1 9 ? -11.609 54.719 32.688 1 91.25 9 CYS B CA 1
ATOM 2760 C C . CYS B 1 9 ? -11.336 54.5 31.188 1 91.25 9 CYS B C 1
ATOM 2762 O O . CYS B 1 9 ? -12.016 53.688 30.562 1 91.25 9 CYS B O 1
ATOM 2764 N N . GLU B 1 10 ? -10.352 55.219 30.703 1 92.25 10 GLU B N 1
ATOM 2765 C CA . GLU B 1 10 ? -9.992 55.031 29.297 1 92.25 10 GLU B CA 1
ATOM 2766 C C . GLU B 1 10 ? -9.414 53.625 29.047 1 92.25 10 GLU B C 1
ATOM 2768 O O . GLU B 1 10 ? -9.734 53 28.047 1 92.25 10 GLU B O 1
ATOM 2773 N N . LYS B 1 11 ? -8.531 53.188 29.984 1 90.75 11 LYS B N 1
ATOM 2774 C CA . LYS B 1 11 ? -7.965 51.875 29.875 1 90.75 11 LYS B CA 1
ATOM 2775 C C . LYS B 1 11 ? -9.047 50.781 29.984 1 90.75 11 LYS B C 1
ATOM 2777 O O . LYS B 1 11 ? -9 49.781 29.281 1 90.75 11 LYS B O 1
ATOM 2782 N N . LEU B 1 12 ? -9.984 51.031 30.812 1 91.94 12 LEU B N 1
ATOM 2783 C CA . LEU B 1 12 ? -11.086 50.094 31.016 1 91.94 12 LEU B CA 1
ATOM 2784 C C . LEU B 1 12 ? -11.953 50.031 29.766 1 91.94 12 LEU B C 1
ATOM 2786 O O . LEU B 1 12 ? -12.461 48.938 29.438 1 91.94 12 LEU B O 1
ATOM 2790 N N . GLN B 1 13 ? -12.078 51.188 29.125 1 92.88 13 GLN B N 1
ATOM 2791 C CA . GLN B 1 13 ? -12.867 51.188 27.891 1 92.88 13 GLN B CA 1
ATOM 2792 C C . GLN B 1 13 ? -12.211 50.375 26.797 1 92.88 13 GLN B C 1
ATOM 2794 O O . GLN B 1 13 ? -12.891 49.656 26.062 1 92.88 13 GLN B O 1
ATOM 2799 N N . LEU B 1 14 ? -10.883 50.469 26.734 1 92.94 14 LEU B N 1
ATOM 2800 C CA . LEU B 1 14 ? -10.141 49.656 25.75 1 92.94 14 LEU B CA 1
ATOM 2801 C C . LEU B 1 14 ? -10.242 48.188 26.062 1 92.94 14 LEU B C 1
ATOM 2803 O O . LEU B 1 14 ? -10.414 47.375 25.156 1 92.94 14 LEU B O 1
ATOM 2807 N N . ARG B 1 15 ? -10.125 47.875 27.312 1 92.25 15 ARG B N 1
ATOM 2808 C CA . ARG B 1 15 ? -10.234 46.469 27.719 1 92.25 15 ARG B CA 1
ATOM 2809 C C . ARG B 1 15 ? -11.625 45.906 27.438 1 92.25 15 ARG B C 1
ATOM 2811 O O . ARG B 1 15 ? -11.766 44.781 26.984 1 92.25 15 ARG B O 1
ATOM 2818 N N . LEU B 1 16 ? -12.609 46.75 27.672 1 93.75 16 LEU B N 1
ATOM 2819 C CA . LEU B 1 16 ? -13.992 46.344 27.422 1 93.75 16 LEU B CA 1
ATOM 2820 C C . LEU B 1 16 ? -14.227 46.094 25.938 1 93.75 16 LEU B C 1
ATOM 2822 O O . LEU B 1 16 ? -14.898 45.125 25.562 1 93.75 16 LEU B O 1
ATOM 2826 N N . ALA B 1 17 ? -13.648 46.938 25.125 1 93.62 17 ALA B N 1
ATOM 2827 C CA . ALA B 1 17 ? -13.789 46.781 23.688 1 93.62 17 ALA B CA 1
ATOM 2828 C C . ALA B 1 17 ? -13.133 45.469 23.219 1 93.62 17 ALA B C 1
ATOM 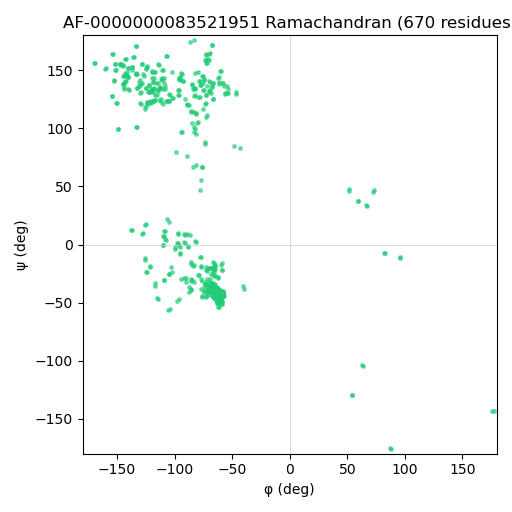2830 O O . ALA B 1 17 ? -13.656 44.781 22.344 1 93.62 17 ALA B O 1
ATOM 2831 N N . SER B 1 18 ? -11.961 45.156 23.75 1 92.94 18 SER B N 1
ATOM 2832 C CA . SER B 1 18 ? -11.242 43.938 23.406 1 92.94 18 SER B CA 1
ATOM 2833 C C . SER B 1 18 ? -12.031 42.719 23.797 1 92.94 18 SER B C 1
ATOM 2835 O O . SER B 1 18 ? -12.102 41.75 23.047 1 92.94 18 SER B O 1
ATOM 2837 N N . VAL B 1 19 ? -12.594 42.781 24.969 1 94.25 19 VAL B N 1
ATOM 2838 C CA . VAL B 1 19 ? -13.367 41.656 25.469 1 94.25 19 VAL B CA 1
ATOM 2839 C C . VAL B 1 19 ? -14.625 41.469 24.625 1 94.25 19 VAL B C 1
ATOM 2841 O O . VAL B 1 19 ? -15.008 40.344 24.312 1 94.25 19 VAL B O 1
ATOM 2844 N N . GLU B 1 20 ? -15.234 42.562 24.25 1 93.06 20 GLU B N 1
ATOM 2845 C CA . GLU B 1 20 ? -16.438 42.531 23.438 1 93.06 20 GLU B CA 1
ATOM 2846 C C . GLU B 1 20 ? -16.141 41.938 22.062 1 93.06 20 GLU B C 1
ATOM 2848 O O . GLU B 1 20 ? -16.891 41.094 21.562 1 93.06 20 GLU B O 1
ATOM 2853 N N . LYS B 1 21 ? -15.086 42.406 21.484 1 94.06 21 LYS B N 1
ATOM 2854 C CA . LYS B 1 21 ? -14.695 41.875 20.172 1 94.06 21 LYS B CA 1
ATOM 2855 C C . LYS B 1 21 ? -14.375 40.375 20.25 1 94.06 21 LYS B C 1
ATOM 2857 O O . LYS B 1 21 ? -14.773 39.625 19.375 1 94.06 21 LYS B O 1
ATOM 2862 N N . PHE B 1 22 ? -13.648 39.969 21.297 1 94.62 22 PHE B N 1
ATOM 2863 C CA . PHE B 1 22 ? -13.273 38.594 21.469 1 94.62 22 PHE B CA 1
ATOM 2864 C C . PHE B 1 22 ? -14.508 37.719 21.641 1 94.62 22 PHE B C 1
ATOM 2866 O O . PHE B 1 22 ? -14.617 36.656 21.016 1 94.62 22 PHE B O 1
ATOM 2873 N N . THR B 1 23 ? -15.422 38.125 22.438 1 92.19 23 THR B N 1
ATOM 2874 C CA . THR B 1 23 ? -16.594 37.312 22.781 1 92.19 23 THR B CA 1
ATOM 2875 C C . THR B 1 23 ? -17.578 37.281 21.609 1 92.19 23 THR B C 1
ATOM 2877 O O . THR B 1 23 ? -18.125 36.25 21.281 1 92.19 23 THR B O 1
ATOM 2880 N N . ALA B 1 24 ? -17.781 38.375 20.953 1 90.81 24 ALA B N 1
ATOM 2881 C CA . ALA B 1 24 ? -18.828 38.469 19.922 1 90.81 24 ALA B CA 1
ATOM 2882 C C . ALA B 1 24 ? -18.312 38 18.578 1 90.81 24 ALA B C 1
ATOM 2884 O O . ALA B 1 24 ? -19.016 37.281 17.844 1 90.81 24 ALA B O 1
ATOM 2885 N N . GLU B 1 25 ? -17.078 38.312 18.266 1 92.25 25 GLU B N 1
ATOM 2886 C CA . GLU B 1 25 ? -16.609 38.062 16.906 1 92.25 25 GLU B CA 1
ATOM 2887 C C . GLU B 1 25 ? -15.664 36.844 16.891 1 92.25 25 GLU B C 1
ATOM 2889 O O . GLU B 1 25 ? -15.93 35.875 16.203 1 92.25 25 GLU B O 1
ATOM 2894 N N . THR B 1 26 ? -14.609 36.906 17.703 1 93.75 26 THR B N 1
ATOM 2895 C CA . THR B 1 26 ? -13.57 35.875 17.641 1 93.75 26 THR B CA 1
ATOM 2896 C C . THR B 1 26 ? -14.125 34.5 18.016 1 93.75 26 THR B C 1
ATOM 2898 O O . THR B 1 26 ? -13.945 33.531 17.281 1 93.75 26 THR B O 1
ATOM 2901 N N . LEU B 1 27 ? -14.828 34.406 19.156 1 95.12 27 LEU B N 1
ATOM 2902 C CA . LEU B 1 27 ? -15.352 33.125 19.625 1 95.12 27 LEU B CA 1
ATOM 2903 C C . LEU B 1 27 ? -16.438 32.625 18.703 1 95.12 27 LEU B C 1
ATOM 2905 O O . LEU B 1 27 ? -16.531 31.406 18.469 1 95.12 27 LEU B O 1
ATOM 2909 N N . SER B 1 28 ? -17.25 33.531 18.188 1 93.94 28 SER B N 1
ATOM 2910 C CA . SER B 1 28 ? -18.281 33.125 17.234 1 93.94 28 SER B CA 1
ATOM 2911 C C . SER B 1 28 ? -17.656 32.562 15.961 1 93.94 28 SER B C 1
ATOM 2913 O O . SER B 1 28 ? -18.125 31.547 15.438 1 93.94 28 SER B O 1
ATOM 2915 N N . ASN B 1 29 ? -16.641 33.25 15.438 1 94.94 29 ASN B N 1
ATOM 2916 C CA . ASN B 1 29 ? -15.938 32.781 14.25 1 94.94 29 ASN B CA 1
ATOM 2917 C C . ASN B 1 29 ? -15.266 31.422 14.492 1 94.94 29 ASN B C 1
ATOM 2919 O O . ASN B 1 29 ? -15.25 30.562 13.609 1 94.94 29 ASN B O 1
ATOM 2923 N N . LYS B 1 30 ? -14.75 31.297 15.664 1 95.44 30 LYS B N 1
ATOM 2924 C CA . LYS B 1 30 ? -14.109 30.031 16.016 1 95.44 30 LYS B CA 1
ATOM 2925 C C . LYS B 1 30 ? -15.125 28.891 16.062 1 95.44 30 LYS B C 1
ATOM 2927 O O . LYS B 1 30 ? -14.844 27.781 15.609 1 95.44 30 LYS B O 1
ATOM 2932 N N . SER B 1 31 ? -16.234 29.203 16.688 1 96.12 31 SER B N 1
ATOM 2933 C CA . SER B 1 31 ? -17.281 28.203 16.766 1 96.12 31 SER B CA 1
ATOM 2934 C C . SER B 1 31 ? -17.719 27.75 15.375 1 96.12 31 SER B C 1
ATOM 2936 O O . SER B 1 31 ? -17.906 26.547 15.133 1 96.12 31 SER B O 1
ATOM 2938 N N . GLN B 1 32 ? -17.891 28.703 14.508 1 96.19 32 GLN B N 1
ATOM 2939 C CA . GLN B 1 32 ? -18.266 28.375 13.133 1 96.19 32 GLN B CA 1
ATOM 2940 C C . GLN B 1 32 ? -17.172 27.594 12.43 1 96.19 32 GLN B C 1
ATOM 2942 O O . GLN B 1 32 ? -17.453 26.688 11.641 1 96.19 32 GLN B O 1
ATOM 2947 N N . GLY B 1 33 ? -15.906 27.953 12.656 1 95.75 33 GLY B N 1
ATOM 2948 C CA . GLY B 1 33 ? -14.781 27.25 12.078 1 95.75 33 GLY B CA 1
ATOM 2949 C C . GLY B 1 33 ? -14.703 25.797 12.516 1 95.75 33 GLY B C 1
ATOM 2950 O O . GLY B 1 33 ? -14.391 24.906 11.711 1 95.75 33 GLY B O 1
ATOM 2951 N N . VAL B 1 34 ? -15.008 25.625 13.781 1 97.25 34 VAL B N 1
ATOM 2952 C CA . VAL B 1 34 ? -15 24.266 14.328 1 97.25 34 VAL B CA 1
ATOM 2953 C C . VAL B 1 34 ? -16.047 23.422 13.609 1 97.25 34 VAL B C 1
ATOM 2955 O O . VAL B 1 34 ? -15.766 22.297 13.195 1 97.25 34 VAL B O 1
ATOM 2958 N N . LYS B 1 35 ? -17.219 23.938 13.406 1 97.12 35 LYS B N 1
ATOM 2959 C CA . LYS B 1 35 ? -18.297 23.219 12.727 1 97.12 35 LYS B CA 1
ATOM 2960 C C . LYS B 1 35 ? -17.906 22.906 11.281 1 97.12 35 LYS B C 1
ATOM 2962 O O . LYS B 1 35 ? -18.109 21.781 10.812 1 97.12 35 LYS B O 1
ATOM 2967 N N . SER B 1 36 ? -17.375 23.859 10.617 1 96.06 36 SER B N 1
ATOM 2968 C CA . SER B 1 36 ? -17 23.688 9.219 1 96.06 36 SER B CA 1
ATOM 2969 C C . SER B 1 36 ? -15.875 22.672 9.07 1 96.06 36 SER B C 1
ATOM 2971 O O . SER B 1 36 ? -15.945 21.781 8.203 1 96.06 36 SER B O 1
ATOM 2973 N N . ASN B 1 37 ? -14.859 22.781 9.922 1 94.5 37 ASN B N 1
ATOM 2974 C CA . ASN B 1 37 ? -13.727 21.859 9.859 1 94.5 37 ASN B CA 1
ATOM 2975 C C . ASN B 1 37 ? -14.156 20.422 10.18 1 94.5 37 ASN B C 1
ATOM 2977 O O . ASN B 1 37 ? -13.695 19.469 9.539 1 94.5 37 ASN B O 1
ATOM 2981 N N . ALA B 1 38 ? -14.969 20.328 11.133 1 96.94 38 ALA B N 1
ATOM 2982 C CA . ALA B 1 38 ? -15.477 19 11.477 1 96.94 38 ALA B CA 1
ATOM 2983 C C . ALA B 1 38 ? -16.281 18.406 10.328 1 96.94 38 ALA B C 1
ATOM 2985 O O . ALA B 1 38 ? -16.125 17.234 10 1 96.94 38 ALA B O 1
ATOM 2986 N N . SER B 1 39 ? -17.094 19.219 9.719 1 96.56 39 SER B N 1
ATOM 2987 C CA . SER B 1 39 ? -17.891 18.766 8.586 1 96.56 39 SER B CA 1
ATOM 2988 C C . SER B 1 39 ? -17.016 18.344 7.414 1 96.56 39 SER B C 1
ATOM 2990 O O . SER B 1 39 ? -17.25 17.312 6.793 1 96.56 39 SER B O 1
ATOM 2992 N N . ASP B 1 40 ? -16.062 19.141 7.145 1 92.81 40 ASP B N 1
ATOM 2993 C CA . ASP B 1 40 ? -15.125 18.844 6.062 1 92.81 40 ASP B CA 1
ATOM 2994 C C . ASP B 1 40 ? -14.391 17.516 6.328 1 92.81 40 ASP B C 1
ATOM 2996 O O . ASP B 1 40 ? -14.203 16.719 5.41 1 92.81 40 ASP B O 1
ATOM 3000 N N . ALA B 1 41 ? -13.977 17.359 7.535 1 94.19 41 ALA B N 1
ATOM 3001 C CA . ALA B 1 41 ? -13.266 16.141 7.91 1 94.19 41 ALA B CA 1
ATOM 3002 C C . ALA B 1 41 ? -14.156 14.914 7.723 1 94.19 41 ALA B C 1
ATOM 3004 O O . ALA B 1 41 ? -13.711 13.898 7.18 1 94.19 41 ALA B O 1
ATOM 3005 N N . ARG B 1 42 ? -15.414 15.047 8.148 1 96.75 42 ARG B N 1
ATOM 3006 C CA . ARG B 1 42 ? -16.359 13.945 7.992 1 96.75 42 ARG B CA 1
ATOM 3007 C C . ARG B 1 42 ? -16.594 13.633 6.52 1 96.75 42 ARG B C 1
ATOM 3009 O O . ARG B 1 42 ? -16.594 12.469 6.117 1 96.75 42 ARG B O 1
ATOM 3016 N N . GLU B 1 43 ? -16.766 14.633 5.773 1 94.5 43 GLU B N 1
ATOM 3017 C CA . GLU B 1 43 ? -17.031 14.453 4.348 1 94.5 43 GLU B CA 1
ATOM 3018 C C . GLU B 1 43 ? -15.852 13.781 3.648 1 94.5 43 GLU B C 1
ATOM 3020 O O . GLU B 1 43 ? -16.047 12.93 2.773 1 94.5 43 GLU B O 1
ATOM 3025 N N . LEU B 1 44 ? -14.664 14.195 4.004 1 93.56 44 LEU B N 1
ATOM 3026 C CA . LEU B 1 44 ? -13.477 13.594 3.4 1 93.56 44 LEU B CA 1
ATOM 3027 C C . LEU B 1 44 ? -13.398 12.102 3.711 1 93.56 44 LEU B C 1
ATOM 3029 O O . LEU B 1 44 ? -13.117 11.297 2.824 1 93.56 44 LEU B O 1
ATOM 3033 N N . ILE B 1 45 ? -13.641 11.742 4.914 1 95.12 45 ILE B N 1
ATOM 3034 C CA . ILE B 1 45 ? -13.609 10.344 5.336 1 95.12 45 ILE B CA 1
ATOM 3035 C C . ILE B 1 45 ? -14.641 9.547 4.539 1 95.12 45 ILE B C 1
ATOM 3037 O O . ILE B 1 45 ? -14.336 8.469 4.02 1 95.12 45 ILE B O 1
ATOM 3041 N N . ILE B 1 46 ? -15.805 10.109 4.414 1 96.06 46 ILE B N 1
ATOM 3042 C CA . ILE B 1 46 ? -16.891 9.43 3.717 1 96.06 46 ILE B CA 1
ATOM 3043 C C . ILE B 1 46 ? -16.547 9.281 2.236 1 96.06 46 ILE B C 1
ATOM 3045 O O . ILE B 1 46 ? -16.781 8.227 1.639 1 96.06 46 ILE B O 1
ATOM 3049 N N . GLN B 1 47 ? -15.984 10.289 1.721 1 93.56 47 GLN B N 1
ATOM 3050 C CA . GLN B 1 47 ? -15.594 10.25 0.315 1 93.56 47 GLN B CA 1
ATOM 3051 C C . GLN B 1 47 ? -14.547 9.172 0.066 1 93.56 47 GLN B C 1
ATOM 3053 O O . GLN B 1 47 ? -14.641 8.414 -0.904 1 93.56 47 GLN B O 1
ATOM 3058 N N . ARG B 1 48 ? -13.57 9.156 0.915 1 93.69 48 ARG B N 1
ATOM 3059 C CA . ARG B 1 48 ? -12.508 8.164 0.77 1 93.69 48 ARG B CA 1
ATOM 3060 C C . ARG B 1 48 ? -13.055 6.746 0.906 1 93.69 48 ARG B C 1
ATOM 3062 O O . ARG B 1 48 ? -12.711 5.867 0.115 1 93.69 48 ARG B O 1
ATOM 3069 N N . LEU B 1 49 ? -13.875 6.582 1.867 1 96.12 49 LEU B N 1
ATOM 3070 C CA . LEU B 1 49 ? -14.43 5.254 2.117 1 96.12 49 LEU B CA 1
ATOM 3071 C C . LEU B 1 49 ? -15.344 4.824 0.976 1 96.12 49 LEU B C 1
ATOM 3073 O O . LEU B 1 49 ? -15.336 3.662 0.568 1 96.12 49 LEU B O 1
ATOM 3077 N N . ASN B 1 50 ? -16.109 5.781 0.478 1 95.31 50 ASN B N 1
ATOM 3078 C CA . ASN B 1 50 ? -16.969 5.473 -0.656 1 95.31 50 ASN B CA 1
ATOM 3079 C C . ASN B 1 50 ? -16.156 5.074 -1.888 1 95.31 50 ASN B C 1
ATOM 3081 O O . ASN B 1 50 ? -16.547 4.168 -2.625 1 95.31 50 ASN B O 1
ATOM 3085 N N . PHE B 1 51 ? -15.141 5.742 -2.062 1 93.88 51 PHE B N 1
ATOM 3086 C CA . PHE B 1 51 ? -14.258 5.398 -3.172 1 93.88 51 PHE B CA 1
ATOM 3087 C C . PHE B 1 51 ? -13.766 3.961 -3.043 1 93.88 51 PHE B C 1
ATOM 3089 O O . PHE B 1 51 ? -13.836 3.186 -4 1 93.88 51 PHE B O 1
ATOM 3096 N N . ILE B 1 52 ? -13.242 3.598 -1.919 1 94.44 52 ILE B N 1
ATOM 3097 C CA . ILE B 1 52 ? -12.719 2.258 -1.672 1 94.44 52 ILE B CA 1
ATOM 3098 C C . ILE B 1 52 ? -13.836 1.229 -1.855 1 94.44 52 ILE B C 1
ATOM 3100 O O . ILE B 1 52 ? -13.633 0.194 -2.496 1 94.44 52 ILE B O 1
ATOM 3104 N N . ARG B 1 53 ? -15.008 1.556 -1.3 1 95.56 53 ARG B N 1
ATOM 3105 C CA . ARG B 1 53 ? -16.141 0.645 -1.402 1 95.56 53 ARG B CA 1
ATOM 3106 C C . ARG B 1 53 ? -16.516 0.402 -2.859 1 95.56 53 ARG B C 1
ATOM 3108 O O . ARG B 1 53 ? -16.766 -0.738 -3.262 1 95.56 53 ARG B O 1
ATOM 3115 N N . GLU B 1 54 ? -16.531 1.42 -3.6 1 94.94 54 GLU B N 1
ATOM 3116 C CA . GLU B 1 54 ? -16.906 1.312 -5.008 1 94.94 54 GLU B CA 1
ATOM 3117 C C . GLU B 1 54 ? -15.891 0.48 -5.781 1 94.94 54 GLU B C 1
ATOM 3119 O O . GLU B 1 54 ? -16.266 -0.378 -6.586 1 94.94 54 GLU B O 1
ATOM 3124 N N . ILE B 1 55 ? -14.688 0.771 -5.543 1 93.94 55 ILE B N 1
ATOM 3125 C CA . ILE B 1 55 ? -13.641 0.044 -6.254 1 93.94 55 ILE B CA 1
ATOM 3126 C C . ILE B 1 55 ? -13.688 -1.435 -5.875 1 93.94 55 ILE B C 1
ATOM 3128 O O . ILE B 1 55 ? -13.5 -2.307 -6.727 1 93.94 55 ILE B O 1
ATOM 3132 N N . CYS B 1 56 ? -13.867 -1.704 -4.609 1 95 56 CYS B N 1
ATOM 3133 C CA . CYS B 1 56 ? -13.961 -3.084 -4.145 1 95 56 CYS B CA 1
ATOM 3134 C C . CYS B 1 56 ? -15.148 -3.797 -4.785 1 95 56 CYS B C 1
ATOM 3136 O O . CYS B 1 56 ? -15.031 -4.945 -5.211 1 95 56 CYS B O 1
ATOM 3138 N N . GLU B 1 57 ? -16.297 -3.096 -4.859 1 96.06 57 GLU B N 1
ATOM 3139 C CA . GLU B 1 57 ? -17.484 -3.686 -5.465 1 96.06 57 GLU B CA 1
ATOM 3140 C C . GLU B 1 57 ? -17.266 -3.994 -6.941 1 96.06 57 GLU B C 1
ATOM 3142 O O . GLU B 1 57 ? -17.625 -5.074 -7.418 1 96.06 57 GLU B O 1
ATOM 3147 N N . ASN B 1 58 ? -16.672 -3.078 -7.645 1 95.81 58 ASN B N 1
ATOM 3148 C CA . ASN B 1 58 ? -16.375 -3.279 -9.062 1 95.81 58 ASN B CA 1
ATOM 3149 C C . ASN B 1 58 ? -15.398 -4.434 -9.266 1 95.81 58 ASN B C 1
ATOM 3151 O O . ASN B 1 58 ? -15.586 -5.254 -10.172 1 95.81 58 ASN B O 1
ATOM 3155 N N . GLU B 1 59 ? -14.406 -4.465 -8.453 1 96.12 59 GLU B N 1
ATOM 3156 C CA . GLU B 1 59 ? -13.398 -5.52 -8.562 1 96.12 59 GLU B CA 1
ATOM 3157 C C . GLU B 1 59 ? -14 -6.883 -8.234 1 96.12 59 GLU B C 1
ATOM 3159 O O . GLU B 1 59 ? -13.656 -7.887 -8.867 1 96.12 59 GLU B O 1
ATOM 3164 N N . GLU B 1 60 ? -14.867 -6.891 -7.242 1 96.94 60 GLU B N 1
ATOM 3165 C CA . GLU B 1 60 ? -15.555 -8.133 -6.895 1 96.94 60 GLU B CA 1
ATOM 3166 C C . GLU B 1 60 ? -16.344 -8.68 -8.078 1 96.94 60 GLU B C 1
ATOM 3168 O O . GLU B 1 60 ? -16.219 -9.852 -8.422 1 96.94 60 GLU B O 1
ATOM 3173 N N . GLN B 1 61 ? -17.094 -7.812 -8.656 1 97.5 61 GLN B N 1
ATOM 3174 C CA . GLN B 1 61 ? -17.922 -8.219 -9.797 1 97.5 61 GLN B CA 1
ATOM 3175 C C . GLN B 1 61 ? -17.047 -8.695 -10.961 1 97.5 61 GLN B C 1
ATOM 3177 O O . GLN B 1 61 ? -17.328 -9.727 -11.57 1 97.5 61 GLN B O 1
ATOM 3182 N N . ARG B 1 62 ? -16.016 -7.996 -11.219 1 97.38 62 ARG B N 1
ATOM 3183 C CA . ARG B 1 62 ? -15.109 -8.367 -12.305 1 97.38 62 ARG B CA 1
ATOM 3184 C C . ARG B 1 62 ? -14.492 -9.734 -12.062 1 97.38 62 ARG B C 1
ATOM 3186 O O . ARG B 1 62 ? -14.5 -10.594 -12.945 1 97.38 62 ARG B O 1
ATOM 3193 N N . LEU B 1 63 ? -13.953 -9.945 -10.836 1 97.62 63 LEU B N 1
ATOM 3194 C CA . LEU B 1 63 ? -13.258 -11.188 -10.516 1 97.62 63 LEU B CA 1
ATOM 3195 C C . LEU B 1 63 ? -14.227 -12.367 -10.539 1 97.62 63 LEU B C 1
ATOM 3197 O O . LEU B 1 63 ? -13.883 -13.445 -11.047 1 97.62 63 LEU B O 1
ATOM 3201 N N . LEU B 1 64 ? -15.445 -12.172 -10.016 1 97.81 64 LEU B N 1
ATOM 3202 C CA . LEU B 1 64 ? -16.422 -13.258 -10.016 1 97.81 64 LEU B CA 1
ATOM 3203 C C . LEU B 1 64 ? -16.844 -13.609 -11.438 1 97.81 64 LEU B C 1
ATOM 3205 O O . LEU B 1 64 ? -17.047 -14.781 -11.758 1 97.81 64 LEU B O 1
ATOM 3209 N N . GLU B 1 65 ? -16.938 -12.594 -12.273 1 98.06 65 GLU B N 1
ATOM 3210 C CA . GLU B 1 65 ? -17.281 -12.836 -13.672 1 98.06 65 GLU B CA 1
ATOM 3211 C C . GLU B 1 65 ? -16.172 -13.602 -14.391 1 98.06 65 GLU B C 1
ATOM 3213 O O . GLU B 1 65 ? -16.438 -14.539 -15.141 1 98.06 65 GLU B O 1
ATOM 3218 N N . VAL B 1 66 ? -15 -13.211 -14.172 1 97.94 66 VAL B N 1
ATOM 3219 C CA . VAL B 1 66 ? -13.859 -13.852 -14.812 1 97.94 66 VAL B CA 1
ATOM 3220 C C . VAL B 1 66 ? -13.773 -15.312 -14.383 1 97.94 66 VAL B C 1
ATOM 3222 O O . VAL B 1 66 ? -13.5 -16.188 -15.195 1 97.94 66 VAL B O 1
ATOM 3225 N N . ILE B 1 67 ? -13.953 -15.547 -13.094 1 97.88 67 ILE B N 1
ATOM 3226 C CA . ILE B 1 67 ? -13.906 -16.906 -12.57 1 97.88 67 ILE B CA 1
ATOM 3227 C C . ILE B 1 67 ? -15.023 -17.734 -13.203 1 97.88 67 ILE B C 1
ATOM 3229 O O . ILE B 1 67 ? -14.797 -18.875 -13.617 1 97.88 67 ILE B O 1
ATOM 3233 N N . HIS B 1 68 ? -16.234 -17.172 -13.297 1 97.94 68 HIS B N 1
ATOM 3234 C CA . HIS B 1 68 ? -17.375 -17.859 -13.906 1 97.94 68 HIS B CA 1
ATOM 3235 C C . HIS B 1 68 ? -17.078 -18.203 -15.359 1 97.94 68 HIS B C 1
ATOM 3237 O O . HIS B 1 68 ? -17.328 -19.328 -15.789 1 97.94 68 HIS B O 1
ATOM 3243 N N . ASP B 1 69 ? -16.562 -17.234 -16.094 1 98.19 69 ASP B N 1
ATOM 3244 C CA . ASP B 1 69 ? -16.25 -17.453 -17.5 1 98.19 69 ASP B CA 1
ATOM 3245 C C . ASP B 1 69 ? -15.195 -18.547 -17.672 1 98.19 69 ASP B C 1
ATOM 3247 O O . ASP B 1 69 ? -15.312 -19.391 -18.547 1 98.19 69 ASP B O 1
ATOM 3251 N N . GLU B 1 70 ? -14.156 -18.516 -16.844 1 98.19 70 GLU B N 1
ATOM 3252 C CA . GLU B 1 70 ? -13.109 -19.531 -16.891 1 98.19 70 GLU B CA 1
ATOM 3253 C C . GLU B 1 70 ? -13.672 -20.922 -16.578 1 98.19 70 GLU B C 1
ATOM 3255 O O . GLU B 1 70 ? -13.375 -21.891 -17.281 1 98.19 70 GLU B O 1
ATOM 3260 N N . GLU B 1 71 ? -14.492 -20.984 -15.539 1 98.12 71 GLU B N 1
ATOM 3261 C CA . GLU B 1 71 ? -15.117 -22.25 -15.172 1 98.12 71 GLU B CA 1
ATOM 3262 C C . GLU B 1 71 ? -15.953 -22.812 -16.312 1 98.12 71 GLU B C 1
ATOM 3264 O O . GLU B 1 71 ? -15.836 -23.984 -16.656 1 98.12 71 GLU B O 1
ATOM 3269 N N . GLU B 1 72 ? -16.734 -21.984 -16.938 1 97.81 72 GLU B N 1
ATOM 3270 C CA . GLU B 1 72 ? -17.609 -22.406 -18.031 1 97.81 72 GLU B CA 1
ATOM 3271 C C . GLU B 1 72 ? -16.797 -22.844 -19.234 1 97.81 72 GLU B C 1
ATOM 3273 O O . GLU B 1 72 ? -17.109 -23.859 -19.875 1 97.81 72 GLU B O 1
ATOM 3278 N N . GLN B 1 73 ? -15.812 -22.141 -19.547 1 97.62 73 GLN B N 1
ATOM 3279 C CA . GLN B 1 73 ? -14.992 -22.453 -20.703 1 97.62 73 GLN B CA 1
ATOM 3280 C C . GLN B 1 73 ? -14.281 -23.781 -20.531 1 97.62 73 GLN B C 1
ATOM 3282 O O . GLN B 1 73 ? -14.281 -24.609 -21.453 1 97.62 73 GLN B O 1
ATOM 3287 N N . VAL B 1 74 ? -13.688 -23.969 -19.359 1 97.94 74 VAL B N 1
ATOM 3288 C CA . VAL B 1 74 ? -12.969 -25.219 -19.109 1 97.94 74 VAL B CA 1
ATOM 3289 C C . VAL B 1 74 ? -13.953 -26.391 -19.078 1 97.94 74 VAL B C 1
ATOM 3291 O O . VAL B 1 74 ? -13.672 -27.453 -19.641 1 97.94 74 VAL B O 1
ATOM 3294 N N . GLN B 1 75 ? -15.172 -26.172 -18.453 1 97.44 75 GLN B N 1
ATOM 3295 C CA . GLN B 1 75 ? -16.188 -27.203 -18.406 1 97.44 75 GLN B CA 1
ATOM 3296 C C . GLN B 1 75 ? -16.656 -27.578 -19.812 1 97.44 75 GLN B C 1
ATOM 3298 O O . GLN B 1 75 ? -16.875 -28.766 -20.109 1 97.44 75 GLN B O 1
ATOM 3303 N N . GLN B 1 76 ? -16.766 -26.625 -20.672 1 97.12 76 GLN B N 1
ATOM 3304 C CA . GLN B 1 76 ? -17.156 -26.875 -22.062 1 97.12 76 GLN B CA 1
ATOM 3305 C C . GLN B 1 76 ? -16.078 -27.656 -22.797 1 97.12 76 GLN B C 1
ATOM 3307 O O . GLN B 1 76 ? -16.391 -28.531 -23.609 1 97.12 76 GLN B O 1
ATOM 3312 N N . SER B 1 77 ? -14.898 -27.359 -22.516 1 96.38 77 SER B N 1
ATOM 3313 C CA . SER B 1 77 ? -13.797 -28.078 -23.125 1 96.38 77 SER B CA 1
ATOM 3314 C C . SER B 1 77 ? -13.789 -29.547 -22.688 1 96.38 77 SER B C 1
ATOM 3316 O O . SER B 1 77 ? -13.547 -30.438 -23.5 1 96.38 77 SER B O 1
ATOM 3318 N N . ILE B 1 78 ? -14.047 -29.703 -21.359 1 96.75 78 ILE B N 1
ATOM 3319 C CA . ILE B 1 78 ? -14.102 -31.062 -20.828 1 96.75 78 ILE B CA 1
ATOM 3320 C C . ILE B 1 78 ? -15.258 -31.828 -21.484 1 96.75 78 ILE B C 1
ATOM 3322 O O . ILE B 1 78 ? -15.094 -33 -21.875 1 96.75 78 ILE B O 1
ATOM 3326 N N . LEU B 1 79 ? -16.406 -31.188 -21.672 1 95.69 79 LEU B N 1
ATOM 3327 C CA . LEU B 1 79 ? -17.578 -31.812 -22.281 1 95.69 79 LEU B CA 1
ATOM 3328 C C . LEU B 1 79 ? -17.281 -32.188 -23.734 1 95.69 79 LEU B C 1
ATOM 3330 O O . LEU B 1 79 ? -17.688 -33.25 -24.203 1 95.69 79 LEU B O 1
ATOM 3334 N N . THR B 1 80 ? -16.594 -31.297 -24.422 1 95.81 80 THR B N 1
ATOM 3335 C CA . THR B 1 80 ? -16.219 -31.562 -25.812 1 95.81 80 THR B CA 1
ATOM 3336 C C . THR B 1 80 ? -15.289 -32.781 -25.891 1 95.81 80 THR B C 1
ATOM 3338 O O . THR B 1 80 ? -15.469 -33.625 -26.75 1 95.81 80 THR B O 1
ATOM 3341 N N . GLN B 1 81 ? -14.328 -32.812 -25 1 94.62 81 GLN B N 1
ATOM 3342 C CA . GLN B 1 81 ? -13.414 -33.938 -24.953 1 94.62 81 GLN B CA 1
ATOM 3343 C C . GLN B 1 81 ? -14.164 -35.219 -24.609 1 94.62 81 GLN B C 1
ATOM 3345 O O . GLN B 1 81 ? -13.914 -36.281 -25.203 1 94.62 81 GLN B O 1
ATOM 3350 N N . LYS B 1 82 ? -15.062 -35.125 -23.656 1 94.5 82 LYS B N 1
ATOM 3351 C CA . LYS B 1 82 ? -15.844 -36.312 -23.25 1 94.5 82 LYS B CA 1
ATOM 3352 C C . LYS B 1 82 ? -16.641 -36.875 -24.422 1 94.5 82 LYS B C 1
ATOM 3354 O O . LYS B 1 82 ? -16.656 -38.062 -24.656 1 94.5 82 LYS B O 1
ATOM 3359 N N . THR B 1 83 ? -17.281 -36.031 -25.219 1 95.38 83 THR B N 1
ATOM 3360 C CA . THR B 1 83 ? -18.062 -36.438 -26.359 1 95.38 83 THR B CA 1
ATOM 3361 C C . THR B 1 83 ? -17.172 -37.094 -27.422 1 95.38 83 THR B C 1
ATOM 3363 O O . THR B 1 83 ? -17.5 -38.156 -27.953 1 95.38 83 THR B O 1
ATOM 3366 N N . TYR B 1 84 ? -16.078 -36.469 -27.641 1 95.12 84 TYR B N 1
ATOM 3367 C CA . TYR B 1 84 ? -15.156 -37 -28.641 1 95.12 84 TYR B CA 1
ATOM 3368 C C . TYR B 1 84 ? -14.68 -38.375 -28.25 1 95.12 84 TYR B C 1
ATOM 3370 O O . TYR B 1 84 ? -14.695 -39.312 -29.078 1 95.12 84 TYR B O 1
ATOM 3378 N N . TRP B 1 85 ? -14.328 -38.531 -27.062 1 95.25 85 TRP B N 1
ATOM 3379 C CA . TRP B 1 85 ? -13.719 -39.781 -26.656 1 95.25 85 TRP B CA 1
ATOM 3380 C C . TRP B 1 85 ? -14.781 -40.875 -26.453 1 95.25 85 TRP B C 1
ATOM 3382 O O . TRP B 1 85 ? -14.5 -42.062 -26.609 1 95.25 85 TRP B O 1
ATOM 3392 N N . MET B 1 86 ? -15.984 -40.438 -26.141 1 94.81 86 MET B N 1
ATOM 3393 C CA . MET B 1 86 ? -17.078 -41.406 -26.094 1 94.81 86 MET B CA 1
ATOM 3394 C C . MET B 1 86 ? -17.359 -41.969 -27.469 1 94.81 86 MET B C 1
ATOM 3396 O O . MET B 1 86 ? -17.562 -43.188 -27.609 1 94.81 86 MET B O 1
ATOM 3400 N N . GLU B 1 87 ? -17.234 -41.156 -28.484 1 95.12 87 GLU B N 1
ATOM 3401 C CA . GLU B 1 87 ? -17.422 -41.594 -29.859 1 95.12 87 GLU B CA 1
ATOM 3402 C C . GLU B 1 87 ? -16.266 -42.469 -30.312 1 95.12 87 GLU B C 1
ATOM 3404 O O . GLU B 1 87 ? -16.469 -43.5 -30.969 1 95.12 87 GLU B O 1
ATOM 3409 N N . SER B 1 88 ? -15.117 -42.062 -29.938 1 94.56 88 SER B N 1
ATOM 3410 C CA . SER B 1 88 ? -13.938 -42.844 -30.281 1 94.56 88 SER B CA 1
ATOM 3411 C C . SER B 1 88 ? -13.961 -44.188 -29.609 1 94.56 88 SER B C 1
ATOM 3413 O O . SER B 1 88 ? -13.562 -45.188 -30.219 1 94.56 88 SER B O 1
ATOM 3415 N N . GLN B 1 89 ? -14.414 -44.188 -28.375 1 94.69 89 GLN B N 1
ATOM 3416 C CA . GLN B 1 89 ? -14.531 -45.469 -27.641 1 94.69 89 GLN B CA 1
ATOM 3417 C C . GLN B 1 89 ? -15.492 -46.406 -28.344 1 94.69 89 GLN B C 1
ATOM 3419 O O . GLN B 1 89 ? -15.188 -47.594 -28.5 1 94.69 89 GLN B O 1
ATOM 3424 N N . GLN B 1 90 ? -16.578 -45.906 -28.781 1 95.19 90 GLN B N 1
ATOM 3425 C CA . GLN B 1 90 ? -17.562 -46.719 -29.469 1 95.19 90 GLN B CA 1
ATOM 3426 C C . GLN B 1 90 ? -17 -47.281 -30.781 1 95.19 90 GLN B C 1
ATOM 3428 O O . GLN B 1 90 ? -17.234 -48.438 -31.125 1 95.19 90 GLN B O 1
ATOM 3433 N N . LYS B 1 91 ? -16.297 -46.438 -31.469 1 94.88 91 LYS B N 1
ATOM 3434 C CA . LYS B 1 91 ? -15.68 -46.875 -32.719 1 94.88 91 LYS B CA 1
ATOM 3435 C C . LYS B 1 91 ? -14.688 -48 -32.469 1 94.88 91 LYS B C 1
ATOM 3437 O O . LYS B 1 91 ? -14.656 -49 -33.188 1 94.88 91 LYS B O 1
ATOM 3442 N N . LEU B 1 92 ? -13.953 -47.844 -31.438 1 95.06 92 LEU B N 1
ATOM 3443 C CA . LEU B 1 92 ? -12.961 -48.844 -31.094 1 95.06 92 LEU B CA 1
ATOM 3444 C C . LEU B 1 92 ? -13.641 -50.156 -30.703 1 95.06 92 LEU B C 1
ATOM 3446 O O . LEU B 1 92 ? -13.18 -51.25 -31.062 1 95.06 92 LEU B O 1
ATOM 3450 N N . VAL B 1 93 ? -14.688 -50 -29.953 1 94.94 93 VAL B N 1
ATOM 3451 C CA . VAL B 1 93 ? -15.438 -51.188 -29.531 1 94.94 93 VAL B CA 1
ATOM 3452 C C . VAL B 1 93 ? -15.992 -51.906 -30.766 1 94.94 93 VAL B C 1
ATOM 3454 O O . VAL B 1 93 ? -15.914 -53.156 -30.844 1 94.94 93 VAL B O 1
ATOM 3457 N N . ASP B 1 94 ? -16.469 -51.188 -31.734 1 95.75 94 ASP B N 1
ATOM 3458 C CA . ASP B 1 94 ? -17.031 -51.75 -32.969 1 95.75 94 ASP B CA 1
ATOM 3459 C C . ASP B 1 94 ? -15.953 -52.469 -33.781 1 95.75 94 ASP B C 1
ATOM 3461 O O . ASP B 1 94 ? -16.172 -53.594 -34.25 1 95.75 94 ASP B O 1
ATOM 3465 N N . ILE B 1 95 ? -14.883 -51.812 -33.812 1 95.06 95 ILE B N 1
ATOM 3466 C CA . ILE B 1 95 ? -13.797 -52.406 -34.594 1 95.06 95 ILE B CA 1
ATOM 3467 C C . ILE B 1 95 ? -13.289 -53.656 -33.906 1 95.06 95 ILE B C 1
ATOM 3469 O O . ILE B 1 95 ? -13.055 -54.688 -34.562 1 95.06 95 ILE B O 1
ATOM 3473 N N . LYS B 1 96 ? -13.117 -53.625 -32.656 1 94.25 96 LYS B N 1
ATOM 3474 C CA . LYS B 1 96 ? -12.672 -54.781 -31.906 1 94.25 96 LYS B CA 1
ATOM 3475 C C . LYS B 1 96 ? -13.648 -55.938 -32.062 1 94.25 96 LYS B C 1
ATOM 3477 O O . LYS B 1 96 ? -13.234 -57.094 -32.312 1 94.25 96 LYS B O 1
ATOM 3482 N N . SER B 1 97 ? -14.953 -55.625 -31.922 1 94.38 97 SER B N 1
ATOM 3483 C CA . SER B 1 97 ? -15.977 -56.656 -32.094 1 94.38 97 SER B CA 1
ATOM 3484 C C . SER B 1 97 ? -15.914 -57.281 -33.469 1 94.38 97 SER B C 1
ATOM 3486 O O . SER B 1 97 ? -16.031 -58.5 -33.625 1 94.38 97 SER B O 1
ATOM 3488 N N . TYR B 1 98 ? -15.672 -56.406 -34.406 1 94.62 98 TYR B N 1
ATOM 3489 C CA . TYR B 1 98 ? -15.547 -56.875 -35.781 1 94.62 98 TYR B CA 1
ATOM 3490 C C . TYR B 1 98 ? -14.352 -57.812 -35.938 1 94.62 98 TYR B C 1
ATOM 3492 O O . TYR B 1 98 ? -14.461 -58.906 -36.531 1 94.62 98 TYR B O 1
ATOM 3500 N N . LEU B 1 99 ? -13.281 -57.406 -35.406 1 92.69 99 LEU B N 1
ATOM 3501 C CA . LEU B 1 99 ? -12.055 -58.188 -35.531 1 92.69 99 LEU B CA 1
ATOM 3502 C C . LEU B 1 99 ? -12.148 -59.5 -34.781 1 92.69 99 LEU B C 1
ATOM 3504 O O . LEU B 1 99 ? -11.711 -60.562 -35.25 1 92.69 99 LEU B O 1
ATOM 3508 N N . VAL B 1 100 ? -12.719 -59.438 -33.625 1 92.81 100 VAL B N 1
ATOM 3509 C CA . VAL B 1 100 ? -12.891 -60.625 -32.812 1 92.81 100 VAL B CA 1
ATOM 3510 C C . VAL B 1 100 ? -13.836 -61.594 -33.531 1 92.81 100 VAL B C 1
ATOM 3512 O O . VAL B 1 100 ? -13.57 -62.812 -33.562 1 92.81 100 VAL B O 1
ATOM 3515 N N . ASP B 1 101 ? -14.906 -61.094 -34.094 1 92.69 101 ASP B N 1
ATOM 3516 C CA . ASP B 1 101 ? -15.852 -61.906 -34.844 1 92.69 101 ASP B CA 1
ATOM 3517 C C . ASP B 1 101 ? -15.172 -62.562 -36.062 1 92.69 101 ASP B C 1
ATOM 3519 O O . ASP B 1 101 ? -15.406 -63.75 -36.375 1 92.69 101 ASP B O 1
ATOM 3523 N N . THR B 1 102 ? -14.367 -61.75 -36.656 1 90.81 102 THR B N 1
ATOM 3524 C CA . THR B 1 102 ? -13.648 -62.219 -37.844 1 90.81 102 THR B CA 1
ATOM 3525 C C . THR B 1 102 ? -12.68 -63.344 -37.469 1 90.81 102 THR B C 1
ATOM 3527 O O . THR B 1 102 ? -12.586 -64.375 -38.156 1 90.81 102 THR B O 1
ATOM 3530 N N . LEU B 1 103 ? -12.055 -63.25 -36.375 1 89 103 LEU B N 1
ATOM 3531 C CA . LEU B 1 103 ? -11.07 -64.188 -35.906 1 89 103 LEU B CA 1
ATOM 3532 C C . LEU B 1 103 ? -11.742 -65.5 -35.438 1 89 103 LEU B C 1
ATOM 3534 O O . LEU B 1 103 ? -11.195 -66.562 -35.625 1 89 103 LEU B O 1
ATOM 3538 N N . THR B 1 104 ? -12.883 -65.375 -34.906 1 91.19 104 THR B N 1
ATOM 3539 C CA . THR B 1 104 ? -13.531 -66.562 -34.281 1 91.19 104 THR B CA 1
ATOM 3540 C C . THR B 1 104 ? -14.414 -67.25 -35.312 1 91.19 104 THR B C 1
ATOM 3542 O O . THR B 1 104 ? -14.539 -68.5 -35.25 1 91.19 104 THR B O 1
ATOM 3545 N N . LYS B 1 105 ? -14.953 -66.562 -36.281 1 90.38 105 LYS B N 1
ATOM 3546 C CA . LYS B 1 105 ? -15.969 -67.188 -37.125 1 90.38 105 LYS B CA 1
ATOM 3547 C C . LYS B 1 105 ? -15.391 -67.562 -38.5 1 90.38 105 LYS B C 1
ATOM 3549 O O . LYS B 1 105 ? -15.914 -68.438 -39.188 1 90.38 105 LYS B O 1
ATOM 3554 N N . MET B 1 106 ? -14.367 -66.875 -38.906 1 88.5 106 MET B N 1
ATOM 3555 C CA . MET B 1 106 ? -13.883 -67.062 -40.25 1 88.5 106 MET B CA 1
ATOM 3556 C C . MET B 1 106 ? -12.719 -68.062 -40.281 1 88.5 106 MET B C 1
ATOM 3558 O O . MET B 1 106 ? -11.891 -68.062 -39.375 1 88.5 106 MET B O 1
ATOM 3562 N N . ASP B 1 107 ? -12.742 -68.812 -41.344 1 89.12 107 ASP B N 1
ATOM 3563 C CA . ASP B 1 107 ? -11.602 -69.75 -41.562 1 89.12 107 ASP B CA 1
ATOM 3564 C C . ASP B 1 107 ? -10.469 -69.062 -42.281 1 89.12 107 ASP B C 1
ATOM 3566 O O . ASP B 1 107 ? -10.625 -67.875 -42.75 1 89.12 107 ASP B O 1
ATOM 3570 N N . ASP B 1 108 ? -9.32 -69.688 -42.469 1 85.69 108 ASP B N 1
ATOM 3571 C CA . ASP B 1 108 ? -8.102 -69.062 -42.969 1 85.69 108 ASP B CA 1
ATOM 3572 C C . ASP B 1 108 ? -8.281 -68.625 -44.406 1 85.69 108 ASP B C 1
ATOM 3574 O O . ASP B 1 108 ? -7.754 -67.562 -44.812 1 85.69 108 ASP B O 1
ATOM 3578 N N . SER B 1 109 ? -9.031 -69.438 -45.156 1 90.44 109 SER B N 1
ATOM 3579 C CA . SER B 1 109 ? -9.25 -69.062 -46.562 1 90.44 109 SER B CA 1
ATOM 3580 C C . SER B 1 109 ? -10.109 -67.812 -46.688 1 90.44 109 SER B C 1
ATOM 3582 O O . SER B 1 109 ? -9.82 -66.938 -47.5 1 90.44 109 SER B O 1
ATOM 3584 N N . ALA B 1 110 ? -11.117 -67.75 -45.812 1 89.62 110 ALA B N 1
ATOM 3585 C CA . ALA B 1 110 ? -12.008 -66.625 -45.781 1 89.62 110 ALA B CA 1
ATOM 3586 C C . ALA B 1 110 ? -11.273 -65.375 -45.312 1 89.62 110 ALA B C 1
ATOM 3588 O O . ALA B 1 110 ? -11.508 -64.25 -45.844 1 89.62 110 ALA B O 1
ATOM 3589 N N . LEU B 1 111 ? -10.289 -65.562 -44.375 1 88.62 111 LEU B N 1
ATOM 3590 C CA . LEU B 1 111 ? -9.5 -64.438 -43.844 1 88.62 111 LEU B CA 1
ATOM 3591 C C . LEU B 1 111 ? -8.602 -63.844 -44.906 1 88.62 111 LEU B C 1
ATOM 3593 O O . LEU B 1 111 ? -8.461 -62.625 -44.969 1 88.62 111 LEU B O 1
ATOM 3597 N N . LEU B 1 112 ? -8.078 -64.625 -45.781 1 86.81 112 LEU B N 1
ATOM 3598 C CA . LEU B 1 112 ? -7.164 -64.188 -46.812 1 86.81 112 LEU B CA 1
ATOM 3599 C C . LEU B 1 112 ? -7.91 -63.375 -47.875 1 86.81 112 LEU B C 1
ATOM 3601 O O . LEU B 1 112 ? -7.363 -62.438 -48.438 1 86.81 112 LEU B O 1
ATOM 3605 N N . LYS B 1 113 ? -9.203 -63.688 -48.062 1 91.12 113 LYS B N 1
ATOM 3606 C CA . LYS B 1 113 ? -10.016 -63 -49.062 1 9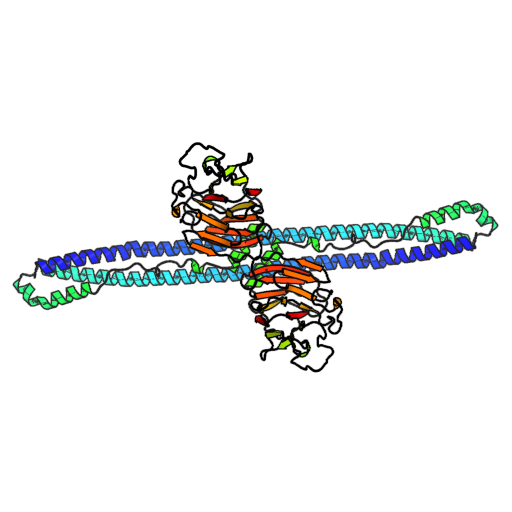1.12 113 LYS B CA 1
ATOM 3607 C C . LYS B 1 113 ? -10.422 -61.594 -48.594 1 91.12 113 LYS B C 1
ATOM 3609 O O . LYS B 1 113 ? -10.594 -60.688 -49.406 1 91.12 113 LYS B O 1
ATOM 3614 N N . ARG B 1 114 ? -10.547 -61.562 -47.312 1 91 114 ARG B N 1
ATOM 3615 C CA . ARG B 1 114 ? -11 -60.281 -46.75 1 91 114 ARG B CA 1
ATOM 3616 C C . ARG B 1 114 ? -9.852 -59.531 -46.094 1 91 114 ARG B C 1
ATOM 3618 O O . ARG B 1 114 ? -10.07 -58.719 -45.188 1 91 114 ARG B O 1
ATOM 3625 N N . GLN B 1 115 ? -8.648 -59.906 -46.469 1 89.31 115 GLN B N 1
ATOM 3626 C CA . GLN B 1 115 ? -7.438 -59.406 -45.844 1 89.31 115 GLN B CA 1
ATOM 3627 C C . GLN B 1 115 ? -7.367 -57.875 -45.906 1 89.31 115 GLN B C 1
ATOM 3629 O O . GLN B 1 115 ? -7.02 -57.219 -44.938 1 89.31 115 GLN B O 1
ATOM 3634 N N . LYS B 1 116 ? -7.691 -57.312 -47.062 1 90.62 116 LYS B N 1
ATOM 3635 C CA . LYS B 1 116 ? -7.609 -55.875 -47.281 1 90.62 116 LYS B CA 1
ATOM 3636 C C . LYS B 1 116 ? -8.562 -55.125 -46.344 1 90.62 116 LYS B C 1
ATOM 3638 O O . LYS B 1 116 ? -8.188 -54.156 -45.719 1 90.62 116 LYS B O 1
ATOM 3643 N N . GLU B 1 117 ? -9.836 -55.562 -46.281 1 90.94 117 GLU B N 1
ATOM 3644 C CA . GLU B 1 117 ? -10.844 -54.938 -45.406 1 90.94 117 GLU B CA 1
ATOM 3645 C C . GLU B 1 117 ? -10.438 -55 -43.938 1 90.94 117 GLU B C 1
ATOM 3647 O O . GLU B 1 117 ? -10.617 -54.031 -43.219 1 90.94 117 GLU B O 1
ATOM 3652 N N . ILE B 1 118 ? -9.938 -56.156 -43.562 1 90.88 118 ILE B N 1
ATOM 3653 C CA . ILE B 1 118 ? -9.523 -56.375 -42.188 1 90.88 118 ILE B CA 1
ATOM 3654 C C . ILE B 1 118 ? -8.406 -55.375 -41.812 1 90.88 118 ILE B C 1
ATOM 3656 O O . ILE B 1 118 ? -8.453 -54.75 -40.75 1 90.88 118 ILE B O 1
ATOM 3660 N N . PHE B 1 119 ? -7.477 -55.188 -42.688 1 88.12 119 PHE B N 1
ATOM 3661 C CA . PHE B 1 119 ? -6.352 -54.312 -42.438 1 88.12 119 PHE B CA 1
ATOM 3662 C C . PHE B 1 119 ? -6.809 -52.844 -42.406 1 88.12 119 PHE B C 1
ATOM 3664 O O . PHE B 1 119 ? -6.281 -52.031 -41.656 1 88.12 119 PHE B O 1
ATOM 3671 N N . GLU B 1 120 ? -7.715 -52.531 -43.25 1 91.56 120 GLU B N 1
ATOM 3672 C CA . GLU B 1 120 ? -8.25 -51.156 -43.281 1 91.56 120 GLU B CA 1
ATOM 3673 C C . GLU B 1 120 ? -8.938 -50.844 -41.938 1 91.56 120 GLU B C 1
ATOM 3675 O O . GLU B 1 120 ? -8.781 -49.719 -41.438 1 91.56 120 GLU B O 1
ATOM 3680 N N . ARG B 1 121 ? -9.688 -51.75 -41.406 1 90.56 121 ARG B N 1
ATOM 3681 C CA . ARG B 1 121 ? -10.367 -51.531 -40.156 1 90.56 121 ARG B CA 1
ATOM 3682 C C . ARG B 1 121 ? -9.367 -51.438 -39 1 90.56 121 ARG B C 1
ATOM 3684 O O . ARG B 1 121 ? -9.547 -50.625 -38.094 1 90.56 121 ARG B O 1
ATOM 3691 N N . ALA B 1 122 ? -8.391 -52.281 -39.062 1 88.12 122 ALA B N 1
ATOM 3692 C CA . ALA B 1 122 ? -7.344 -52.25 -38.031 1 88.12 122 ALA B CA 1
ATOM 3693 C C . ALA B 1 122 ? -6.605 -50.906 -38.062 1 88.12 122 ALA B C 1
ATOM 3695 O O . ALA B 1 122 ? -6.25 -50.375 -37 1 88.12 122 ALA B O 1
ATOM 3696 N N . GLU B 1 123 ? -6.379 -50.438 -39.281 1 90.62 123 GLU B N 1
ATOM 3697 C CA . GLU B 1 123 ? -5.699 -49.156 -39.438 1 90.62 123 GLU B CA 1
ATOM 3698 C C . GLU B 1 123 ? -6.555 -48 -38.938 1 90.62 123 GLU B C 1
ATOM 3700 O O . GLU B 1 123 ? -6.031 -47 -38.406 1 90.62 123 GLU B O 1
ATOM 3705 N N . GLU B 1 124 ? -7.824 -48.094 -39.156 1 90.25 124 GLU B N 1
ATOM 3706 C CA . GLU B 1 124 ? -8.75 -47.094 -38.625 1 90.25 124 GLU B CA 1
ATOM 3707 C C . GLU B 1 124 ? -8.648 -47 -37.125 1 90.25 124 GLU B C 1
ATOM 3709 O O . GLU B 1 124 ? -8.68 -45.875 -36.562 1 90.25 124 GLU B O 1
ATOM 3714 N N . ALA B 1 125 ? -8.562 -48.062 -36.469 1 88.25 125 ALA B N 1
ATOM 3715 C CA . ALA B 1 125 ? -8.422 -48.094 -35 1 88.25 125 ALA B CA 1
ATOM 3716 C C . ALA B 1 125 ? -7.094 -47.5 -34.562 1 88.25 125 ALA B C 1
ATOM 3718 O O . ALA B 1 125 ? -7.023 -46.812 -33.562 1 88.25 125 ALA B O 1
ATOM 3719 N N . GLU B 1 126 ? -6.051 -47.812 -35.375 1 86.44 126 GLU B N 1
ATOM 3720 C CA . GLU B 1 126 ? -4.723 -47.281 -35.062 1 86.44 126 GLU B CA 1
ATOM 3721 C C . GLU B 1 126 ? -4.691 -45.781 -35.219 1 86.44 126 GLU B C 1
ATOM 3723 O O . GLU B 1 126 ? -3.869 -45.094 -34.562 1 86.44 126 GLU B O 1
ATOM 3728 N N . GLY B 1 127 ? -5.559 -45.25 -35.969 1 87.69 127 GLY B N 1
ATOM 3729 C CA . GLY B 1 127 ? -5.641 -43.812 -36.188 1 87.69 127 GLY B CA 1
ATOM 3730 C C . GLY B 1 127 ? -6.195 -43.062 -34.969 1 87.69 127 GLY B C 1
ATOM 3731 O O . GLY B 1 127 ? -6 -41.844 -34.844 1 87.69 127 GLY B O 1
ATOM 3732 N N . ILE B 1 128 ? -6.926 -43.781 -34.094 1 90.25 128 ILE B N 1
ATOM 3733 C CA . ILE B 1 128 ? -7.449 -43.156 -32.875 1 90.25 128 ILE B CA 1
ATOM 3734 C C . ILE B 1 128 ? -6.375 -43.156 -31.797 1 90.25 128 ILE B C 1
ATOM 3736 O O . ILE B 1 128 ? -6.113 -44.219 -31.172 1 90.25 128 ILE B O 1
ATOM 3740 N N . LEU B 1 129 ? -5.777 -42.031 -31.641 1 85.56 129 LEU B N 1
ATOM 3741 C CA . LEU B 1 129 ? -4.656 -41.906 -30.703 1 85.56 129 LEU B CA 1
ATOM 3742 C C . LEU B 1 129 ? -5.141 -41.938 -29.266 1 85.56 129 LEU B C 1
ATOM 3744 O O . LEU B 1 129 ? -6.344 -41.812 -29 1 85.56 129 LEU B O 1
ATOM 3748 N N . GLU B 1 130 ? -4.238 -42.156 -28.359 1 89 130 GLU B N 1
ATOM 3749 C CA . GLU B 1 130 ? -4.543 -42.188 -26.922 1 89 130 GLU B CA 1
ATOM 3750 C C . GLU B 1 130 ? -4.73 -40.781 -26.375 1 89 130 GLU B C 1
ATOM 3752 O O . GLU B 1 130 ? -4.094 -39.844 -26.844 1 89 130 GLU B O 1
ATOM 3757 N N . PRO B 1 131 ? -5.684 -40.719 -25.391 1 91.06 131 PRO B N 1
ATOM 3758 C CA . PRO B 1 131 ? -5.918 -39.406 -24.781 1 91.06 131 PRO B CA 1
ATOM 3759 C C . PRO B 1 131 ? -4.727 -38.906 -23.984 1 91.06 131 PRO B C 1
ATOM 3761 O O . PRO B 1 131 ? -4.008 -39.688 -23.375 1 91.06 131 PRO B O 1
ATOM 3764 N N . VAL B 1 132 ? -4.43 -37.625 -24.094 1 87.12 132 VAL B N 1
ATOM 3765 C CA . VAL B 1 132 ? -3.357 -37 -23.328 1 87.12 132 VAL B CA 1
ATOM 3766 C C . VAL B 1 132 ? -3.943 -35.906 -22.422 1 87.12 132 VAL B C 1
ATOM 3768 O O . VAL B 1 132 ? -4.852 -35.188 -22.828 1 87.12 132 VAL B O 1
ATOM 3771 N N . ASP B 1 133 ? -3.455 -35.969 -21.219 1 86.5 133 ASP B N 1
ATOM 3772 C CA . ASP B 1 133 ? -3.887 -34.938 -20.266 1 86.5 133 ASP B CA 1
ATOM 3773 C C . ASP B 1 133 ? -3.361 -33.562 -20.656 1 86.5 133 ASP B C 1
ATOM 3775 O O . ASP B 1 133 ? -2.287 -33.469 -21.25 1 86.5 133 ASP B O 1
ATOM 3779 N N . SER B 1 134 ? -4.211 -32.562 -20.578 1 86.81 134 SER B N 1
ATOM 3780 C CA . SER B 1 134 ? -3.846 -31.203 -20.938 1 86.81 134 SER B CA 1
ATOM 3781 C C . SER B 1 134 ? -4.188 -30.234 -19.828 1 86.81 134 SER B C 1
ATOM 3783 O O . SER B 1 134 ? -5.176 -30.422 -19.109 1 86.81 134 SER B O 1
ATOM 3785 N N . ASN B 1 135 ? -3.344 -29.219 -19.719 1 88 135 ASN B N 1
ATOM 3786 C CA . ASN B 1 135 ? -3.598 -28.156 -18.766 1 88 135 ASN B CA 1
ATOM 3787 C C . ASN B 1 135 ? -4.836 -27.344 -19.141 1 88 135 ASN B C 1
ATOM 3789 O O . ASN B 1 135 ? -5.418 -26.656 -18.281 1 88 135 ASN B O 1
ATOM 3793 N N . LYS B 1 136 ? -5.117 -27.5 -20.344 1 89.25 136 LYS B N 1
ATOM 3794 C CA . LYS B 1 136 ? -6.293 -26.766 -20.828 1 89.25 136 LYS B CA 1
ATOM 3795 C C . LYS B 1 136 ? -7.566 -27.297 -20.188 1 89.25 136 LYS B C 1
ATOM 3797 O O . LYS B 1 136 ? -8.617 -26.656 -20.234 1 89.25 136 LYS B O 1
ATOM 3802 N N . LEU B 1 137 ? -7.441 -28.484 -19.594 1 95.06 137 LEU B N 1
ATOM 3803 C CA . LEU B 1 137 ? -8.602 -29.109 -18.953 1 95.06 137 LEU B CA 1
ATOM 3804 C C . LEU B 1 137 ? -8.617 -28.828 -17.453 1 95.06 137 LEU B C 1
ATOM 3806 O O . LEU B 1 137 ? -9.414 -29.406 -16.719 1 95.06 137 LEU B O 1
ATOM 3810 N N . ASN B 1 138 ? -7.719 -27.922 -17 1 95.19 138 ASN B N 1
ATOM 3811 C CA . ASN B 1 138 ? -7.66 -27.516 -15.602 1 95.19 138 ASN B CA 1
ATOM 3812 C C . ASN B 1 138 ? -8.117 -26.062 -15.438 1 95.19 138 ASN B C 1
ATOM 3814 O O . ASN B 1 138 ? -8.008 -25.266 -16.359 1 95.19 138 ASN B O 1
ATOM 3818 N N . PHE B 1 139 ? -8.68 -25.844 -14.258 1 96.06 139 PHE B N 1
ATOM 3819 C CA . PHE B 1 139 ? -9.031 -24.469 -13.906 1 96.06 139 PHE B CA 1
ATOM 3820 C C . PHE B 1 139 ? -7.781 -23.609 -13.734 1 96.06 139 PHE B C 1
ATOM 3822 O O . PHE B 1 139 ? -6.852 -24 -13.023 1 96.06 139 PHE B O 1
ATOM 3829 N N . ASN B 1 140 ? -7.719 -22.484 -14.469 1 94.38 140 ASN B N 1
ATOM 3830 C CA 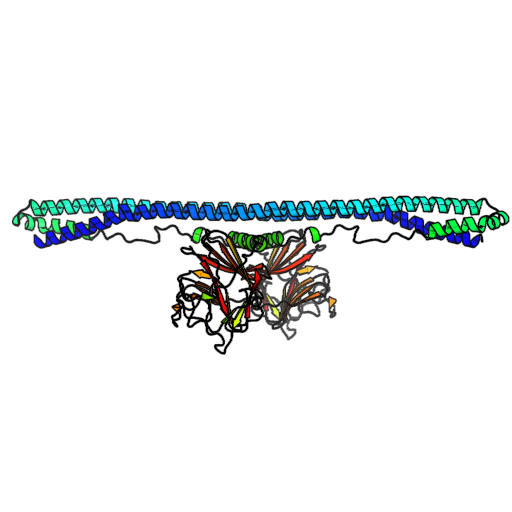. ASN B 1 140 ? -6.602 -21.562 -14.328 1 94.38 140 ASN B CA 1
ATOM 3831 C C . ASN B 1 140 ? -6.766 -20.672 -13.109 1 94.38 140 ASN B C 1
ATOM 3833 O O . ASN B 1 140 ? -7.469 -19.656 -13.164 1 94.38 140 ASN B O 1
ATOM 3837 N N . LEU B 1 141 ? -6.035 -20.984 -12.18 1 88.56 141 LEU B N 1
ATOM 3838 C CA . LEU B 1 141 ? -6.168 -20.266 -10.922 1 88.56 141 LEU B CA 1
ATOM 3839 C C . LEU B 1 141 ? -5.699 -18.812 -11.07 1 88.56 141 LEU B C 1
ATOM 3841 O O . LEU B 1 141 ? -6.113 -17.953 -10.305 1 88.56 141 LEU B O 1
ATOM 3845 N N . SER B 1 142 ? -4.836 -18.5 -11.984 1 88.38 142 SER B N 1
ATOM 3846 C CA . SER B 1 142 ? -4.254 -17.172 -12.156 1 88.38 142 SER B CA 1
ATOM 3847 C C . SER B 1 142 ? -5.312 -16.156 -12.547 1 88.38 142 SER B C 1
ATOM 3849 O O . SER B 1 142 ? -5.109 -14.953 -12.383 1 88.38 142 SER B O 1
ATOM 3851 N N . CYS B 1 143 ? -6.453 -16.672 -13.023 1 92.62 143 CYS B N 1
ATOM 3852 C CA . CYS B 1 143 ? -7.5 -15.75 -13.453 1 92.62 143 CYS B CA 1
ATOM 3853 C C . CYS B 1 143 ? -8.117 -15.031 -12.258 1 92.62 143 CYS B C 1
ATOM 3855 O O . CYS B 1 143 ? -8.711 -13.969 -12.406 1 92.62 143 CYS B O 1
ATOM 3857 N N . ALA B 1 144 ? -7.941 -15.609 -11.086 1 90.75 144 ALA B N 1
ATOM 3858 C CA . ALA B 1 144 ? -8.523 -15.031 -9.875 1 90.75 144 ALA B CA 1
ATOM 3859 C C . ALA B 1 144 ? -7.539 -14.078 -9.203 1 90.75 144 ALA B C 1
ATOM 3861 O O . ALA B 1 144 ? -7.844 -13.492 -8.156 1 90.75 144 ALA B O 1
ATOM 3862 N N . HIS B 1 145 ? -6.43 -13.898 -9.773 1 88 145 HIS B N 1
ATOM 3863 C CA . HIS B 1 145 ? -5.426 -13.016 -9.188 1 88 145 HIS B CA 1
ATOM 3864 C C . HIS B 1 145 ? -5.746 -11.555 -9.469 1 88 145 HIS B C 1
ATOM 3866 O O . HIS B 1 145 ? -6.062 -11.188 -10.602 1 88 145 HIS B O 1
ATOM 3872 N N . SER B 1 146 ? -5.785 -10.82 -8.414 1 91.12 146 SER B N 1
ATOM 3873 C CA . SER B 1 146 ? -6.027 -9.383 -8.531 1 91.12 146 SER B CA 1
ATOM 3874 C C . SER B 1 146 ? -4.984 -8.586 -7.754 1 91.12 146 SER B C 1
ATOM 3876 O O . SER B 1 146 ? -4.914 -8.672 -6.527 1 91.12 146 SER B O 1
ATOM 3878 N N . HIS B 1 147 ? -4.312 -7.754 -8.461 1 85.62 147 HIS B N 1
ATOM 3879 C CA . HIS B 1 147 ? -3.32 -6.895 -7.824 1 85.62 147 HIS B CA 1
ATOM 3880 C C . HIS B 1 147 ? -3.982 -5.898 -6.879 1 85.62 147 HIS B C 1
ATOM 3882 O O . HIS B 1 147 ? -3.484 -5.656 -5.777 1 85.62 147 HIS B O 1
ATOM 3888 N N . LEU B 1 148 ? -5.051 -5.383 -7.293 1 89 148 LEU B N 1
ATOM 3889 C CA . LEU B 1 148 ? -5.785 -4.418 -6.484 1 89 148 LEU B CA 1
ATOM 3890 C C . LEU B 1 148 ? -6.258 -5.051 -5.176 1 89 148 LEU B C 1
ATOM 3892 O O . LEU B 1 148 ? -5.953 -4.547 -4.094 1 89 148 LEU B O 1
ATOM 3896 N N . LEU B 1 149 ? -6.945 -6.148 -5.309 1 92.19 149 LEU B N 1
ATOM 3897 C CA . LEU B 1 149 ? -7.484 -6.805 -4.121 1 92.19 149 LEU B CA 1
ATOM 3898 C C . LEU B 1 149 ? -6.363 -7.246 -3.188 1 92.19 149 LEU B C 1
ATOM 3900 O O . LEU B 1 149 ? -6.461 -7.078 -1.97 1 92.19 149 LEU B O 1
ATOM 3904 N N . GLY B 1 150 ? -5.336 -7.801 -3.836 1 88.75 150 GLY B N 1
ATOM 3905 C CA . GLY B 1 150 ? -4.195 -8.234 -3.039 1 88.75 150 GLY B CA 1
ATOM 3906 C C . GLY B 1 150 ? -3.576 -7.105 -2.23 1 88.75 150 GLY B C 1
ATOM 3907 O O . GLY B 1 150 ? -3.297 -7.273 -1.041 1 88.75 150 GLY B O 1
ATOM 3908 N N . ASN B 1 151 ? -3.441 -5.98 -2.771 1 86.56 151 ASN B N 1
ATOM 3909 C CA . ASN B 1 151 ? -2.824 -4.84 -2.107 1 86.56 151 ASN B CA 1
ATOM 3910 C C . ASN B 1 151 ? -3.73 -4.266 -1.021 1 86.56 151 ASN B C 1
ATOM 3912 O O . ASN B 1 151 ? -3.258 -3.893 0.054 1 86.56 151 ASN B O 1
ATOM 3916 N N . LEU B 1 152 ? -4.945 -4.141 -1.349 1 91.38 152 LEU B N 1
ATOM 3917 C CA . LEU B 1 152 ? -5.887 -3.625 -0.36 1 91.38 152 LEU B CA 1
ATOM 3918 C C . LEU B 1 152 ? -5.945 -4.535 0.862 1 91.38 152 LEU B C 1
ATOM 3920 O O . LEU B 1 152 ? -5.879 -4.062 1.998 1 91.38 152 LEU B O 1
ATOM 3924 N N . TRP B 1 153 ? -6.043 -5.781 0.584 1 91.19 153 TRP B N 1
ATOM 3925 C CA . TRP B 1 153 ? -6.078 -6.742 1.681 1 91.19 153 TRP B CA 1
ATOM 3926 C C . TRP B 1 153 ? -4.793 -6.68 2.502 1 91.19 153 TRP B C 1
ATOM 3928 O O . TRP B 1 153 ? -4.836 -6.629 3.732 1 91.19 153 TRP B O 1
ATOM 3938 N N . ALA B 1 154 ? -3.723 -6.711 1.799 1 86.81 154 ALA B N 1
ATOM 3939 C CA . ALA B 1 154 ? -2.432 -6.699 2.48 1 86.81 154 ALA B CA 1
ATOM 3940 C C . ALA B 1 154 ? -2.279 -5.449 3.344 1 86.81 154 ALA B C 1
ATOM 3942 O O . ALA B 1 154 ? -1.854 -5.531 4.5 1 86.81 154 ALA B O 1
ATOM 3943 N N . SER B 1 155 ? -2.627 -4.324 2.82 1 85.12 155 SER B N 1
ATOM 3944 C CA . SER B 1 155 ? -2.537 -3.068 3.555 1 85.12 155 SER B CA 1
ATOM 3945 C C . SER B 1 155 ? -3.404 -3.096 4.809 1 85.12 155 SER B C 1
ATOM 3947 O O . SER B 1 155 ? -2.965 -2.684 5.883 1 85.12 155 SER B O 1
ATOM 3949 N N . ALA B 1 156 ? -4.574 -3.572 4.645 1 88.94 156 ALA B N 1
ATOM 3950 C CA . ALA B 1 156 ? -5.492 -3.662 5.777 1 88.94 156 ALA B CA 1
ATOM 3951 C C . ALA B 1 156 ? -4.977 -4.648 6.82 1 88.94 156 ALA B C 1
ATOM 3953 O O . ALA B 1 156 ? -4.988 -4.359 8.016 1 88.94 156 ALA B O 1
ATOM 3954 N N . ALA B 1 157 ? -4.52 -5.758 6.363 1 85.75 157 ALA B N 1
ATOM 3955 C CA . ALA B 1 157 ? -4.074 -6.816 7.273 1 85.75 157 ALA B CA 1
ATOM 3956 C C . ALA B 1 157 ? -2.84 -6.383 8.055 1 85.75 157 ALA B C 1
ATOM 3958 O O . ALA B 1 157 ? -2.732 -6.645 9.258 1 85.75 157 ALA B O 1
ATOM 3959 N N . MET B 1 158 ? -1.954 -5.723 7.457 1 81.88 158 MET B N 1
ATOM 3960 C CA . MET B 1 158 ? -0.713 -5.293 8.094 1 81.88 158 MET B CA 1
ATOM 3961 C C . MET B 1 158 ? -0.994 -4.293 9.211 1 81.88 158 MET B C 1
ATOM 3963 O O . MET B 1 158 ? -0.322 -4.305 10.242 1 81.88 158 MET B O 1
ATOM 3967 N N . ILE B 1 159 ? -2.006 -3.527 8.945 1 79.62 159 ILE B N 1
ATOM 3968 C CA . ILE B 1 159 ? -2.275 -2.447 9.891 1 79.62 159 ILE B CA 1
ATOM 3969 C C . ILE B 1 159 ? -3.174 -2.959 11.016 1 79.62 159 ILE B C 1
ATOM 3971 O O . ILE B 1 159 ? -2.996 -2.584 12.172 1 79.62 159 ILE B O 1
ATOM 3975 N N . CYS B 1 160 ? -4.07 -3.801 10.672 1 78.75 160 CYS B N 1
ATOM 3976 C CA . CYS B 1 160 ? -5.102 -4.152 11.641 1 78.75 160 CYS B CA 1
ATOM 3977 C C . CYS B 1 160 ? -4.719 -5.406 12.414 1 78.75 160 CYS B C 1
ATOM 3979 O O . CYS B 1 160 ? -5.258 -5.664 13.492 1 78.75 160 CYS B O 1
ATOM 3981 N N . ILE B 1 161 ? -3.918 -6.34 11.766 1 70 161 ILE B N 1
ATOM 3982 C CA . ILE B 1 161 ? -3.67 -7.605 12.445 1 70 161 ILE B CA 1
ATOM 3983 C C . ILE B 1 161 ? -2.621 -7.406 13.539 1 70 161 ILE B C 1
ATOM 3985 O O . ILE B 1 161 ? -1.438 -7.227 13.242 1 70 161 ILE B O 1
ATOM 3989 N N . ALA B 1 162 ? -2.869 -6.469 14.461 1 57.91 162 ALA B N 1
ATOM 3990 C CA . ALA B 1 162 ? -2.057 -6.125 15.625 1 57.91 162 ALA B CA 1
ATOM 3991 C C . ALA B 1 162 ? -1.488 -7.379 16.281 1 57.91 162 ALA B C 1
ATOM 3993 O O . ALA B 1 162 ? -0.385 -7.352 16.828 1 57.91 162 ALA B O 1
ATOM 3994 N N . ASP B 1 163 ? -2.238 -8.422 16.344 1 61.94 163 ASP B N 1
ATOM 3995 C CA . ASP B 1 163 ? -1.807 -9.352 17.391 1 61.94 163 ASP B CA 1
ATOM 3996 C C . ASP B 1 163 ? -0.697 -10.266 16.875 1 61.94 163 ASP B C 1
ATOM 3998 O O . ASP B 1 163 ? -0.97 -11.344 16.344 1 61.94 163 ASP B O 1
ATOM 4002 N N . ALA B 1 164 ? 0.443 -9.469 16.625 1 67.38 164 ALA B N 1
ATOM 4003 C CA . ALA B 1 164 ? 1.62 -10.266 16.297 1 67.38 164 ALA B CA 1
ATOM 4004 C C . ALA B 1 164 ? 1.788 -11.43 17.266 1 67.38 164 ALA B C 1
ATOM 4006 O O . ALA B 1 164 ? 1.445 -11.312 18.453 1 67.38 164 ALA B O 1
ATOM 4007 N N . GLU B 1 165 ? 1.963 -12.625 16.641 1 76.5 165 GLU B N 1
ATOM 4008 C CA . GLU B 1 165 ? 2.207 -13.828 17.422 1 76.5 165 GLU B CA 1
ATOM 4009 C C . GLU B 1 165 ? 3.393 -13.648 18.359 1 76.5 165 GLU B C 1
ATOM 4011 O O . GLU B 1 165 ? 4.352 -12.953 18.031 1 76.5 165 GLU B O 1
ATOM 4016 N N . ASP B 1 166 ? 3.123 -14.008 19.562 1 85.69 166 ASP B N 1
ATOM 4017 C CA . ASP B 1 166 ? 4.281 -14.125 20.453 1 85.69 166 ASP B CA 1
ATOM 4018 C C . ASP B 1 166 ? 5.094 -15.375 20.125 1 85.69 166 ASP B C 1
ATOM 4020 O O . ASP B 1 166 ? 4.938 -16.406 20.766 1 85.69 166 ASP B O 1
ATOM 4024 N N . LEU B 1 167 ? 6.004 -15.203 19.172 1 93.31 167 LEU B N 1
ATOM 4025 C CA . LEU B 1 167 ? 6.77 -16.344 18.688 1 93.31 167 LEU B CA 1
ATOM 4026 C C . LEU B 1 167 ? 8.094 -16.469 19.438 1 93.31 167 LEU B C 1
ATOM 4028 O O . LEU B 1 167 ? 8.672 -15.469 19.859 1 93.31 167 LEU B O 1
ATOM 4032 N N . HIS B 1 168 ? 8.5 -17.75 19.594 1 96.62 168 HIS B N 1
ATOM 4033 C CA . HIS B 1 168 ? 9.797 -18.078 20.172 1 96.62 168 HIS B CA 1
ATOM 4034 C C . HIS B 1 168 ? 10.617 -18.969 19.234 1 96.62 168 HIS B C 1
ATOM 4036 O O . HIS B 1 168 ? 10.055 -19.719 18.453 1 96.62 168 HIS B O 1
ATOM 4042 N N . ILE B 1 169 ? 11.891 -18.797 19.406 1 97.31 169 ILE B N 1
ATOM 4043 C CA . ILE B 1 169 ? 12.781 -19.641 18.609 1 97.31 169 ILE B CA 1
ATOM 4044 C C . ILE B 1 169 ? 12.992 -20.984 19.328 1 97.31 169 ILE B C 1
ATOM 4046 O O . ILE B 1 169 ? 13.18 -21.016 20.547 1 97.31 169 ILE B O 1
ATOM 4050 N N . ASP B 1 170 ? 12.969 -22.016 18.578 1 96.56 170 ASP B N 1
ATOM 4051 C CA . ASP B 1 170 ? 13.164 -23.359 19.125 1 96.56 170 ASP B CA 1
ATOM 4052 C C . ASP B 1 170 ? 14.641 -23.672 19.312 1 96.56 170 ASP B C 1
ATOM 4054 O O . ASP B 1 170 ? 15.359 -23.922 18.344 1 96.56 170 ASP B O 1
ATOM 4058 N N . GLU B 1 171 ? 15.031 -23.797 20.5 1 94.81 171 GLU B N 1
ATOM 4059 C CA . GLU B 1 171 ? 16.422 -24.031 20.828 1 94.81 171 GLU B CA 1
ATOM 4060 C C . GLU B 1 171 ? 16.906 -25.359 20.234 1 94.81 171 GLU B C 1
ATOM 4062 O O . GLU B 1 171 ? 18.078 -25.484 19.891 1 94.81 171 GLU B O 1
ATOM 4067 N N . LYS B 1 172 ? 16.016 -26.266 20.078 1 93.81 172 LYS B N 1
ATOM 4068 C CA . LYS B 1 172 ? 16.375 -27.594 19.578 1 93.81 172 LYS B CA 1
ATOM 4069 C C . LYS B 1 172 ? 16.844 -27.516 18.125 1 93.81 172 LYS B C 1
ATOM 4071 O O . LYS B 1 172 ? 17.516 -28.422 17.641 1 93.81 172 LYS B O 1
ATOM 4076 N N . THR B 1 173 ? 16.469 -26.438 17.453 1 94.81 173 THR B N 1
ATOM 4077 C CA . THR B 1 173 ? 16.766 -26.359 16.016 1 94.81 173 THR B CA 1
ATOM 4078 C C . THR B 1 173 ? 18.031 -25.547 15.773 1 94.81 173 THR B C 1
ATOM 4080 O O . THR B 1 173 ? 18.547 -25.531 14.656 1 94.81 173 THR B O 1
ATOM 4083 N N . LEU B 1 174 ? 18.672 -25.078 16.703 1 93.62 174 LEU B N 1
ATOM 4084 C CA . LEU B 1 174 ? 19.734 -24.078 16.578 1 93.62 174 LEU B CA 1
ATOM 4085 C C . LEU B 1 174 ? 21 -24.703 16.031 1 93.62 174 LEU B C 1
ATOM 4087 O O . LEU B 1 174 ? 21.438 -25.766 16.5 1 93.62 174 LEU B O 1
ATOM 4091 N N . HIS B 1 175 ? 21.516 -24.016 15.078 1 91.56 175 HIS B N 1
ATOM 4092 C CA . HIS B 1 175 ? 22.875 -24.359 14.664 1 91.56 175 HIS B CA 1
ATOM 4093 C C . HIS B 1 175 ? 23.891 -23.984 15.75 1 91.56 175 HIS B C 1
ATOM 4095 O O . HIS B 1 175 ? 23.641 -23.094 16.562 1 91.56 175 HIS B O 1
ATOM 4101 N N . SER B 1 176 ? 25.047 -24.5 15.648 1 90 176 SER B N 1
ATOM 4102 C CA . SER B 1 176 ? 26.047 -24.328 16.703 1 90 176 SER B CA 1
ATOM 4103 C C . SER B 1 176 ? 26.672 -22.938 16.656 1 90 176 SER B C 1
ATOM 4105 O O . SER B 1 176 ? 27.25 -22.484 17.641 1 90 176 SER B O 1
ATOM 4107 N N . SER B 1 177 ? 26.531 -22.344 15.523 1 92 177 SER B N 1
ATOM 4108 C CA . SER B 1 177 ? 27.109 -21 15.398 1 92 177 SER B CA 1
ATOM 4109 C C . SER B 1 177 ? 26.141 -19.938 15.867 1 92 177 SER B C 1
ATOM 4111 O O . SER B 1 177 ? 26.375 -18.734 15.656 1 92 177 SER B O 1
ATOM 4113 N N . LEU B 1 178 ? 25.062 -20.328 16.438 1 94.56 178 LEU B N 1
ATOM 4114 C CA . LEU B 1 178 ? 24.047 -19.375 16.859 1 94.56 178 LEU B CA 1
ATOM 4115 C C . LEU B 1 178 ? 23.844 -19.453 18.375 1 94.56 178 LEU B C 1
ATOM 4117 O O . LEU B 1 178 ? 23.875 -20.531 18.969 1 94.56 178 LEU B O 1
ATOM 4121 N N . MET B 1 179 ? 23.672 -18.297 18.984 1 94.5 179 MET B N 1
ATOM 4122 C CA . MET B 1 179 ? 23.297 -18.172 20.391 1 94.5 179 MET B CA 1
ATOM 4123 C C . MET B 1 179 ? 21.891 -17.609 20.516 1 94.5 179 MET B C 1
ATOM 4125 O O . MET B 1 179 ? 21.5 -16.703 19.766 1 94.5 179 MET B O 1
ATOM 4129 N N . LEU B 1 180 ? 21.234 -18.141 21.469 1 95.31 180 LEU B N 1
ATOM 4130 C CA . LEU B 1 180 ? 19.859 -17.734 21.719 1 95.31 180 LEU B CA 1
ATOM 4131 C C . LEU B 1 180 ? 19.734 -17 23.047 1 95.31 180 LEU B C 1
ATOM 4133 O O . LEU B 1 180 ? 20.312 -17.422 24.047 1 95.31 180 LEU B O 1
ATOM 4137 N N . SER B 1 181 ? 19.031 -15.953 22.984 1 95.75 181 SER B N 1
ATOM 4138 C CA . SER B 1 181 ? 18.812 -15.203 24.203 1 95.75 181 SER B CA 1
ATOM 4139 C C . SER B 1 181 ? 17.938 -15.984 25.188 1 95.75 181 SER B C 1
ATOM 4141 O O . SER B 1 181 ? 17.344 -17 24.812 1 95.75 181 SER B O 1
ATOM 4143 N N . GLU B 1 182 ? 17.812 -15.453 26.406 1 94.81 182 GLU B N 1
ATOM 4144 C CA . GLU B 1 182 ? 17 -16.094 27.438 1 94.81 182 GLU B CA 1
ATOM 4145 C C . GLU B 1 182 ? 15.516 -16.016 27.094 1 94.81 182 GLU B C 1
ATOM 4147 O O . GLU B 1 182 ? 14.758 -16.938 27.406 1 94.81 182 GLU B O 1
ATOM 4152 N N . SER B 1 183 ? 15.156 -14.969 26.438 1 94.5 183 SER B N 1
ATOM 4153 C CA . SER B 1 183 ? 13.758 -14.789 26.062 1 94.5 183 SER B CA 1
ATOM 4154 C C . SER B 1 183 ? 13.391 -15.648 24.859 1 94.5 183 SER B C 1
ATOM 4156 O O . SER B 1 183 ? 12.219 -15.742 24.484 1 94.5 183 SER B O 1
ATOM 4158 N N . LYS B 1 184 ? 14.391 -16.234 24.203 1 96.44 184 LYS B N 1
ATOM 4159 C CA . LYS B 1 184 ? 14.234 -17.078 23.031 1 96.44 184 LYS B CA 1
ATOM 4160 C C . LYS B 1 184 ? 13.719 -16.281 21.828 1 96.44 184 LYS B C 1
ATOM 4162 O O . LYS B 1 184 ? 12.938 -16.797 21.031 1 96.44 184 LYS B O 1
ATOM 4167 N N . LYS B 1 185 ? 14.164 -15.023 21.797 1 96.88 185 LYS B N 1
ATOM 4168 C CA . LYS B 1 185 ? 13.672 -14.18 20.719 1 96.88 185 LYS B CA 1
ATOM 4169 C C . LYS B 1 185 ? 14.82 -13.633 19.875 1 96.88 185 LYS B C 1
ATOM 4171 O O . LYS B 1 185 ? 14.617 -13.227 18.719 1 96.88 185 LYS B O 1
ATOM 4176 N N . ARG B 1 186 ? 15.992 -13.672 20.422 1 97.62 186 ARG B N 1
ATOM 4177 C CA . ARG B 1 186 ? 17.125 -13.062 19.719 1 97.62 186 ARG B CA 1
ATOM 4178 C C . ARG B 1 186 ? 18.141 -14.109 19.312 1 97.62 186 ARG B C 1
ATOM 4180 O O . ARG B 1 186 ? 18.531 -14.953 20.125 1 97.62 186 ARG B O 1
ATOM 4187 N N . LEU B 1 187 ? 18.562 -14.07 18.109 1 96.94 187 LEU B N 1
ATOM 4188 C CA . LEU B 1 187 ? 19.594 -14.945 17.562 1 96.94 187 LEU B CA 1
ATOM 4189 C C . LEU B 1 187 ? 20.859 -14.156 17.234 1 96.94 187 LEU B C 1
ATOM 4191 O O . LEU B 1 187 ? 20.812 -13.148 16.531 1 96.94 187 LEU B O 1
ATOM 4195 N N . THR B 1 188 ? 21.938 -14.609 17.781 1 96.62 188 THR B N 1
ATOM 4196 C CA . THR B 1 188 ? 23.203 -13.938 17.547 1 96.62 188 THR B CA 1
ATOM 4197 C C . THR B 1 188 ? 24.203 -14.891 16.891 1 96.62 188 THR B C 1
ATOM 4199 O O . THR B 1 188 ? 24.375 -16.031 17.344 1 96.62 188 THR B O 1
ATOM 4202 N N . PHE B 1 189 ? 24.859 -14.422 15.875 1 96.62 189 PHE B N 1
ATOM 4203 C CA . PHE B 1 189 ? 25.875 -15.203 15.188 1 96.62 189 PHE B CA 1
ATOM 4204 C C . PHE B 1 189 ? 27.203 -15.117 15.922 1 96.62 189 PHE B C 1
ATOM 4206 O O . PHE B 1 189 ? 27.656 -14.016 16.25 1 96.62 189 PHE B O 1
ATOM 4213 N N . VAL B 1 190 ? 27.703 -16.281 16.141 1 92.38 190 VAL B N 1
ATOM 4214 C CA . VAL B 1 190 ? 29 -16.328 16.812 1 92.38 190 VAL B CA 1
ATOM 4215 C C . VAL B 1 190 ? 29.984 -17.125 15.945 1 92.38 190 VAL B C 1
ATOM 4217 O O . VAL B 1 190 ? 29.719 -18.281 15.594 1 92.38 190 VAL B O 1
ATOM 4220 N N . LYS B 1 191 ? 31.078 -16.547 15.516 1 77.5 191 LYS B N 1
ATOM 4221 C CA . LYS B 1 191 ? 32.062 -17.188 14.641 1 77.5 191 LYS B CA 1
ATOM 4222 C C . LYS B 1 191 ? 32.688 -18.406 15.312 1 77.5 191 LYS B C 1
ATOM 4224 O O . LYS B 1 191 ? 32.812 -19.453 14.688 1 77.5 191 LYS B O 1
ATOM 4229 N N . LYS B 1 192 ? 33.156 -18.25 16.516 1 72.31 192 LYS B N 1
ATOM 4230 C CA . LYS B 1 192 ? 33.781 -19.344 17.234 1 72.31 192 LYS B CA 1
ATOM 4231 C C . LYS B 1 192 ? 32.75 -20.234 17.906 1 72.31 192 LYS B C 1
ATOM 4233 O O . LYS B 1 192 ? 31.844 -19.734 18.578 1 72.31 192 LYS B O 1
ATOM 4238 N N . LYS B 1 193 ? 32.656 -21.547 17.406 1 64.31 193 LYS B N 1
ATOM 4239 C CA . LYS B 1 193 ? 31.734 -22.516 17.969 1 64.31 193 LYS B CA 1
ATOM 4240 C C . LYS B 1 193 ? 31.734 -22.469 19.484 1 64.31 193 LYS B C 1
ATOM 4242 O O . LYS B 1 193 ? 32.75 -22.766 20.125 1 64.31 193 LYS B O 1
ATOM 4247 N N . VAL B 1 194 ? 30.984 -21.547 19.922 1 60.25 194 VAL B N 1
ATOM 4248 C CA . VAL B 1 194 ? 31.094 -21.328 21.375 1 60.25 194 VAL B CA 1
ATOM 4249 C C . VAL B 1 194 ? 30.203 -22.344 22.109 1 60.25 194 VAL B C 1
ATOM 4251 O O . VAL B 1 194 ? 30.547 -22.812 23.188 1 60.25 194 VAL B O 1
ATOM 4254 N N . HIS B 1 195 ? 29.016 -22.688 21.359 1 64.62 195 HIS B N 1
ATOM 4255 C CA . HIS B 1 195 ? 28.094 -23.438 22.219 1 64.62 195 HIS B CA 1
ATOM 4256 C C . HIS B 1 195 ? 27.969 -24.891 21.766 1 64.62 195 HIS B C 1
ATOM 4258 O O . HIS B 1 195 ? 27.953 -25.156 20.562 1 64.62 195 HIS B O 1
ATOM 4264 N N . SER B 1 196 ? 28.266 -25.719 22.641 1 72.62 196 SER B N 1
ATOM 4265 C CA . SER B 1 196 ? 28.094 -27.141 22.391 1 72.62 196 SER B CA 1
ATOM 4266 C C . SER B 1 196 ? 26.656 -27.578 22.656 1 72.62 196 SER B C 1
ATOM 4268 O O . SER B 1 196 ? 26.203 -27.578 23.797 1 72.62 196 SER B O 1
ATOM 4270 N N . TYR B 1 197 ? 25.812 -27.656 21.594 1 79.5 197 TYR B N 1
ATOM 4271 C CA . TYR B 1 197 ? 24.469 -28.203 21.75 1 79.5 197 TYR B CA 1
ATOM 4272 C C . TYR B 1 197 ? 24.453 -29.703 21.453 1 79.5 197 TYR B C 1
ATOM 4274 O O . TYR B 1 197 ? 25.203 -30.188 20.594 1 79.5 197 TYR B O 1
ATOM 4282 N N . PRO B 1 198 ? 23.625 -30.375 22.328 1 84.31 198 PRO B N 1
ATOM 4283 C CA . PRO B 1 198 ? 23.5 -31.797 21.984 1 84.31 198 PRO B CA 1
ATOM 4284 C C . PRO B 1 198 ? 22.953 -32.031 20.578 1 84.31 198 PRO B C 1
ATOM 4286 O O . PRO B 1 198 ? 22.094 -31.266 20.109 1 84.31 198 PRO B O 1
ATOM 4289 N N . ASP B 1 199 ? 23.547 -32.969 19.969 1 85.69 199 ASP B N 1
ATOM 4290 C CA . ASP B 1 199 ? 23.078 -33.281 18.625 1 85.69 199 ASP B CA 1
ATOM 4291 C C . ASP B 1 199 ? 21.688 -33.906 18.672 1 85.69 199 ASP B C 1
ATOM 4293 O O . ASP B 1 199 ? 21.375 -34.688 19.578 1 85.69 199 ASP B O 1
ATOM 4297 N N . CYS B 1 200 ? 20.781 -33.5 17.891 1 89.56 200 CYS B N 1
ATOM 4298 C CA . CYS B 1 200 ? 19.438 -34.031 17.719 1 89.56 200 CYS B CA 1
ATOM 4299 C C . CYS B 1 200 ? 18.969 -33.875 16.266 1 89.56 200 CYS B C 1
ATOM 4301 O O . CYS B 1 200 ? 19.516 -33.062 15.523 1 89.56 200 CYS B O 1
ATOM 4303 N N . PRO B 1 201 ? 18.078 -34.688 15.891 1 90.06 201 PRO B N 1
ATOM 4304 C CA . PRO B 1 201 ? 17.625 -34.625 14.492 1 90.06 201 PRO B CA 1
ATOM 4305 C C . PRO B 1 201 ? 17.062 -33.281 14.102 1 90.06 201 PRO B C 1
ATOM 4307 O O . PRO B 1 201 ? 17.094 -32.906 12.93 1 90.06 201 PRO B O 1
ATOM 4310 N N . GLU B 1 202 ? 16.625 -32.5 15.07 1 93 202 GLU B N 1
ATOM 4311 C CA . GLU B 1 202 ? 15.969 -31.234 14.797 1 93 202 GLU B CA 1
ATOM 4312 C C . GLU B 1 202 ? 16.984 -30.125 14.562 1 93 202 GLU B C 1
ATOM 4314 O O . GLU B 1 202 ? 16.672 -29.094 13.953 1 93 202 GLU B O 1
ATOM 4319 N N . ARG B 1 203 ? 18.203 -30.344 14.977 1 93.56 203 ARG B N 1
ATOM 4320 C CA . ARG B 1 203 ? 19.203 -29.281 14.969 1 93.56 203 ARG B CA 1
ATOM 4321 C C . ARG B 1 203 ? 19.844 -29.141 13.594 1 93.56 203 ARG B C 1
ATOM 4323 O O . ARG B 1 203 ? 20.188 -30.125 12.961 1 93.56 203 ARG B O 1
ATOM 4330 N N . PHE B 1 204 ? 19.969 -27.984 13.156 1 93 204 PHE B N 1
ATOM 4331 C CA . PHE B 1 204 ? 20.688 -27.734 11.914 1 93 204 PHE B CA 1
ATOM 4332 C C . PHE B 1 204 ? 22.172 -27.984 12.094 1 93 204 PHE B C 1
ATOM 4334 O O . PHE B 1 204 ? 22.766 -27.578 13.102 1 93 204 PHE B O 1
ATOM 4341 N N . ALA B 1 205 ? 22.797 -28.547 11.141 1 90.06 205 ALA B N 1
ATOM 4342 C CA . ALA B 1 205 ? 24.188 -28.938 11.312 1 90.06 205 ALA B CA 1
ATOM 4343 C C . ALA B 1 205 ? 25.125 -28.062 10.484 1 90.06 205 ALA B C 1
ATOM 4345 O O . ALA B 1 205 ? 26.266 -27.812 10.875 1 90.06 205 ALA B O 1
ATOM 4346 N N . HIS B 1 206 ? 24.672 -27.594 9.406 1 90.12 206 HIS B N 1
ATOM 4347 C CA . HIS B 1 206 ? 25.625 -26.938 8.508 1 90.12 206 HIS B CA 1
ATOM 4348 C C . HIS B 1 206 ? 25.312 -25.453 8.367 1 90.12 206 HIS B C 1
ATOM 4350 O O . HIS B 1 206 ? 26.219 -24.609 8.453 1 90.12 206 HIS B O 1
ATOM 4356 N N . TRP B 1 207 ? 24.062 -25.188 8.172 1 92.44 207 TRP B N 1
ATOM 4357 C CA . TRP B 1 207 ? 23.672 -23.797 7.957 1 92.44 207 TRP B CA 1
ATOM 4358 C C . TRP B 1 207 ? 23.188 -23.156 9.258 1 92.44 207 TRP B C 1
ATOM 4360 O O . TRP B 1 207 ? 22.5 -23.797 10.055 1 92.44 207 TRP B O 1
ATOM 4370 N N . PRO B 1 208 ? 23.531 -21.891 9.445 1 93.69 208 PRO B N 1
ATOM 4371 C CA . PRO B 1 208 ? 23.156 -21.219 10.695 1 93.69 208 PRO B CA 1
ATOM 4372 C C . PRO B 1 208 ? 21.688 -20.828 10.742 1 93.69 208 PRO B C 1
ATOM 4374 O O . PRO B 1 208 ? 21.344 -19.641 10.805 1 93.69 208 PRO B O 1
ATOM 4377 N N . ASN B 1 209 ? 20.844 -21.797 10.781 1 95.56 209 ASN B N 1
ATOM 4378 C CA . ASN B 1 209 ? 19.391 -21.625 10.758 1 95.56 209 ASN B CA 1
ATOM 4379 C C . ASN B 1 209 ? 18.781 -21.922 12.125 1 95.56 209 ASN B C 1
ATOM 4381 O O . ASN B 1 209 ? 19.438 -22.5 13 1 95.56 209 ASN B O 1
ATOM 4385 N N . ALA B 1 210 ? 17.625 -21.469 12.289 1 96.31 210 ALA B N 1
ATOM 4386 C CA . ALA B 1 210 ? 16.766 -21.797 13.414 1 96.31 210 ALA B CA 1
ATOM 4387 C C . ALA B 1 210 ? 15.289 -21.719 13.023 1 96.31 210 ALA B C 1
ATOM 4389 O O . ALA B 1 210 ? 14.922 -20.922 12.148 1 96.31 210 ALA B O 1
ATOM 4390 N N . LEU B 1 211 ? 14.453 -22.5 13.641 1 97.12 211 LEU B N 1
ATOM 4391 C CA . LEU B 1 211 ? 13.016 -22.469 13.398 1 97.12 211 LEU B CA 1
ATOM 4392 C C . LEU B 1 211 ? 12.273 -21.984 14.641 1 97.12 211 LEU B C 1
ATOM 4394 O O . LEU B 1 211 ? 12.789 -22.078 15.758 1 97.12 211 LEU B O 1
ATOM 4398 N N . GLY B 1 212 ? 11.18 -21.469 14.344 1 96.56 212 GLY B N 1
ATOM 4399 C CA . GLY B 1 212 ? 10.305 -21.125 15.453 1 96.56 212 GLY B CA 1
ATOM 4400 C C . GLY B 1 212 ? 9.688 -22.328 16.141 1 96.56 212 GLY B C 1
ATOM 4401 O O . GLY B 1 212 ? 9.492 -23.375 15.508 1 96.56 212 GLY B O 1
ATOM 4402 N N . LEU B 1 213 ? 9.336 -22.094 17.359 1 96.38 213 LEU B N 1
ATOM 4403 C CA . LEU B 1 213 ? 8.734 -23.141 18.188 1 96.38 213 LEU B CA 1
ATOM 4404 C C . LEU B 1 213 ? 7.277 -23.359 17.797 1 96.38 213 LEU B C 1
ATOM 4406 O O . LEU B 1 213 ? 6.824 -24.5 17.688 1 96.38 213 LEU B O 1
ATOM 4410 N N . GLU B 1 214 ? 6.531 -22.266 17.625 1 95 214 GLU B N 1
ATOM 4411 C CA . GLU B 1 214 ? 5.105 -22.344 17.312 1 95 214 GLU B CA 1
ATOM 4412 C C . GLU B 1 214 ? 4.867 -22.766 15.867 1 95 214 GLU B C 1
ATOM 4414 O O . GLU B 1 214 ? 5.613 -22.375 14.969 1 95 214 GLU B O 1
ATOM 4419 N N . SER B 1 215 ? 3.863 -23.547 15.656 1 95.06 215 SER B N 1
ATOM 4420 C CA . SER B 1 215 ? 3.488 -24 14.32 1 95.06 215 SER B CA 1
ATOM 4421 C C . SER B 1 215 ? 2.072 -23.562 13.961 1 95.06 215 SER B C 1
ATOM 4423 O O . SER B 1 215 ? 1.221 -23.422 14.844 1 95.06 215 SER B O 1
ATOM 4425 N N . PHE B 1 216 ? 1.837 -23.328 12.68 1 94.56 216 PHE B N 1
ATOM 4426 C CA . PHE B 1 216 ? 0.539 -22.875 12.203 1 94.56 216 PHE B CA 1
ATOM 4427 C C . PHE B 1 216 ? 0.04 -23.75 11.062 1 94.56 216 PHE B C 1
ATOM 4429 O O . PHE B 1 216 ? 0.82 -24.156 10.195 1 94.56 216 PHE B O 1
ATOM 4436 N N . GLN B 1 217 ? -1.265 -24.062 11.078 1 95.75 217 GLN B N 1
ATOM 4437 C CA . GLN B 1 217 ? -1.833 -24.875 10.016 1 95.75 217 GLN B CA 1
ATOM 4438 C C . GLN B 1 217 ? -3.191 -24.344 9.57 1 95.75 217 GLN B C 1
ATOM 4440 O O . GLN B 1 217 ? -3.979 -25.078 8.961 1 95.75 217 GLN B O 1
ATOM 4445 N N . SER B 1 218 ? -3.473 -23.172 10.008 1 92.81 218 SER B N 1
ATOM 4446 C CA . SER B 1 218 ? -4.684 -22.469 9.594 1 92.81 218 SER B CA 1
ATOM 4447 C C . SER B 1 218 ? -4.656 -21.016 10.047 1 92.81 218 SER B C 1
ATOM 4449 O O . SER B 1 218 ? -3.861 -20.641 10.914 1 92.81 218 SER B O 1
ATOM 4451 N N . GLY B 1 219 ? -5.414 -20.188 9.336 1 89.94 219 GLY B N 1
ATOM 4452 C CA . GLY B 1 219 ? -5.637 -18.844 9.82 1 89.94 219 GLY B CA 1
ATOM 4453 C C . GLY B 1 219 ? -4.574 -17.859 9.367 1 89.94 219 GLY B C 1
ATOM 4454 O O . GLY B 1 219 ? -3.793 -18.156 8.461 1 89.94 219 GLY B O 1
ATOM 4455 N N . LEU B 1 220 ? -4.727 -16.656 9.883 1 90.5 220 LEU B N 1
ATOM 4456 C CA . LEU B 1 220 ? -3.828 -15.555 9.57 1 90.5 220 LEU B CA 1
ATOM 4457 C C . LEU B 1 220 ? -2.828 -15.336 10.695 1 90.5 220 LEU B C 1
ATOM 4459 O O . LEU B 1 220 ? -3.219 -15.18 11.859 1 90.5 220 LEU B O 1
ATOM 4463 N N . HIS B 1 221 ? -1.55 -15.344 10.344 1 91.62 221 HIS B N 1
ATOM 4464 C CA . HIS B 1 221 ? -0.491 -15.188 11.328 1 91.62 221 HIS B CA 1
ATOM 4465 C C . HIS B 1 221 ? 0.543 -14.164 10.875 1 91.62 221 HIS B C 1
ATOM 4467 O O . HIS B 1 221 ? 0.796 -14.023 9.672 1 91.62 221 HIS B O 1
ATOM 4473 N N . THR B 1 222 ? 1.091 -13.469 11.852 1 92.44 222 THR B N 1
ATOM 4474 C CA . THR B 1 222 ? 2.107 -12.477 11.516 1 92.44 222 THR B CA 1
ATOM 4475 C C . THR B 1 222 ? 3.178 -12.406 12.602 1 92.44 222 THR B C 1
ATOM 4477 O O . THR B 1 222 ? 2.896 -12.656 13.773 1 92.44 222 THR B O 1
ATOM 4480 N N . TRP B 1 223 ? 4.406 -12.164 12.188 1 93.06 223 TRP B N 1
ATOM 4481 C CA . TRP B 1 223 ? 5.484 -11.844 13.117 1 93.06 223 TRP B CA 1
ATOM 4482 C C . TRP B 1 223 ? 6.477 -10.875 12.484 1 93.06 223 TRP B C 1
ATOM 4484 O O . TRP B 1 223 ? 6.52 -10.727 11.258 1 93.06 223 TRP B O 1
ATOM 4494 N N . THR B 1 224 ? 7.148 -10.133 13.344 1 93.5 224 THR B N 1
ATOM 4495 C CA . THR B 1 224 ? 8.117 -9.133 12.898 1 93.5 224 THR B CA 1
ATOM 4496 C C . THR B 1 224 ? 9.492 -9.414 13.484 1 93.5 224 THR B C 1
ATOM 4498 O O . THR B 1 224 ? 9.617 -9.781 14.656 1 93.5 224 THR B O 1
ATOM 4501 N N . VAL B 1 225 ? 10.492 -9.273 12.633 1 96.25 225 VAL B N 1
ATOM 4502 C CA . VAL B 1 225 ? 11.875 -9.523 13.047 1 96.25 225 VAL B CA 1
ATOM 4503 C C . VAL B 1 225 ? 12.695 -8.242 12.922 1 96.25 225 VAL B C 1
ATOM 4505 O O . VAL B 1 225 ? 12.727 -7.621 11.852 1 96.25 225 VAL B O 1
ATOM 4508 N N . ASP B 1 226 ? 13.281 -7.871 13.992 1 97.19 226 ASP B N 1
ATOM 4509 C CA . ASP B 1 226 ? 14.234 -6.77 13.977 1 97.19 226 ASP B CA 1
ATOM 4510 C C . ASP B 1 226 ? 15.539 -7.188 13.312 1 97.19 226 ASP B C 1
ATOM 4512 O O . ASP B 1 226 ? 16.203 -8.133 13.758 1 97.19 226 ASP B O 1
ATOM 4516 N N . VAL B 1 227 ? 15.93 -6.508 12.273 1 97.25 227 VAL B N 1
ATOM 4517 C CA . VAL B 1 227 ? 17.094 -6.93 11.508 1 97.25 227 VAL B CA 1
ATOM 4518 C C . VAL B 1 227 ? 18.094 -5.77 11.398 1 97.25 227 VAL B C 1
ATOM 4520 O O . VAL B 1 227 ? 19.031 -5.816 10.602 1 97.25 227 VAL B O 1
ATOM 4523 N N . ARG B 1 228 ? 18.047 -4.766 12.148 1 94 228 ARG B N 1
ATOM 4524 C CA . ARG B 1 228 ? 18.766 -3.508 12.016 1 94 228 ARG B CA 1
ATOM 4525 C C . ARG B 1 228 ? 20.266 -3.727 12.164 1 94 228 ARG B C 1
ATOM 4527 O O . ARG B 1 228 ? 21.062 -3.049 11.508 1 94 228 ARG B O 1
ATOM 4534 N N . ASN B 1 229 ? 20.625 -4.734 12.867 1 93.81 229 ASN B N 1
ATOM 4535 C CA . ASN B 1 229 ? 22.031 -4.859 13.234 1 93.81 229 ASN B CA 1
ATOM 4536 C C . ASN B 1 229 ? 22.766 -5.84 12.328 1 93.81 229 ASN B C 1
ATOM 4538 O O . ASN B 1 229 ? 23.969 -6.02 12.445 1 93.81 229 ASN B O 1
ATOM 4542 N N . SER B 1 230 ? 22.047 -6.422 11.438 1 96.56 230 SER B N 1
ATOM 4543 C CA . SER B 1 230 ? 22.688 -7.484 10.664 1 96.56 230 SER B CA 1
ATOM 4544 C C . SER B 1 230 ? 22.703 -7.152 9.172 1 96.56 230 SER B C 1
ATOM 4546 O O . SER B 1 230 ? 21.719 -6.633 8.641 1 96.56 230 SER B O 1
ATOM 4548 N N . CYS B 1 231 ? 23.828 -7.547 8.539 1 95.06 231 CYS B N 1
ATOM 4549 C CA . CYS B 1 231 ? 23.938 -7.375 7.094 1 95.06 231 CYS B CA 1
ATOM 4550 C C . CYS B 1 231 ? 23.891 -8.719 6.375 1 95.06 231 CYS B C 1
ATOM 4552 O O . CYS B 1 231 ? 24.141 -8.789 5.172 1 95.06 231 CYS B O 1
ATOM 4554 N N . ALA B 1 232 ? 23.625 -9.719 7.078 1 97.31 232 ALA B N 1
ATOM 4555 C CA . ALA B 1 232 ? 23.516 -11.055 6.496 1 97.31 232 ALA B CA 1
ATOM 4556 C C . ALA B 1 232 ? 22.516 -11.906 7.277 1 97.31 232 ALA B C 1
ATOM 4558 O O . ALA B 1 232 ? 22.844 -12.461 8.328 1 97.31 232 ALA B O 1
ATOM 4559 N N . TYR B 1 233 ? 21.344 -11.984 6.738 1 98.19 233 TYR B N 1
ATOM 4560 C CA . TYR B 1 233 ? 20.281 -12.711 7.438 1 98.19 233 TYR B CA 1
ATOM 4561 C C . TYR B 1 233 ? 19.234 -13.234 6.457 1 98.19 233 TYR B C 1
ATOM 4563 O O . TYR B 1 233 ? 19.219 -12.836 5.293 1 98.19 233 TYR B O 1
ATOM 4571 N N . LYS B 1 234 ? 18.438 -14.172 6.945 1 98.44 234 LYS B N 1
ATOM 4572 C CA . LYS B 1 234 ? 17.234 -14.648 6.285 1 98.44 234 LYS B CA 1
ATOM 4573 C C . LYS B 1 234 ? 16.047 -14.656 7.254 1 98.44 234 LYS B C 1
ATOM 4575 O O . LYS B 1 234 ? 16.203 -15.016 8.422 1 98.44 234 LYS B O 1
ATOM 4580 N N . VAL B 1 235 ? 14.93 -14.188 6.77 1 98.5 235 VAL B N 1
ATOM 4581 C CA . VAL B 1 235 ? 13.68 -14.203 7.523 1 98.5 235 VAL B CA 1
ATOM 4582 C C . VAL B 1 235 ? 12.562 -14.797 6.672 1 98.5 235 VAL B C 1
ATOM 4584 O O . VAL B 1 235 ? 12.398 -14.422 5.508 1 98.5 235 VAL B O 1
ATOM 4587 N N . GLY B 1 236 ? 11.828 -15.773 7.27 1 98.31 236 GLY B N 1
ATOM 4588 C CA . GLY B 1 236 ? 10.727 -16.344 6.516 1 98.31 236 GLY B CA 1
ATOM 4589 C C . GLY B 1 236 ? 10.023 -17.469 7.25 1 98.31 236 GLY B C 1
ATOM 4590 O O . GLY B 1 236 ? 9.734 -17.359 8.445 1 98.31 236 GLY B O 1
ATOM 4591 N N . LEU B 1 237 ? 9.609 -18.453 6.488 1 98.12 237 LEU B N 1
ATOM 4592 C CA . LEU B 1 237 ? 8.891 -19.594 7.055 1 98.12 237 LEU B CA 1
ATOM 4593 C C . LEU B 1 237 ? 9.305 -20.891 6.367 1 98.12 237 LEU B C 1
ATOM 4595 O O . LEU B 1 237 ? 9.875 -20.859 5.273 1 98.12 237 LEU B O 1
ATOM 4599 N N . ALA B 1 238 ? 9.055 -21.984 7.062 1 97.81 238 ALA B N 1
ATOM 4600 C CA . ALA B 1 238 ? 9.406 -23.297 6.539 1 97.81 238 ALA B CA 1
ATOM 4601 C C . ALA B 1 238 ? 8.477 -24.375 7.102 1 97.81 238 ALA B C 1
ATOM 4603 O O . ALA B 1 238 ? 7.871 -24.188 8.156 1 97.81 238 ALA B O 1
ATOM 4604 N N . TYR B 1 239 ? 8.414 -25.406 6.293 1 96.75 239 TYR B N 1
ATOM 4605 C CA . TYR B 1 239 ? 7.785 -26.609 6.82 1 96.75 239 TYR B CA 1
ATOM 4606 C C . TYR B 1 239 ? 8.688 -27.297 7.836 1 96.75 239 TYR B C 1
ATOM 4608 O O . TYR B 1 239 ? 9.914 -27.125 7.812 1 96.75 239 TYR B O 1
ATOM 4616 N N . SER B 1 240 ? 8.039 -28.109 8.664 1 90 240 SER B N 1
ATOM 4617 C CA . SER B 1 240 ? 8.789 -28.859 9.664 1 90 240 SER B CA 1
ATOM 4618 C C . SER B 1 240 ? 9.719 -29.875 9.023 1 90 240 SER B C 1
ATOM 4620 O O . SER B 1 240 ? 10.742 -30.25 9.602 1 90 240 SER B O 1
ATOM 4622 N N . CYS B 1 241 ? 9.445 -30.25 7.801 1 89.5 241 CYS B N 1
ATOM 4623 C CA . CYS B 1 241 ? 10.18 -31.344 7.176 1 89.5 241 CYS B CA 1
ATOM 4624 C C . CYS B 1 241 ? 11.391 -30.812 6.414 1 89.5 241 CYS B C 1
ATOM 4626 O O . CYS B 1 241 ? 12.047 -31.562 5.684 1 89.5 241 CYS B O 1
ATOM 4628 N N . LEU B 1 242 ? 11.727 -29.625 6.523 1 90.69 242 LEU B N 1
ATOM 4629 C CA . LEU B 1 242 ? 12.922 -29.062 5.906 1 90.69 242 LEU B CA 1
ATOM 4630 C C . LEU B 1 242 ? 14.164 -29.844 6.305 1 90.69 242 LEU B C 1
ATOM 4632 O O . LEU B 1 242 ? 14.32 -30.219 7.469 1 90.69 242 LEU B O 1
ATOM 4636 N N . PRO B 1 243 ? 15.031 -30.109 5.281 1 89.5 243 PRO B N 1
ATOM 4637 C CA . PRO B 1 243 ? 16.281 -30.797 5.625 1 89.5 243 PRO B CA 1
ATOM 4638 C C . PRO B 1 243 ? 17.156 -29.984 6.566 1 89.5 243 PRO B C 1
ATOM 4640 O O . PRO B 1 243 ? 17.297 -28.766 6.387 1 89.5 243 PRO B O 1
ATOM 4643 N N . ARG B 1 244 ? 17.859 -30.703 7.52 1 91.81 244 ARG B N 1
ATOM 4644 C CA . ARG B 1 244 ? 18.578 -29.969 8.562 1 91.81 244 ARG B CA 1
ATOM 4645 C C . ARG B 1 244 ? 20.062 -30.359 8.586 1 91.81 244 ARG B C 1
ATOM 4647 O O . ARG B 1 244 ? 20.891 -29.578 9.039 1 91.81 244 ARG B O 1
ATOM 4654 N N . LYS B 1 245 ? 20.406 -31.516 8.109 1 90.12 245 LYS B N 1
ATOM 4655 C CA . LYS B 1 245 ? 21.734 -32.062 8.375 1 90.12 245 LYS B CA 1
ATOM 4656 C C . LYS B 1 245 ? 22.641 -31.891 7.16 1 90.12 245 LYS B C 1
ATOM 4658 O O . LYS B 1 245 ? 23.875 -31.859 7.297 1 90.12 245 LYS B O 1
ATOM 4663 N N . SER B 1 246 ? 22.078 -31.766 6.004 1 87 246 SER B N 1
ATOM 4664 C CA . SER B 1 246 ? 22.875 -31.797 4.781 1 87 246 SER B CA 1
ATOM 4665 C C . SER B 1 246 ? 23.547 -30.453 4.52 1 87 246 SER B C 1
ATOM 4667 O O . SER B 1 246 ? 23.031 -29.406 4.895 1 87 246 SER B O 1
ATOM 4669 N N . SER B 1 247 ? 24.75 -30.5 3.891 1 86.75 247 SER B N 1
ATOM 4670 C CA . SER B 1 247 ? 25.469 -29.312 3.467 1 86.75 247 SER B CA 1
ATOM 4671 C C . SER B 1 247 ? 25.062 -28.891 2.062 1 86.75 247 SER B C 1
ATOM 4673 O O . SER B 1 247 ? 25.469 -27.828 1.586 1 86.75 247 SER B O 1
ATOM 4675 N N . SER B 1 248 ? 24.234 -29.672 1.578 1 87.88 248 SER B N 1
ATOM 4676 C CA . SER B 1 248 ? 23.797 -29.375 0.218 1 87.88 248 SER B CA 1
ATOM 4677 C C . SER B 1 248 ? 22.906 -28.141 0.177 1 87.88 248 SER B C 1
ATOM 4679 O O . SER B 1 248 ? 22.328 -27.75 1.195 1 87.88 248 SER B O 1
ATOM 4681 N N . HIS B 1 249 ? 22.797 -27.531 -0.989 1 87.12 249 HIS B N 1
ATOM 4682 C CA . HIS B 1 249 ? 21.969 -26.344 -1.186 1 87.12 249 HIS B CA 1
ATOM 4683 C C . HIS B 1 249 ? 20.5 -26.625 -0.851 1 87.12 249 HIS B C 1
ATOM 4685 O O . HIS B 1 249 ? 19.75 -25.719 -0.48 1 87.12 249 HIS B O 1
ATOM 4691 N N . GLU B 1 250 ? 20.234 -27.875 -0.819 1 84.38 250 GLU B N 1
ATOM 4692 C CA . GLU B 1 250 ? 18.859 -28.266 -0.556 1 84.38 250 GLU B CA 1
ATOM 4693 C C . GLU B 1 250 ? 18.469 -28 0.898 1 84.38 250 GLU B C 1
ATOM 4695 O O . GLU B 1 250 ? 17.281 -27.891 1.226 1 84.38 250 GLU B O 1
ATOM 4700 N N . SER B 1 251 ? 19.5 -27.875 1.732 1 86.31 251 SER B N 1
ATOM 4701 C CA . SER B 1 251 ? 19.234 -27.641 3.146 1 86.31 251 SER B CA 1
ATOM 4702 C C . SER B 1 251 ? 19.281 -26.156 3.479 1 86.31 251 SER B C 1
ATOM 4704 O O . SER B 1 251 ? 19.016 -25.75 4.613 1 86.31 251 SER B O 1
ATOM 4706 N N . ARG B 1 252 ? 19.578 -25.391 2.508 1 92.25 252 ARG B N 1
ATOM 4707 C CA . ARG B 1 252 ? 19.609 -23.938 2.682 1 92.25 252 ARG B CA 1
ATOM 4708 C C . ARG B 1 252 ? 18.219 -23.328 2.572 1 92.25 252 ARG B C 1
ATOM 4710 O O . ARG B 1 252 ? 17.453 -23.672 1.664 1 92.25 252 ARG B O 1
ATOM 4717 N N . LEU B 1 253 ? 17.938 -22.469 3.498 1 96.56 253 LEU B N 1
ATOM 4718 C CA . LEU B 1 253 ? 16.641 -21.812 3.439 1 96.56 253 LEU B CA 1
ATOM 4719 C C . LEU B 1 253 ? 16.453 -21.109 2.1 1 96.56 253 LEU B C 1
ATOM 4721 O O . LEU B 1 253 ? 17.344 -20.375 1.648 1 96.56 253 LEU B O 1
ATOM 4725 N N . GLY B 1 254 ? 15.344 -21.344 1.452 1 96.56 254 GLY B N 1
ATOM 4726 C CA . GLY B 1 254 ? 15.023 -20.688 0.188 1 96.56 254 GLY B CA 1
ATOM 4727 C C . GLY B 1 254 ? 15.391 -21.531 -1.02 1 96.56 254 GLY B C 1
ATOM 4728 O O . GLY B 1 254 ? 14.953 -21.25 -2.137 1 96.56 254 GLY B O 1
ATOM 4729 N N . TYR B 1 255 ? 16.125 -22.609 -0.864 1 95 255 TYR B N 1
ATOM 4730 C CA . TYR B 1 255 ? 16.625 -23.391 -1.991 1 95 255 TYR B CA 1
ATOM 4731 C C . TYR B 1 255 ? 15.914 -24.734 -2.078 1 95 255 TYR B C 1
ATOM 4733 O O . TYR B 1 255 ? 16.391 -25.656 -2.734 1 95 255 TYR B O 1
ATOM 4741 N N . ASN B 1 256 ? 14.906 -24.812 -1.347 1 93.69 256 ASN B N 1
ATOM 4742 C CA . ASN B 1 256 ? 14.07 -26.016 -1.335 1 93.69 256 ASN B CA 1
ATOM 4743 C C . ASN B 1 256 ? 12.586 -25.656 -1.422 1 93.69 256 ASN B C 1
ATOM 4745 O O . ASN B 1 256 ? 12.219 -24.484 -1.355 1 93.69 256 ASN B O 1
ATOM 4749 N N . SER B 1 257 ? 11.758 -26.625 -1.603 1 93.94 257 SER B N 1
ATOM 4750 C CA . SER B 1 257 ? 10.328 -26.406 -1.771 1 93.94 257 SER B CA 1
ATOM 4751 C C . SER B 1 257 ? 9.633 -26.234 -0.424 1 93.94 257 SER B C 1
ATOM 4753 O O . SER B 1 257 ? 8.422 -26 -0.369 1 93.94 257 SER B O 1
ATOM 4755 N N . SER B 1 258 ? 10.445 -26.25 0.65 1 95.62 258 SER B N 1
ATOM 4756 C CA . SER B 1 258 ? 9.836 -26.281 1.977 1 95.62 258 SER B CA 1
ATOM 4757 C C . SER B 1 258 ? 10.047 -24.953 2.705 1 95.62 258 SER B C 1
ATOM 4759 O O . SER B 1 258 ? 9.656 -24.812 3.867 1 95.62 258 SER B O 1
ATOM 4761 N N . SER B 1 259 ? 10.703 -24.016 2.109 1 97.56 259 SER B N 1
ATOM 4762 C CA . SER B 1 259 ? 10.953 -22.766 2.814 1 97.56 259 SER B CA 1
ATOM 4763 C C . SER B 1 259 ? 10.812 -21.562 1.883 1 97.56 259 SER B C 1
ATOM 4765 O O . SER B 1 259 ? 11.055 -21.688 0.679 1 97.56 259 SER B O 1
ATOM 4767 N N . TRP B 1 260 ? 10.289 -20.422 2.363 1 98.12 260 TRP B N 1
ATOM 4768 C CA . TRP B 1 260 ? 10.172 -19.109 1.741 1 98.12 260 TRP B CA 1
ATOM 4769 C C . TRP B 1 260 ? 10.906 -18.047 2.559 1 98.12 260 TRP B C 1
ATOM 4771 O O . TRP B 1 260 ? 10.586 -17.812 3.727 1 98.12 260 TRP B O 1
ATOM 4781 N N . VAL B 1 261 ? 11.891 -17.312 1.903 1 98.44 261 VAL B N 1
ATOM 4782 C CA . VAL B 1 261 ? 12.656 -16.422 2.775 1 98.44 261 VAL B CA 1
ATOM 4783 C C . VAL B 1 261 ? 12.953 -15.117 2.049 1 98.44 261 VAL B C 1
ATOM 4785 O O . VAL B 1 261 ? 13.055 -15.094 0.821 1 98.44 261 VAL B O 1
ATOM 4788 N N . PHE B 1 262 ? 12.969 -14.109 2.789 1 98.06 262 PHE B N 1
ATOM 4789 C CA . PHE B 1 262 ? 13.586 -12.828 2.467 1 98.06 262 PHE B CA 1
ATOM 4790 C C . PHE B 1 262 ? 14.984 -12.742 3.068 1 98.06 262 PHE B C 1
ATOM 4792 O O . PHE B 1 262 ? 15.195 -13.109 4.227 1 98.06 262 PHE B O 1
ATOM 4799 N N . SER B 1 263 ? 15.953 -12.297 2.236 1 97.44 263 SER B N 1
ATOM 4800 C CA . SER B 1 263 ? 17.328 -12.32 2.738 1 97.44 263 SER B CA 1
ATOM 4801 C C . SER B 1 263 ? 18.062 -11.039 2.371 1 97.44 263 SER B C 1
ATOM 4803 O O . SER B 1 263 ? 17.703 -10.352 1.419 1 97.44 263 SER B O 1
ATOM 4805 N N . ARG B 1 264 ? 18.969 -10.797 3.207 1 96.38 264 ARG B N 1
ATOM 4806 C CA . ARG B 1 264 ? 19.953 -9.75 2.939 1 96.38 264 ARG B CA 1
ATOM 4807 C C . ARG B 1 264 ? 21.375 -10.297 3.027 1 96.38 264 ARG B C 1
ATOM 4809 O O . ARG B 1 264 ? 21.688 -11.055 3.943 1 96.38 264 ARG B O 1
ATOM 4816 N N . TYR B 1 265 ? 22.172 -9.938 2.084 1 94.88 265 TYR B N 1
ATOM 4817 C CA . TYR B 1 265 ? 23.609 -10.133 2.127 1 94.88 265 TYR B CA 1
ATOM 4818 C C . TYR B 1 265 ? 24.344 -8.867 1.71 1 94.88 265 TYR B C 1
ATOM 4820 O O . TYR B 1 265 ? 24.406 -8.539 0.523 1 94.88 265 TYR B O 1
ATOM 4828 N N . ASP B 1 266 ? 24.797 -8.203 2.723 1 91.12 266 ASP B N 1
ATOM 4829 C CA . ASP B 1 266 ? 25.422 -6.902 2.514 1 91.12 266 ASP B CA 1
ATOM 4830 C C . ASP B 1 266 ? 24.422 -5.906 1.926 1 91.12 266 ASP B C 1
ATOM 4832 O O . ASP B 1 266 ? 23.516 -5.453 2.617 1 91.12 266 ASP B O 1
ATOM 4836 N N . GLU B 1 267 ? 24.609 -5.691 0.611 1 84.31 267 GLU B N 1
ATOM 4837 C CA . GLU B 1 267 ? 23.719 -4.68 0.047 1 84.31 267 GLU B CA 1
ATOM 4838 C C . GLU B 1 267 ? 22.672 -5.312 -0.855 1 84.31 267 GLU B C 1
ATOM 4840 O O . GLU B 1 267 ? 21.812 -4.617 -1.4 1 84.31 267 GLU B O 1
ATOM 4845 N N . GLU B 1 268 ? 22.719 -6.566 -0.859 1 90.44 268 GLU B N 1
ATOM 4846 C CA . GLU B 1 268 ? 21.812 -7.25 -1.776 1 90.44 268 GLU B CA 1
ATOM 4847 C C . GLU B 1 268 ? 20.641 -7.855 -1.03 1 90.44 268 GLU B C 1
ATOM 4849 O O . GLU B 1 268 ? 20.812 -8.516 -0.006 1 90.44 268 GLU B O 1
ATOM 4854 N N . TYR B 1 269 ? 19.469 -7.551 -1.522 1 92.88 269 TYR B N 1
ATOM 4855 C CA . TYR B 1 269 ? 18.234 -8.117 -0.985 1 92.88 269 TYR B CA 1
ATOM 4856 C C . TYR B 1 269 ? 17.609 -9.102 -1.972 1 92.88 269 TYR B C 1
ATOM 4858 O O . TYR B 1 269 ? 17.531 -8.82 -3.17 1 92.88 269 TYR B O 1
ATOM 4866 N N . THR B 1 270 ? 17.203 -10.289 -1.405 1 95.94 270 THR B N 1
ATOM 4867 C CA . THR B 1 270 ? 16.656 -11.328 -2.279 1 95.94 270 THR B CA 1
ATOM 4868 C C . THR B 1 270 ? 15.492 -12.047 -1.604 1 95.94 270 THR B C 1
ATOM 4870 O O . THR B 1 270 ? 15.43 -12.117 -0.376 1 95.94 270 THR B O 1
ATOM 4873 N N . VAL B 1 271 ? 14.562 -12.492 -2.424 1 97 271 VAL B N 1
ATOM 4874 C CA . VAL B 1 271 ? 13.586 -13.484 -1.981 1 97 271 VAL B CA 1
ATOM 4875 C C . VAL B 1 271 ? 13.844 -14.812 -2.686 1 97 271 VAL B C 1
ATOM 4877 O O . VAL B 1 271 ? 14.305 -14.836 -3.83 1 97 271 VAL B O 1
ATOM 4880 N N . ALA B 1 272 ? 13.617 -15.859 -1.91 1 97.56 272 ALA B N 1
ATOM 4881 C CA . ALA B 1 272 ? 13.961 -17.156 -2.486 1 97.56 272 ALA B CA 1
ATOM 4882 C C . ALA B 1 272 ? 12.961 -18.234 -2.053 1 97.56 272 ALA B C 1
ATOM 4884 O O . ALA B 1 272 ? 12.523 -18.25 -0.901 1 97.56 272 ALA B O 1
ATOM 4885 N N . HIS B 1 273 ? 12.617 -19.062 -2.992 1 97.25 273 HIS B N 1
ATOM 4886 C CA . HIS B 1 273 ? 11.812 -20.266 -2.783 1 97.25 273 HIS B CA 1
ATOM 4887 C C . HIS B 1 273 ? 12.086 -21.312 -3.859 1 97.25 273 HIS B C 1
ATOM 4889 O O . HIS B 1 273 ? 12.102 -20.984 -5.051 1 97.25 273 HIS B O 1
ATOM 4895 N N . ASP B 1 274 ? 12.383 -22.469 -3.441 1 95.19 274 ASP B N 1
ATOM 4896 C CA . ASP B 1 274 ? 12.57 -23.609 -4.332 1 95.19 274 ASP B CA 1
ATOM 4897 C C . ASP B 1 274 ? 13.68 -23.344 -5.344 1 95.19 274 ASP B C 1
ATOM 4899 O O . ASP B 1 274 ? 13.516 -23.609 -6.539 1 95.19 274 ASP B O 1
ATOM 4903 N N . GLY B 1 275 ? 14.648 -22.703 -4.867 1 92.94 275 GLY B N 1
ATOM 4904 C CA . GLY B 1 275 ? 15.828 -22.453 -5.688 1 92.94 275 GLY B CA 1
ATOM 4905 C C . GLY B 1 275 ? 15.672 -21.266 -6.605 1 92.94 275 GLY B C 1
ATOM 4906 O O . GLY B 1 275 ? 16.594 -20.906 -7.336 1 92.94 275 GLY B O 1
ATOM 4907 N N . GLN B 1 276 ? 14.484 -20.734 -6.648 1 94.88 276 GLN B N 1
ATOM 4908 C CA . GLN B 1 276 ? 14.273 -19.531 -7.441 1 94.88 276 GLN B CA 1
ATOM 4909 C C . GLN B 1 276 ? 14.539 -18.266 -6.613 1 94.88 276 GLN B C 1
ATOM 4911 O O . GLN B 1 276 ? 13.898 -18.047 -5.578 1 94.88 276 GLN B O 1
ATOM 4916 N N . LEU B 1 277 ? 15.484 -17.5 -7.113 1 94.75 277 LEU B N 1
ATOM 4917 C CA . LEU B 1 277 ? 15.883 -16.281 -6.41 1 94.75 277 LEU B CA 1
ATOM 4918 C C . LEU B 1 277 ? 15.508 -15.039 -7.215 1 94.75 277 LEU B C 1
ATOM 4920 O O . LEU B 1 277 ? 15.609 -15.047 -8.445 1 94.75 277 LEU B O 1
ATOM 4924 N N . LYS B 1 278 ? 14.977 -14.109 -6.578 1 94.12 278 LYS B N 1
ATOM 4925 C CA . LYS B 1 278 ? 14.703 -12.812 -7.188 1 94.12 278 LYS B CA 1
ATOM 4926 C C . LYS B 1 278 ? 15.352 -11.68 -6.391 1 94.12 278 LYS B C 1
ATOM 4928 O O . LYS B 1 278 ? 15.07 -11.516 -5.199 1 94.12 278 LYS B O 1
ATOM 4933 N N . THR B 1 279 ? 16.156 -10.953 -7.043 1 91.94 279 THR B N 1
ATOM 4934 C CA . THR B 1 279 ? 16.781 -9.781 -6.418 1 91.94 279 THR B CA 1
ATOM 4935 C C . THR B 1 279 ? 15.789 -8.625 -6.348 1 91.94 279 THR B C 1
ATOM 4937 O O . THR B 1 279 ? 15.055 -8.359 -7.305 1 91.94 279 THR B O 1
ATOM 4940 N N . LEU B 1 280 ? 15.875 -8.023 -5.176 1 86.88 280 LEU B N 1
ATOM 4941 C CA . LEU B 1 280 ? 14.938 -6.93 -4.957 1 86.88 280 LEU B CA 1
ATOM 4942 C C . LEU B 1 280 ? 15.664 -5.59 -4.949 1 86.88 280 LEU B C 1
ATOM 4944 O O . LEU B 1 280 ? 16.797 -5.492 -4.457 1 86.88 280 LEU B O 1
ATOM 4948 N N . ASP B 1 281 ? 15.016 -4.66 -5.566 1 77 281 ASP B N 1
ATOM 4949 C CA . ASP B 1 281 ? 15.508 -3.287 -5.516 1 77 281 ASP B CA 1
ATOM 4950 C C . ASP B 1 281 ? 14.758 -2.475 -4.461 1 77 281 ASP B C 1
ATOM 4952 O O . ASP B 1 281 ? 13.836 -1.724 -4.785 1 77 281 ASP B O 1
ATOM 4956 N N . LEU B 1 282 ? 15.156 -2.66 -3.221 1 76.44 282 LEU B N 1
ATOM 4957 C CA . LEU B 1 282 ? 14.453 -1.98 -2.139 1 76.44 282 LEU B CA 1
ATOM 4958 C C . LEU B 1 282 ? 14.836 -0.503 -2.09 1 76.44 282 LEU B C 1
ATOM 4960 O O . LEU B 1 282 ? 15.984 -0.145 -2.33 1 76.44 282 LEU B O 1
ATOM 4964 N N . LEU B 1 283 ? 13.867 0.247 -1.865 1 65.44 283 LEU B N 1
ATOM 4965 C CA . LEU B 1 283 ? 14.07 1.687 -1.753 1 65.44 283 LEU B CA 1
ATOM 4966 C C . LEU B 1 283 ? 14.758 2.035 -0.436 1 65.44 283 LEU B C 1
ATOM 4968 O O . LEU B 1 283 ? 15.578 2.955 -0.382 1 65.44 283 LEU B O 1
ATOM 4972 N N . ARG B 1 284 ? 14.508 1.291 0.593 1 72.62 284 ARG B N 1
ATOM 4973 C CA . ARG B 1 284 ? 15.055 1.546 1.923 1 72.62 284 ARG B CA 1
ATOM 4974 C C . ARG B 1 284 ? 15.523 0.254 2.578 1 72.62 284 ARG B C 1
ATOM 4976 O O . ARG B 1 284 ? 15.047 -0.832 2.238 1 72.62 284 ARG B O 1
ATOM 4983 N N . CYS B 1 285 ? 16.547 0.493 3.428 1 79.5 285 CYS B N 1
ATOM 4984 C CA . CYS B 1 285 ? 16.953 -0.64 4.246 1 79.5 285 CYS B CA 1
ATOM 4985 C C . CYS B 1 285 ? 15.961 -0.894 5.371 1 79.5 285 CYS B C 1
ATOM 4987 O O . CYS B 1 285 ? 15.836 -0.086 6.293 1 79.5 285 CYS B O 1
ATOM 4989 N N . PRO B 1 286 ? 15.375 -1.979 5.316 1 88.06 286 PRO B N 1
ATOM 4990 C CA . PRO B 1 286 ? 14.398 -2.225 6.379 1 88.06 286 PRO B CA 1
ATOM 4991 C C . PRO B 1 286 ? 15.055 -2.486 7.734 1 88.06 286 PRO B C 1
ATOM 4993 O O . PRO B 1 286 ? 16.078 -3.172 7.805 1 88.06 286 PRO B O 1
ATOM 4996 N N . LYS B 1 287 ? 14.477 -1.858 8.75 1 91.06 287 LYS B N 1
ATOM 4997 C CA . LYS B 1 287 ? 14.938 -2.113 10.117 1 91.06 287 LYS B CA 1
ATOM 4998 C C . LYS B 1 287 ? 14.242 -3.334 10.711 1 91.06 287 LYS B C 1
ATOM 5000 O O . LYS B 1 287 ? 14.789 -4 11.594 1 91.06 287 LYS B O 1
ATOM 5005 N N . SER B 1 288 ? 13.078 -3.541 10.266 1 93.56 288 SER B N 1
ATOM 5006 C CA . SER B 1 288 ? 12.273 -4.68 10.703 1 93.56 288 SER B CA 1
ATOM 5007 C C . SER B 1 288 ? 11.508 -5.297 9.539 1 93.56 288 SER B C 1
ATOM 5009 O O . SER B 1 288 ? 10.945 -4.582 8.711 1 93.56 288 SER B O 1
ATOM 5011 N N . ILE B 1 289 ? 11.594 -6.621 9.484 1 94.44 289 ILE B N 1
ATOM 5012 C CA . ILE B 1 289 ? 10.898 -7.348 8.438 1 94.44 289 ILE B CA 1
ATOM 5013 C C . ILE B 1 289 ? 9.68 -8.062 9.023 1 94.44 289 ILE B C 1
ATOM 5015 O O . ILE B 1 289 ? 9.797 -8.812 9.992 1 94.44 289 ILE B O 1
ATOM 5019 N N . GLY B 1 290 ? 8.555 -7.75 8.445 1 92.88 290 GLY B N 1
ATOM 5020 C CA . GLY B 1 290 ? 7.348 -8.477 8.812 1 92.88 290 GLY B CA 1
ATOM 5021 C C . GLY B 1 290 ? 7.047 -9.633 7.879 1 92.88 290 GLY B C 1
ATOM 5022 O O . GLY B 1 290 ? 7.254 -9.531 6.668 1 92.88 290 GLY B O 1
ATOM 5023 N N . VAL B 1 291 ? 6.543 -10.727 8.445 1 94.75 291 VAL B N 1
ATOM 5024 C CA . VAL B 1 291 ? 6.039 -11.883 7.703 1 94.75 291 VAL B CA 1
ATOM 5025 C C . VAL B 1 291 ? 4.57 -12.117 8.047 1 94.75 291 VAL B C 1
ATOM 5027 O O . VAL B 1 291 ? 4.215 -12.211 9.227 1 94.75 291 VAL B O 1
ATOM 5030 N N . MET B 1 292 ? 3.779 -12.086 7.023 1 93.19 292 MET B N 1
ATOM 5031 C CA . MET B 1 292 ? 2.369 -12.406 7.219 1 93.19 292 MET B CA 1
ATOM 5032 C C . MET B 1 292 ? 1.965 -13.617 6.379 1 93.19 292 MET B C 1
ATOM 5034 O O . MET B 1 292 ? 2.285 -13.688 5.191 1 93.19 292 MET B O 1
ATOM 5038 N N . VAL B 1 293 ? 1.26 -14.57 7.051 1 93.88 293 VAL B N 1
ATOM 5039 C CA . VAL B 1 293 ? 0.851 -15.789 6.363 1 93.88 293 VAL B CA 1
ATOM 5040 C C . VAL B 1 293 ? -0.658 -15.984 6.504 1 93.88 293 VAL B C 1
ATOM 5042 O O . VAL B 1 293 ? -1.177 -16.078 7.621 1 93.88 293 VAL B O 1
ATOM 5045 N N . ASP B 1 294 ? -1.273 -15.945 5.418 1 92.44 294 ASP B N 1
ATOM 5046 C CA . ASP B 1 294 ? -2.641 -16.453 5.352 1 92.44 294 ASP B CA 1
ATOM 5047 C C . ASP B 1 294 ? -2.66 -17.922 4.914 1 92.44 294 ASP B C 1
ATOM 5049 O O . ASP B 1 294 ? -2.682 -18.219 3.721 1 92.44 294 ASP B O 1
ATOM 5053 N N . TYR B 1 295 ? -2.729 -18.781 5.863 1 93.31 295 TYR B N 1
ATOM 5054 C CA . TYR B 1 295 ? -2.566 -20.203 5.59 1 93.31 295 TYR B CA 1
ATOM 5055 C C . TYR B 1 295 ? -3.666 -20.719 4.664 1 93.31 295 TYR B C 1
ATOM 5057 O O . TYR B 1 295 ? -3.389 -21.391 3.668 1 93.31 295 TYR B O 1
ATOM 5065 N N . ASP B 1 296 ? -4.844 -20.344 4.977 1 90 296 ASP B N 1
ATOM 5066 C CA . ASP B 1 296 ? -5.984 -20.859 4.223 1 90 296 ASP B CA 1
ATOM 5067 C C . ASP B 1 296 ? -6.055 -20.219 2.836 1 90 296 ASP B C 1
ATOM 5069 O O . ASP B 1 296 ? -6.426 -20.891 1.862 1 90 296 ASP B O 1
ATOM 5073 N N . GLY B 1 297 ? -5.676 -19.031 2.734 1 88.94 297 GLY B N 1
ATOM 5074 C CA . GLY B 1 297 ? -5.703 -18.328 1.461 1 88.94 297 GLY B CA 1
ATOM 5075 C C . GLY B 1 297 ? -4.465 -18.562 0.62 1 88.94 297 GLY B C 1
ATOM 5076 O O . GLY B 1 297 ? -4.445 -18.25 -0.573 1 88.94 297 GLY B O 1
ATOM 5077 N N . GLY B 1 298 ? -3.443 -19.078 1.248 1 91.06 298 GLY B N 1
ATOM 5078 C CA . GLY B 1 298 ? -2.23 -19.406 0.521 1 91.06 298 GLY B CA 1
ATOM 5079 C C . GLY B 1 298 ? -1.427 -18.203 0.098 1 91.06 298 GLY B C 1
ATOM 5080 O O . GLY B 1 298 ? -1.023 -18.094 -1.062 1 91.06 298 GLY B O 1
ATOM 5081 N N . GLU B 1 299 ? -1.257 -17.312 0.973 1 91.94 299 GLU B N 1
ATOM 5082 C CA . GLU B 1 299 ? -0.502 -16.109 0.639 1 91.94 299 GLU B CA 1
ATOM 5083 C C . GLU B 1 299 ? 0.535 -15.789 1.713 1 91.94 299 GLU B C 1
ATOM 5085 O O . GLU B 1 299 ? 0.258 -15.914 2.906 1 91.94 299 GLU B O 1
ATOM 5090 N N . ILE B 1 300 ? 1.74 -15.469 1.263 1 95.31 300 ILE B N 1
ATOM 5091 C CA . ILE B 1 300 ? 2.82 -15.008 2.129 1 95.31 300 ILE B CA 1
ATOM 5092 C C . ILE B 1 300 ? 3.191 -13.57 1.774 1 95.31 300 ILE B C 1
ATOM 5094 O O . ILE B 1 300 ? 3.4 -13.25 0.602 1 95.31 300 ILE B O 1
ATOM 5098 N N . LEU B 1 301 ? 3.213 -12.781 2.781 1 92.88 301 LEU B N 1
ATOM 5099 C CA . LEU B 1 301 ? 3.629 -11.398 2.553 1 92.88 301 LEU B CA 1
ATOM 5100 C C . LEU B 1 301 ? 4.879 -11.07 3.361 1 92.88 301 LEU B C 1
ATOM 5102 O O . LEU B 1 301 ? 4.922 -11.297 4.57 1 92.88 301 LEU B O 1
ATOM 5106 N N . PHE B 1 302 ? 5.922 -10.625 2.682 1 94.38 302 PHE B N 1
ATOM 5107 C CA . PHE B 1 302 ? 7.047 -9.945 3.318 1 94.38 302 PHE B CA 1
ATOM 5108 C C . PHE B 1 302 ? 6.895 -8.438 3.223 1 94.38 302 PHE B C 1
ATOM 5110 O O . PHE B 1 302 ? 6.633 -7.898 2.145 1 94.38 302 PHE B O 1
ATOM 5117 N N . TYR B 1 303 ? 7.02 -7.789 4.328 1 88.25 303 TYR B N 1
ATOM 5118 C CA . TYR B 1 303 ? 6.805 -6.348 4.27 1 88.25 303 TYR B CA 1
ATOM 5119 C C . TYR B 1 303 ? 7.738 -5.617 5.23 1 88.25 303 TYR B C 1
ATOM 5121 O O . TYR B 1 303 ? 8.281 -6.227 6.156 1 88.25 303 TYR B O 1
ATOM 5129 N N . ASP B 1 304 ? 8.039 -4.344 4.934 1 87.44 304 ASP B N 1
ATOM 5130 C CA . ASP B 1 304 ? 8.727 -3.449 5.855 1 87.44 304 ASP B CA 1
ATOM 5131 C C . ASP B 1 304 ? 7.805 -3.016 6.992 1 87.44 304 ASP B C 1
ATOM 5133 O O . ASP B 1 304 ? 6.875 -2.236 6.781 1 87.44 304 ASP B O 1
ATOM 5137 N N . ALA B 1 305 ? 8.094 -3.494 8.117 1 84.25 305 ALA B N 1
ATOM 5138 C CA . ALA B 1 305 ? 7.168 -3.295 9.234 1 84.25 305 ALA B CA 1
ATOM 5139 C C . ALA B 1 305 ? 7.105 -1.825 9.633 1 84.25 305 ALA B C 1
ATOM 5141 O O . ALA B 1 305 ? 6.051 -1.329 10.031 1 84.25 305 ALA B O 1
ATOM 5142 N N . ASP B 1 306 ? 8.172 -1.127 9.555 1 79.88 306 ASP B N 1
ATOM 5143 C CA . ASP B 1 306 ? 8.219 0.274 9.961 1 79.88 306 ASP B CA 1
ATOM 5144 C C . ASP B 1 306 ? 7.449 1.155 8.977 1 79.88 306 ASP B C 1
ATOM 5146 O O . ASP B 1 306 ? 6.734 2.074 9.383 1 79.88 306 ASP B O 1
ATOM 5150 N N . ALA B 1 307 ? 7.605 0.778 7.738 1 72.69 307 ALA B N 1
ATOM 5151 C CA . ALA B 1 307 ? 6.984 1.602 6.703 1 72.69 307 ALA B CA 1
ATOM 5152 C C . ALA B 1 307 ? 5.617 1.049 6.309 1 72.69 307 ALA B C 1
ATOM 5154 O O . ALA B 1 307 ? 4.891 1.671 5.531 1 72.69 307 ALA B O 1
ATOM 5155 N N . CYS B 1 308 ? 5.23 -0.116 6.777 1 76.62 308 CYS B N 1
ATOM 5156 C CA . CYS B 1 308 ? 4.008 -0.801 6.375 1 76.62 308 CYS B CA 1
ATOM 5157 C C . CYS B 1 308 ? 3.918 -0.904 4.855 1 76.62 308 CYS B C 1
ATOM 5159 O O . CYS B 1 308 ? 2.902 -0.533 4.266 1 76.62 308 CYS B O 1
ATOM 5161 N N . ALA B 1 309 ? 4.977 -1.323 4.266 1 78.56 309 ALA B N 1
ATOM 5162 C CA . ALA B 1 309 ? 5.066 -1.432 2.812 1 78.56 309 ALA B CA 1
ATOM 5163 C C . ALA B 1 309 ? 5.367 -2.865 2.387 1 78.56 309 ALA B C 1
ATOM 5165 O O . ALA B 1 309 ? 6.297 -3.49 2.9 1 78.56 309 ALA B O 1
ATOM 5166 N N . ILE B 1 310 ? 4.629 -3.334 1.464 1 83.81 310 ILE B N 1
ATOM 5167 C CA . ILE B 1 310 ? 4.805 -4.695 0.972 1 83.81 310 ILE B CA 1
ATOM 5168 C C . ILE B 1 310 ? 6.109 -4.793 0.18 1 83.81 310 ILE B C 1
ATOM 5170 O O . ILE B 1 310 ? 6.383 -3.955 -0.681 1 83.81 310 ILE B O 1
ATOM 5174 N N . ILE B 1 311 ? 6.891 -5.793 0.475 1 87.06 311 ILE B N 1
ATOM 5175 C CA . ILE B 1 311 ? 8.133 -6.031 -0.245 1 87.06 311 ILE B CA 1
ATOM 5176 C C . ILE B 1 311 ? 7.914 -7.094 -1.319 1 87.06 311 ILE B C 1
ATOM 5178 O O . ILE B 1 311 ? 8.289 -6.902 -2.479 1 87.06 311 ILE B O 1
ATOM 5182 N N . HIS B 1 312 ? 7.273 -8.211 -0.9 1 90 312 HIS B N 1
ATOM 5183 C CA . HIS B 1 312 ? 7.047 -9.32 -1.82 1 90 312 HIS B CA 1
ATOM 5184 C C . HIS B 1 312 ? 5.922 -10.227 -1.325 1 90 312 HIS B C 1
ATOM 5186 O O . HIS B 1 312 ? 5.703 -10.344 -0.118 1 90 312 HIS B O 1
ATOM 5192 N N . SER B 1 313 ? 5.316 -10.82 -2.299 1 90 313 SER B N 1
ATOM 5193 C CA . SER B 1 313 ? 4.246 -11.758 -1.962 1 90 313 SER B CA 1
ATOM 5194 C C . SER B 1 313 ? 4.414 -13.078 -2.699 1 90 313 SER B C 1
ATOM 5196 O O . SER B 1 313 ? 4.832 -13.102 -3.857 1 90 313 SER B O 1
ATOM 5198 N N . TYR B 1 314 ? 4.133 -14.18 -1.978 1 92.12 314 TYR B N 1
ATOM 5199 C CA . TYR B 1 314 ? 4.039 -15.508 -2.582 1 92.12 314 TYR B CA 1
ATOM 5200 C C . TYR B 1 314 ? 2.619 -16.047 -2.484 1 92.12 314 TYR B C 1
ATOM 5202 O O . TYR B 1 314 ? 1.936 -15.844 -1.478 1 92.12 314 TYR B O 1
ATOM 5210 N N . ARG B 1 315 ? 2.256 -16.641 -3.57 1 88.12 315 ARG B N 1
ATOM 5211 C CA . ARG B 1 315 ? 1.052 -17.469 -3.512 1 88.12 315 ARG B CA 1
ATOM 5212 C C . ARG B 1 315 ? 1.404 -18.953 -3.494 1 88.12 315 ARG B C 1
ATOM 5214 O O . ARG B 1 315 ? 2.182 -19.422 -4.328 1 88.12 315 ARG B O 1
ATOM 5221 N N . THR B 1 316 ? 0.926 -19.594 -2.484 1 90.25 316 THR B N 1
ATOM 5222 C CA . THR B 1 316 ? 1.232 -21.016 -2.363 1 90.25 316 THR B CA 1
ATOM 5223 C C . THR B 1 316 ? 0.136 -21.75 -1.59 1 90.25 316 THR B C 1
ATOM 5225 O O . THR B 1 316 ? -0.449 -21.188 -0.66 1 90.25 316 THR B O 1
ATOM 5228 N N . LYS B 1 317 ? -0.145 -22.922 -2.051 1 88.62 317 LYS B N 1
ATOM 5229 C CA . LYS B 1 317 ? -1.032 -23.781 -1.27 1 88.62 317 LYS B CA 1
ATOM 5230 C C . LYS B 1 317 ? -0.252 -24.562 -0.222 1 88.62 317 LYS B C 1
ATOM 5232 O O . LYS B 1 317 ? 0.535 -25.453 -0.564 1 88.62 317 LYS B O 1
ATOM 5237 N N . PHE B 1 318 ? -0.533 -24.281 1.03 1 94.12 318 PHE B N 1
ATOM 5238 C CA . PHE B 1 318 ? 0.177 -24.953 2.113 1 94.12 318 PHE B CA 1
ATOM 5239 C C . PHE B 1 318 ? -0.383 -26.344 2.344 1 94.12 318 PHE B C 1
ATOM 5241 O O . PHE B 1 318 ? -1.598 -26.547 2.283 1 94.12 318 PHE B O 1
ATOM 5248 N N . ILE B 1 319 ? 0.541 -27.219 2.602 1 93.88 319 ILE B N 1
ATOM 5249 C CA . ILE B 1 319 ? 0.103 -28.594 2.768 1 93.88 319 ILE B CA 1
ATOM 5250 C C . ILE B 1 319 ? 0.593 -29.141 4.109 1 93.88 319 ILE B C 1
ATOM 5252 O O . ILE B 1 319 ? 0.175 -30.219 4.543 1 93.88 319 ILE B O 1
ATOM 5256 N N . LEU B 1 320 ? 1.479 -28.469 4.781 1 96.5 320 LEU B N 1
ATOM 5257 C CA . LEU B 1 320 ? 2.033 -28.875 6.066 1 96.5 320 LEU B CA 1
ATOM 5258 C C . LEU B 1 320 ? 2.105 -27.688 7.027 1 96.5 320 LEU B C 1
ATOM 5260 O O . LEU B 1 320 ? 2.027 -26.531 6.602 1 96.5 320 LEU B O 1
ATOM 5264 N N . PRO B 1 321 ? 2.215 -28 8.297 1 96.5 321 PRO B N 1
ATOM 5265 C CA . PRO B 1 321 ? 2.375 -26.891 9.25 1 96.5 321 PRO B CA 1
ATOM 5266 C C . PRO B 1 321 ? 3.627 -26.062 8.977 1 96.5 321 PRO B C 1
ATOM 5268 O O . PRO B 1 321 ? 4.648 -26.594 8.539 1 96.5 321 PRO B O 1
ATOM 5271 N N . ILE B 1 322 ? 3.432 -24.781 9.344 1 97.31 322 ILE B N 1
ATOM 5272 C CA . ILE B 1 322 ? 4.539 -23.891 9.031 1 97.31 322 ILE B CA 1
ATOM 5273 C C . ILE B 1 322 ? 5.113 -23.297 10.32 1 97.31 322 ILE B C 1
ATOM 5275 O O . ILE B 1 322 ? 4.402 -23.156 11.312 1 97.31 322 ILE B O 1
ATOM 5279 N N . HIS B 1 323 ? 6.461 -23.031 10.266 1 97.31 323 HIS B N 1
ATOM 5280 C CA . HIS B 1 323 ? 7.203 -22.375 11.336 1 97.31 323 HIS B CA 1
ATOM 5281 C C . HIS B 1 323 ? 7.922 -21.141 10.828 1 97.31 323 HIS B C 1
ATOM 5283 O O . HIS B 1 323 ? 8.258 -21.047 9.641 1 97.31 323 HIS B O 1
ATOM 5289 N N . ALA B 1 324 ? 8.125 -20.234 11.766 1 97.19 324 ALA B N 1
ATOM 5290 C CA . ALA B 1 324 ? 9.07 -19.172 11.414 1 97.19 324 ALA B CA 1
ATOM 5291 C C . ALA B 1 324 ? 10.453 -19.75 11.141 1 97.19 324 ALA B C 1
ATOM 5293 O O . ALA B 1 324 ? 10.891 -20.688 11.805 1 97.19 324 ALA B O 1
ATOM 5294 N N . ALA B 1 325 ? 11.078 -19.234 10.156 1 98.19 325 ALA B N 1
ATOM 5295 C CA . ALA B 1 325 ? 12.438 -19.656 9.805 1 98.19 325 ALA B CA 1
ATOM 5296 C C . ALA B 1 325 ? 13.398 -18.469 9.797 1 98.19 325 ALA B C 1
ATOM 5298 O O . ALA B 1 325 ? 13.109 -17.438 9.188 1 98.19 325 ALA B O 1
ATOM 5299 N N . LEU B 1 326 ? 14.523 -18.625 10.453 1 98.31 326 LEU B N 1
ATOM 5300 C CA . LEU B 1 326 ? 15.5 -17.547 10.57 1 98.31 326 LEU B CA 1
ATOM 5301 C C . LEU B 1 326 ? 16.906 -18.047 10.289 1 98.31 326 LEU B C 1
ATOM 5303 O O . LEU B 1 326 ? 17.219 -19.219 10.578 1 98.31 326 LEU B O 1
ATOM 5307 N N . ALA B 1 327 ? 17.703 -17.219 9.734 1 97.81 327 ALA B N 1
ATOM 5308 C CA . ALA B 1 327 ? 19.141 -17.438 9.586 1 97.81 327 ALA B CA 1
ATOM 5309 C C . ALA B 1 327 ? 19.906 -16.141 9.789 1 97.81 327 ALA B C 1
ATOM 5311 O O . ALA B 1 327 ? 19.438 -15.062 9.406 1 97.81 327 ALA B O 1
ATOM 5312 N N . VAL B 1 328 ? 21.016 -16.203 10.43 1 97.75 328 VAL B N 1
ATOM 5313 C CA . VAL B 1 328 ? 21.828 -15.016 10.617 1 97.75 328 VAL B CA 1
ATOM 5314 C C . VAL B 1 328 ? 23.312 -15.383 10.555 1 97.75 328 VAL B C 1
ATOM 5316 O O . VAL B 1 328 ? 23.734 -16.391 11.117 1 97.75 328 VAL B O 1
ATOM 5319 N N . ALA B 1 329 ? 24.078 -14.602 9.82 1 96.38 329 ALA B N 1
ATOM 5320 C CA . ALA B 1 329 ? 25.516 -14.859 9.672 1 96.38 329 ALA B CA 1
ATOM 5321 C C . ALA B 1 329 ? 26.328 -13.609 10 1 96.38 329 ALA B C 1
ATOM 5323 O O . ALA B 1 329 ? 27.5 -13.523 9.656 1 96.38 329 ALA B O 1
ATOM 5324 N N . ASP B 1 330 ? 25.594 -12.664 10.531 1 96.75 330 ASP B N 1
ATOM 5325 C CA . ASP B 1 330 ? 26.234 -11.414 10.961 1 96.75 330 ASP B CA 1
ATOM 5326 C C . ASP B 1 330 ? 25.469 -10.789 12.125 1 96.75 330 ASP B C 1
ATOM 5328 O O . ASP B 1 330 ? 24.281 -10.469 12.008 1 96.75 330 ASP B O 1
ATOM 5332 N N . GLU B 1 331 ? 26.125 -10.586 13.211 1 96.5 331 GLU B N 1
ATOM 5333 C CA . GLU B 1 331 ? 25.547 -9.953 14.398 1 96.5 331 GLU B CA 1
ATOM 5334 C C . GLU B 1 331 ? 24.266 -10.656 14.836 1 96.5 331 GLU B C 1
ATOM 5336 O O . GLU B 1 331 ? 24.234 -11.883 14.961 1 96.5 331 GLU B O 1
ATOM 5341 N N . SER B 1 332 ? 23.156 -9.859 15.047 1 97.44 332 SER B N 1
ATOM 5342 C CA . SER B 1 332 ? 21.984 -10.508 15.641 1 97.44 332 SER B CA 1
ATOM 5343 C C . SER B 1 332 ? 20.688 -10.008 14.992 1 97.44 332 SER B C 1
ATOM 5345 O O . SER B 1 332 ? 20.656 -8.93 14.406 1 97.44 332 SER B O 1
ATOM 5347 N N . ILE B 1 333 ? 19.688 -10.852 15 1 98.25 333 ILE B N 1
ATOM 5348 C CA . ILE B 1 333 ? 18.312 -10.508 14.672 1 98.25 333 ILE B CA 1
ATOM 5349 C C . ILE B 1 333 ? 17.375 -10.984 15.781 1 98.25 333 ILE B C 1
ATOM 5351 O O . ILE B 1 333 ? 17.75 -11.852 16.578 1 98.25 333 ILE B O 1
ATOM 5355 N N . ALA B 1 334 ? 16.203 -10.344 15.914 1 97.75 334 ALA B N 1
ATOM 5356 C CA . ALA B 1 334 ? 15.32 -10.688 17.031 1 97.75 334 ALA B CA 1
ATOM 5357 C C . ALA B 1 334 ? 13.852 -10.594 16.625 1 97.75 334 ALA B C 1
ATOM 5359 O O . ALA B 1 334 ? 13.453 -9.672 15.906 1 97.75 334 ALA B O 1
ATOM 5360 N N . ILE B 1 335 ? 13.102 -11.562 17.062 1 96.12 335 ILE B N 1
ATOM 5361 C CA . ILE B 1 335 ? 11.656 -11.484 16.906 1 96.12 335 ILE B CA 1
ATOM 5362 C C . ILE B 1 335 ? 11.094 -10.445 17.875 1 96.12 335 ILE B C 1
ATOM 5364 O O . ILE B 1 335 ? 11.352 -10.5 19.078 1 96.12 335 ILE B O 1
ATOM 5368 N N . VAL B 1 336 ? 10.305 -9.5 17.422 1 91.06 336 VAL B N 1
ATOM 5369 C CA . VAL B 1 336 ? 9.844 -8.414 18.281 1 91.06 336 VAL B CA 1
ATOM 5370 C C . VAL B 1 336 ? 8.32 -8.477 18.406 1 91.06 336 VAL B C 1
ATOM 5372 O O . VAL B 1 336 ? 7.762 -8.023 19.406 1 91.06 336 VAL B O 1
ATOM 5375 N N . HIS B 1 337 ? 7.602 -8.914 17.344 1 82.56 337 HIS B N 1
ATOM 5376 C CA . HIS B 1 337 ? 6.156 -9.07 17.453 1 82.56 337 HIS B CA 1
ATOM 5377 C C . HIS B 1 337 ? 5.676 -10.297 16.688 1 82.56 337 HIS B C 1
ATOM 5379 O O . HIS B 1 337 ? 6.348 -10.758 15.758 1 82.56 337 HIS B O 1
#